Protein AF-A0A8T2N5X0-F1 (afdb_monomer)

Sequence (377 aa):
MRFFAPAVGQIVYSVSEEVNPGTYVGNIAKDLNLNVQEMESRAFQLDGGNNGKVNCKLEGGYPFKLQTSYRNYYSVILDGLLDRESVSQYNITITATDEGTPPLSSTSVITVRVSDLNDNAPRFPEPAINVYLKENSPVGGLICTVSAFDPDENENARVSYSVLENVSKSLPVSTVVNSIPYSAEAGYFVAKIRAVDADSGYNALLSYHIAEPKGSSLFRIGSSTGELRTKRRMSDNDLKTHPLVIWISDHGEPSLSATVSIDVVVVESTGEIQTSFRQQPVKEETFSDLNLYLLIAIVSVSVIFLLSLISLIAVKCHRTDGGLSRYSPPMITTHPDGSWSYSKSTQQYDVCFSSDTLKSDVVVLPAPFAPAEAELI

Structure (mmCIF, N/CA/C/O backbone):
data_AF-A0A8T2N5X0-F1
#
_entry.id   AF-A0A8T2N5X0-F1
#
loop_
_atom_site.group_PDB
_atom_site.id
_atom_site.type_symbol
_atom_site.label_atom_id
_atom_site.label_alt_id
_atom_site.label_comp_id
_atom_site.label_asym_id
_atom_site.label_entity_id
_atom_site.label_seq_id
_atom_site.pdbx_PDB_ins_code
_atom_site.Cartn_x
_atom_site.Cartn_y
_atom_site.Cartn_z
_atom_site.occupancy
_atom_site.B_iso_or_equiv
_atom_site.auth_seq_id
_atom_site.auth_comp_id
_atom_site.auth_asym_id
_atom_site.auth_atom_id
_atom_site.pdbx_PDB_model_num
ATOM 1 N N . MET A 1 1 ? -34.432 6.084 33.796 1.00 54.72 1 MET A N 1
ATOM 2 C CA . MET A 1 1 ? -33.232 6.893 34.101 1.00 54.72 1 MET A CA 1
ATOM 3 C C . MET A 1 1 ? -32.464 7.123 32.800 1.00 54.72 1 MET A C 1
ATOM 5 O O . MET A 1 1 ? -32.515 6.247 31.951 1.00 54.72 1 MET A O 1
ATOM 9 N N . ARG A 1 2 ? -31.821 8.279 32.577 1.00 58.97 2 ARG A N 1
ATOM 10 C CA . ARG A 1 2 ? -30.894 8.444 31.438 1.00 58.97 2 ARG A CA 1
ATOM 11 C C . ARG A 1 2 ? -29.478 8.181 31.946 1.00 58.97 2 ARG A C 1
ATOM 13 O O . ARG A 1 2 ? -29.012 8.942 32.790 1.00 58.97 2 ARG A O 1
ATOM 20 N N . PHE A 1 3 ? -28.847 7.108 31.470 1.00 65.00 3 PHE A N 1
ATOM 21 C CA . PHE A 1 3 ? -27.476 6.749 31.850 1.00 65.00 3 PHE A CA 1
ATOM 22 C C . PHE A 1 3 ? -26.446 7.633 31.148 1.00 65.00 3 PHE A C 1
ATOM 24 O O . PHE A 1 3 ? -25.455 8.022 31.755 1.00 65.00 3 PHE A O 1
ATOM 31 N N . PHE A 1 4 ? -26.721 8.012 29.901 1.00 65.88 4 PHE A N 1
ATOM 32 C CA . PHE A 1 4 ? -25.916 8.976 29.160 1.00 65.88 4 PHE A CA 1
ATOM 33 C C . PHE A 1 4 ? -26.406 10.406 29.416 1.00 65.88 4 PHE A C 1
ATOM 35 O O . PHE A 1 4 ? -27.604 10.699 29.312 1.00 65.88 4 PHE A O 1
ATOM 42 N N . ALA A 1 5 ? -25.476 11.312 29.719 1.00 61.81 5 ALA A N 1
ATOM 43 C CA . ALA A 1 5 ? -25.742 12.742 29.618 1.00 61.81 5 ALA A CA 1
ATOM 44 C C . ALA A 1 5 ? -25.948 13.120 28.136 1.00 61.81 5 ALA A C 1
ATOM 46 O O . ALA A 1 5 ? -25.394 12.454 27.259 1.00 61.81 5 ALA A O 1
ATOM 47 N N . PRO A 1 6 ? -26.733 14.166 27.816 1.00 57.03 6 PRO A N 1
ATOM 48 C CA . PRO A 1 6 ? -26.738 14.712 26.464 1.00 57.03 6 PRO A CA 1
ATOM 49 C C . PRO A 1 6 ? -25.313 15.162 26.125 1.00 57.03 6 PRO A C 1
ATOM 51 O O . PRO A 1 6 ? -24.809 16.123 26.706 1.00 57.03 6 PRO A O 1
ATOM 54 N N . ALA A 1 7 ? -24.651 14.428 25.231 1.00 55.88 7 ALA A N 1
ATOM 55 C CA . ALA A 1 7 ? -23.320 14.784 24.771 1.00 55.88 7 ALA A CA 1
ATOM 56 C C . ALA A 1 7 ? -23.389 16.153 24.082 1.00 55.88 7 ALA A C 1
ATOM 58 O O . ALA A 1 7 ? -24.256 16.400 23.238 1.00 55.88 7 ALA A O 1
ATOM 59 N N . VAL A 1 8 ? -22.489 17.062 24.458 1.00 55.75 8 VAL A N 1
ATOM 60 C CA . VAL A 1 8 ? -22.329 18.358 23.789 1.00 55.75 8 VAL A CA 1
ATOM 61 C C . VAL A 1 8 ? -21.547 18.104 22.498 1.00 55.75 8 VAL A C 1
ATOM 63 O O . VAL A 1 8 ? -20.349 18.345 22.423 1.00 55.75 8 VAL A O 1
ATOM 66 N N . GLY A 1 9 ? -22.220 17.524 21.504 1.00 64.00 9 GLY A N 1
ATOM 67 C CA . GLY A 1 9 ? -21.632 17.127 20.223 1.00 64.00 9 GLY A CA 1
ATOM 68 C C . GLY A 1 9 ? -21.583 15.613 20.000 1.00 64.00 9 GLY A C 1
ATOM 69 O O . GLY A 1 9 ? -21.792 14.812 20.909 1.00 64.00 9 GLY A O 1
ATOM 70 N N . GLN A 1 10 ? -21.337 15.227 18.750 1.00 76.25 10 GLN A N 1
ATOM 71 C CA . GLN A 1 10 ? -21.151 13.834 18.350 1.00 76.25 10 GLN A CA 1
ATOM 72 C C . GLN A 1 10 ? -19.743 13.377 18.742 1.00 76.25 10 GLN A C 1
ATOM 74 O O . GLN A 1 10 ? -18.764 14.041 18.406 1.00 76.25 10 GLN A O 1
ATOM 79 N N . ILE A 1 11 ? -19.634 12.247 19.443 1.00 86.31 11 ILE A N 1
ATOM 80 C CA . ILE A 1 11 ? -18.336 11.671 19.808 1.00 86.31 11 ILE A CA 1
ATOM 81 C C . ILE A 1 11 ? -17.754 10.982 18.581 1.00 86.31 11 ILE A C 1
ATOM 83 O O . ILE A 1 11 ? -18.368 10.068 18.024 1.00 86.31 11 ILE A O 1
ATOM 87 N N . VAL A 1 12 ? -16.566 11.429 18.180 1.00 91.44 12 VAL A N 1
ATOM 88 C CA . VAL A 1 12 ? -15.835 10.894 17.035 1.00 91.44 12 VAL A CA 1
ATOM 89 C C . VAL A 1 12 ? -14.448 10.459 17.491 1.00 91.44 12 VAL A C 1
ATOM 91 O O . VAL A 1 12 ? -13.685 11.269 18.013 1.00 91.44 12 VAL A O 1
ATOM 94 N N . TYR A 1 13 ? -14.124 9.190 17.272 1.00 93.38 13 TYR A N 1
ATOM 95 C CA . TYR A 1 13 ? -12.778 8.647 17.412 1.00 93.38 13 TYR A CA 1
ATOM 96 C C . T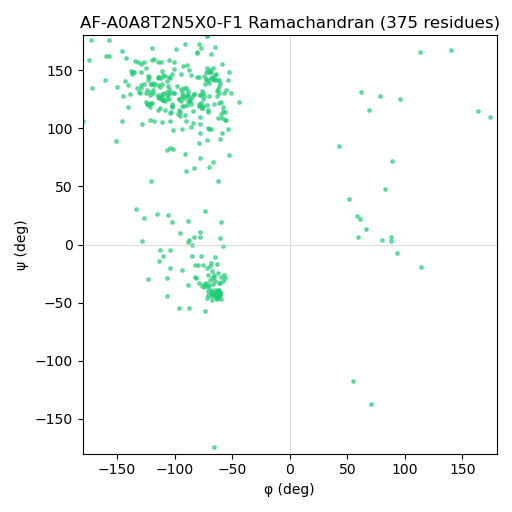YR A 1 13 ? -12.164 8.406 16.037 1.00 93.38 13 TYR A C 1
ATOM 98 O O . TYR A 1 13 ? -12.876 8.270 15.040 1.00 93.38 13 TYR A O 1
ATOM 106 N N . SER A 1 14 ? -10.838 8.332 16.003 1.00 93.75 14 SER A N 1
ATOM 107 C CA . SER A 1 14 ? -10.073 7.979 14.814 1.00 93.75 14 SER A CA 1
ATOM 108 C C . SER A 1 14 ? -9.101 6.865 15.167 1.00 93.75 14 SER A C 1
ATOM 110 O O . SER A 1 14 ? -8.477 6.912 16.227 1.00 93.75 14 SER A O 1
ATOM 112 N N . VAL A 1 15 ? -8.976 5.880 14.288 1.00 95.00 15 VAL A N 1
ATOM 113 C CA . VAL A 1 15 ? -8.025 4.772 14.415 1.00 95.00 15 VAL A CA 1
ATOM 114 C C . VAL A 1 15 ? -7.449 4.474 13.039 1.00 95.00 15 VAL A C 1
ATOM 116 O O . VAL A 1 15 ? -8.186 4.495 12.060 1.00 95.00 15 VAL A O 1
ATOM 119 N N . SER A 1 16 ? -6.145 4.240 12.955 1.00 93.94 16 SER A N 1
ATOM 120 C CA . SER A 1 16 ? -5.512 3.847 11.695 1.00 93.94 16 SER A CA 1
ATOM 121 C C . SER A 1 16 ? -5.895 2.433 11.302 1.00 93.94 16 SER A C 1
ATOM 123 O O . SER A 1 16 ? -6.134 1.589 12.170 1.00 93.94 16 SER A O 1
ATOM 125 N N . GLU A 1 17 ? -5.970 2.185 10.000 1.00 89.94 17 GLU A N 1
ATOM 126 C CA . GLU A 1 17 ? -6.006 0.818 9.500 1.00 89.94 17 GLU A CA 1
ATOM 127 C C . GLU A 1 17 ? -4.699 0.070 9.787 1.00 89.94 17 GLU A C 1
ATOM 129 O O . GLU A 1 17 ? -3.744 0.639 10.319 1.00 89.94 17 GLU A O 1
ATOM 134 N N . GLU A 1 18 ? -4.712 -1.244 9.560 1.00 86.50 18 GLU A N 1
ATOM 135 C CA . GLU A 1 18 ? -3.594 -2.162 9.837 1.00 86.50 18 GLU A CA 1
ATOM 136 C C . GLU A 1 18 ? -3.096 -2.234 11.296 1.00 86.50 18 GLU A C 1
ATOM 138 O O . GLU A 1 18 ? -2.125 -2.930 11.607 1.00 86.50 18 GLU A O 1
ATOM 143 N N . VAL A 1 19 ? -3.763 -1.577 12.249 1.00 90.75 19 VAL A N 1
ATOM 144 C CA . VAL A 1 19 ? -3.394 -1.711 13.662 1.00 90.75 19 VAL A CA 1
ATOM 145 C C . VAL A 1 19 ? -3.832 -3.066 14.224 1.00 90.75 19 VAL A C 1
ATOM 147 O O . VAL A 1 19 ? -4.885 -3.615 13.896 1.00 90.75 19 VAL A O 1
ATOM 150 N N . ASN A 1 20 ? -3.020 -3.614 15.128 1.00 91.38 20 ASN A N 1
ATOM 151 C CA . ASN A 1 20 ? -3.273 -4.936 15.695 1.00 91.38 20 ASN A CA 1
ATOM 152 C C . ASN A 1 20 ? -4.517 -4.951 16.610 1.00 91.38 20 ASN A C 1
ATOM 154 O O . ASN A 1 20 ? -4.776 -3.970 17.324 1.00 91.38 20 ASN A O 1
ATOM 158 N N . PRO A 1 21 ? -5.250 -6.079 16.691 1.00 93.19 21 PRO A N 1
ATOM 159 C CA . PRO A 1 21 ? -6.299 -6.269 17.687 1.00 93.19 21 PRO A CA 1
ATOM 160 C C . PRO A 1 21 ? -5.791 -6.032 19.116 1.00 93.19 21 PRO A C 1
ATOM 162 O O . PRO A 1 21 ? -4.675 -6.403 19.475 1.00 93.19 21 PRO A O 1
ATOM 165 N N . GLY A 1 22 ? -6.624 -5.413 19.950 1.00 89.31 22 GLY A N 1
ATOM 166 C CA . GLY A 1 22 ? -6.261 -4.940 21.289 1.00 89.31 22 GLY A CA 1
ATOM 167 C C . GLY A 1 22 ? -5.796 -3.482 21.334 1.00 89.31 22 GLY A C 1
ATOM 168 O O . GLY A 1 22 ? -5.647 -2.938 22.427 1.00 89.31 22 GLY A O 1
ATOM 169 N N . THR A 1 23 ? -5.620 -2.829 20.180 1.00 92.31 23 THR A N 1
ATOM 170 C CA . THR A 1 23 ? -5.285 -1.401 20.110 1.00 92.31 23 THR A CA 1
ATOM 171 C C . THR A 1 23 ? -6.400 -0.555 20.723 1.00 92.31 23 THR A C 1
ATOM 173 O O . THR A 1 23 ? -7.587 -0.768 20.469 1.00 92.31 23 THR A O 1
ATOM 176 N N . TYR A 1 24 ? -6.014 0.407 21.555 1.00 91.50 24 TYR A N 1
ATOM 177 C CA . TYR A 1 24 ? -6.935 1.330 22.206 1.00 91.50 24 TYR A CA 1
ATOM 178 C C . TYR A 1 24 ? -7.447 2.388 21.219 1.00 91.50 24 TYR A C 1
ATOM 180 O O . TYR A 1 24 ? -6.650 3.033 20.543 1.00 91.50 24 TYR A O 1
ATOM 188 N N . VAL A 1 25 ? -8.768 2.591 21.175 1.00 91.62 25 VAL A N 1
ATOM 189 C CA . VAL A 1 25 ? -9.429 3.545 20.265 1.00 91.62 25 VAL A CA 1
ATOM 190 C C . VAL A 1 25 ? -9.918 4.785 21.015 1.00 91.62 25 VAL A C 1
ATOM 192 O O . VAL A 1 25 ? -9.733 5.909 20.555 1.00 91.62 25 VAL A O 1
ATOM 195 N N . GLY A 1 26 ? -10.540 4.609 22.184 1.00 87.38 26 GLY A N 1
ATOM 196 C CA . GLY A 1 26 ? -11.133 5.735 22.906 1.00 87.38 26 GLY A CA 1
ATOM 197 C C . GLY A 1 26 ? -11.678 5.392 24.289 1.00 87.38 26 GLY A C 1
ATOM 198 O O . GLY A 1 26 ? -11.993 4.238 24.591 1.00 87.38 26 GLY A O 1
ATOM 199 N N . ASN A 1 27 ? -11.809 6.415 25.138 1.00 84.62 27 ASN A N 1
ATOM 200 C CA . ASN A 1 27 ? -12.346 6.297 26.493 1.00 84.62 27 ASN A CA 1
ATOM 201 C C . ASN A 1 27 ? -13.773 6.836 26.520 1.00 84.62 27 ASN A C 1
ATOM 203 O O . ASN A 1 27 ? -14.030 7.969 26.932 1.00 84.62 27 ASN A O 1
ATOM 207 N N . ILE A 1 28 ? -14.707 5.977 26.121 1.00 80.56 28 ILE A N 1
ATOM 208 C CA . ILE A 1 28 ? -16.129 6.316 26.112 1.00 80.56 28 ILE A CA 1
ATOM 209 C C . ILE A 1 28 ? -16.641 6.686 27.499 1.00 80.56 28 ILE A C 1
ATOM 211 O O . ILE A 1 28 ? -17.577 7.469 27.607 1.00 80.56 28 ILE A O 1
ATOM 215 N N . ALA A 1 29 ? -16.037 6.160 28.567 1.00 70.38 29 ALA A N 1
ATOM 216 C CA . ALA A 1 29 ? -16.508 6.447 29.909 1.00 70.38 29 ALA A CA 1
ATOM 217 C C . ALA A 1 29 ? -16.221 7.889 30.335 1.00 70.38 29 ALA A C 1
ATOM 219 O O . ALA A 1 29 ? -17.062 8.524 30.968 1.00 70.38 29 ALA A O 1
ATOM 220 N N . LYS A 1 30 ? -15.073 8.432 29.927 1.00 72.44 30 LYS A N 1
ATOM 221 C CA . LYS A 1 30 ? -14.768 9.853 30.095 1.00 72.44 30 LYS A CA 1
ATOM 222 C C . LYS A 1 30 ? -15.676 10.719 29.219 1.00 72.44 30 LYS A C 1
ATOM 224 O O . LYS A 1 30 ? -16.257 11.679 29.714 1.00 72.44 30 LYS A O 1
ATOM 229 N N . ASP A 1 31 ? -15.813 10.371 27.943 1.00 75.56 31 ASP A N 1
ATOM 230 C CA . ASP A 1 31 ? -16.399 11.277 26.947 1.00 75.56 31 ASP A CA 1
ATOM 231 C C . ASP A 1 31 ? -17.939 11.279 26.957 1.00 75.56 31 ASP A C 1
ATOM 233 O O . ASP A 1 31 ? -18.560 12.305 26.692 1.00 75.56 31 ASP A O 1
ATOM 237 N N .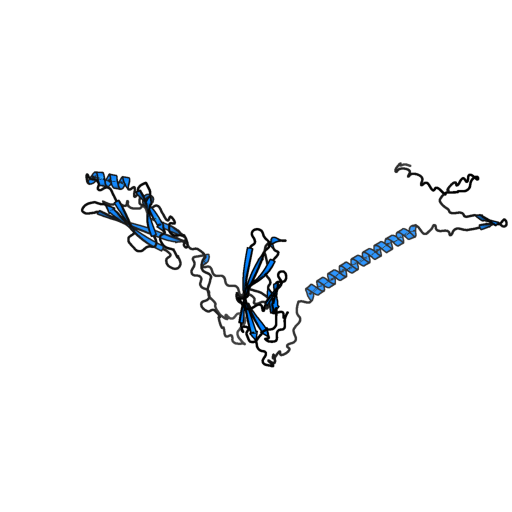 LEU A 1 32 ? -18.573 10.165 27.342 1.00 72.12 32 LEU A N 1
ATOM 238 C CA . LEU A 1 32 ? -20.016 10.093 27.618 1.00 72.12 32 LEU A CA 1
ATOM 239 C C . LEU A 1 32 ? -20.365 10.449 29.073 1.00 72.12 32 LEU A C 1
ATOM 241 O O . LEU A 1 32 ? -21.528 10.346 29.470 1.00 72.12 32 LEU A O 1
ATOM 245 N N . ASN A 1 33 ? -19.364 10.853 29.864 1.00 66.00 33 ASN A N 1
ATOM 246 C CA . ASN A 1 33 ? -19.478 11.136 31.293 1.00 66.00 33 ASN A CA 1
ATOM 247 C C . ASN A 1 33 ? -20.141 9.981 32.075 1.00 66.00 33 ASN A C 1
ATOM 249 O O . ASN A 1 33 ? -20.936 10.192 32.993 1.00 66.00 33 ASN A O 1
ATOM 253 N N . LEU A 1 34 ? -19.804 8.747 31.691 1.00 60.16 34 LEU A N 1
ATOM 254 C CA . LEU A 1 34 ? -20.210 7.510 32.352 1.00 60.16 34 LEU A CA 1
ATOM 255 C C . LEU A 1 34 ? -19.269 7.248 33.524 1.00 60.16 34 LEU A C 1
ATOM 257 O O . LEU A 1 34 ? -18.476 6.303 33.525 1.00 60.16 34 LEU A O 1
ATOM 261 N N . ASN A 1 35 ? -19.318 8.113 34.531 1.00 55.78 35 ASN A N 1
ATOM 262 C CA . ASN A 1 35 ? -18.735 7.755 35.807 1.00 55.78 35 ASN A CA 1
ATOM 263 C C . ASN A 1 35 ? -19.629 6.679 36.428 1.00 55.78 35 ASN A C 1
ATOM 265 O O . ASN A 1 35 ? -20.683 6.988 36.977 1.00 55.78 35 ASN A O 1
ATOM 269 N N . VAL A 1 36 ? -19.224 5.413 36.325 1.00 57.31 36 VAL A N 1
ATOM 270 C CA . VAL A 1 36 ? -20.014 4.289 36.837 1.00 57.31 36 VAL A CA 1
ATOM 271 C C . VAL A 1 36 ? -20.282 4.435 38.338 1.00 57.31 36 VAL A C 1
ATOM 273 O O . VAL A 1 36 ? -21.379 4.109 38.754 1.00 57.31 36 VAL A O 1
ATOM 276 N N . GLN A 1 37 ? -19.396 5.054 39.132 1.00 53.50 37 GLN A N 1
ATOM 277 C CA . GLN A 1 37 ? -19.675 5.357 40.549 1.00 53.50 37 GLN A CA 1
ATOM 278 C C . GLN A 1 37 ? -20.751 6.443 40.735 1.00 53.50 37 GLN A C 1
ATOM 280 O O . GLN A 1 37 ? -21.495 6.454 41.715 1.00 53.50 37 GLN A O 1
ATOM 285 N N . GLU A 1 38 ? -20.858 7.378 39.794 1.00 56.09 38 GLU A N 1
ATOM 286 C CA . GLU A 1 38 ? -21.890 8.418 39.789 1.00 56.09 38 GLU A CA 1
ATOM 287 C C . GLU A 1 38 ? -23.229 7.868 39.282 1.00 56.09 38 GLU A C 1
ATOM 289 O O . GLU A 1 38 ? -24.289 8.242 39.770 1.00 56.09 38 GLU A O 1
ATOM 294 N N . MET A 1 39 ? -23.194 6.915 38.351 1.00 54.12 39 MET A N 1
ATOM 295 C CA . MET A 1 39 ? -24.371 6.171 37.900 1.00 54.12 39 MET A CA 1
ATOM 296 C C . MET A 1 39 ? -24.866 5.211 38.985 1.00 54.12 39 MET A C 1
ATOM 298 O O . MET A 1 39 ? -26.059 5.202 39.275 1.00 54.12 39 MET A O 1
ATOM 302 N N . GLU A 1 40 ? -23.948 4.504 39.650 1.00 56.19 40 GLU A N 1
ATOM 303 C CA . GLU A 1 40 ? -24.197 3.665 40.824 1.00 56.19 40 GLU A CA 1
ATOM 304 C C . GLU A 1 40 ? -24.786 4.496 41.966 1.00 56.19 40 GLU A C 1
ATOM 306 O O . GLU A 1 40 ? -25.800 4.108 42.535 1.00 56.19 40 GLU A O 1
ATOM 311 N N . SER A 1 41 ? -24.221 5.671 42.275 1.00 52.72 41 SER A N 1
ATOM 312 C CA . SER A 1 41 ? -24.725 6.531 43.359 1.00 52.72 41 SER A CA 1
ATOM 313 C C . SER A 1 41 ? -26.052 7.225 43.030 1.00 52.72 41 SER A C 1
ATOM 315 O O . SER A 1 41 ? -26.887 7.376 43.923 1.00 52.72 41 SER A O 1
ATOM 317 N N . ARG A 1 42 ? -26.307 7.596 41.765 1.00 53.22 42 ARG A N 1
ATOM 318 C CA . ARG A 1 42 ? -27.608 8.142 41.332 1.00 53.22 42 ARG A CA 1
ATOM 319 C C . ARG A 1 42 ? -28.700 7.071 41.278 1.00 53.22 42 ARG A C 1
ATOM 321 O O . ARG A 1 42 ? -29.843 7.393 41.583 1.00 53.22 42 ARG A O 1
ATOM 328 N N . ALA A 1 43 ? -28.370 5.831 40.907 1.00 50.44 43 ALA A N 1
ATOM 329 C CA . ALA A 1 43 ? -29.298 4.698 40.953 1.00 50.44 43 ALA A CA 1
ATOM 330 C C . ALA A 1 43 ? -29.582 4.289 42.410 1.00 50.44 43 ALA A C 1
ATOM 332 O O . ALA A 1 43 ? -30.729 4.083 42.800 1.00 50.44 43 ALA A O 1
ATOM 333 N N . PHE A 1 44 ? -28.550 4.301 43.258 1.00 51.06 44 PHE A N 1
ATOM 334 C CA . PHE A 1 44 ? -28.665 4.031 44.691 1.00 51.06 44 PHE A CA 1
ATOM 335 C C . PHE A 1 44 ? -29.564 5.040 45.426 1.00 51.06 44 PHE A C 1
ATOM 337 O O . PHE A 1 44 ? -30.339 4.649 46.296 1.00 51.06 44 PHE A O 1
ATOM 344 N N . GLN A 1 45 ? -29.504 6.330 45.069 1.00 51.03 45 GLN A N 1
ATOM 345 C CA . GLN A 1 45 ? -30.326 7.374 45.702 1.00 51.03 45 GLN A CA 1
ATOM 346 C C . GLN A 1 45 ? -31.828 7.288 45.381 1.00 51.03 45 GLN A C 1
ATOM 348 O O . GLN A 1 45 ? -32.619 7.887 46.108 1.00 51.03 45 GLN A O 1
ATOM 353 N N . LEU A 1 46 ? -32.231 6.572 44.326 1.00 50.75 46 LEU A N 1
ATOM 354 C CA . LEU A 1 46 ? -33.633 6.470 43.898 1.00 50.75 46 LEU A CA 1
ATOM 355 C C . LEU A 1 46 ? -34.263 5.101 44.208 1.00 50.75 46 LEU A C 1
ATOM 357 O O . LEU A 1 46 ? -35.459 5.063 44.493 1.00 50.75 46 LEU A O 1
ATOM 361 N N . ASP A 1 47 ? -33.472 4.019 44.252 1.00 48.66 47 ASP A N 1
ATOM 362 C CA . ASP A 1 47 ? -34.013 2.648 44.294 1.00 48.66 47 ASP A CA 1
ATOM 363 C C . ASP A 1 47 ? -33.767 1.888 45.614 1.00 48.66 47 ASP A C 1
ATOM 365 O O . ASP A 1 47 ? -34.269 0.778 45.790 1.00 48.66 47 ASP A O 1
ATOM 369 N N . GLY A 1 48 ? -33.025 2.457 46.575 1.00 49.03 48 GLY A N 1
ATOM 370 C CA . GLY A 1 48 ? -32.902 1.898 47.933 1.00 49.03 48 GLY A CA 1
ATOM 371 C C . GLY A 1 48 ? -32.288 0.488 48.027 1.00 49.03 48 GLY A C 1
ATOM 372 O O . GLY A 1 48 ? -32.504 -0.203 49.023 1.00 49.03 48 GLY A O 1
ATOM 373 N N . GLY A 1 49 ? -31.527 0.050 47.016 1.00 53.12 49 GLY A N 1
ATOM 374 C CA . GLY A 1 49 ? -30.901 -1.276 46.943 1.00 53.12 49 GLY A CA 1
ATOM 375 C C . GLY A 1 49 ? -29.682 -1.321 46.013 1.00 53.12 49 GLY A C 1
ATOM 376 O O . GLY A 1 49 ? -29.359 -0.330 45.362 1.00 53.12 49 GLY A O 1
ATOM 377 N N . ASN A 1 50 ? -29.006 -2.478 45.951 1.00 48.69 50 ASN A N 1
ATOM 378 C CA . ASN A 1 50 ? -27.769 -2.783 45.194 1.00 48.69 50 ASN A CA 1
ATOM 379 C C . ASN A 1 50 ? -27.855 -2.608 43.649 1.00 48.69 50 ASN A C 1
ATOM 381 O O . ASN A 1 50 ? -27.013 -3.127 42.919 1.00 48.69 50 ASN A O 1
ATOM 385 N N . ASN A 1 51 ? -28.829 -1.858 43.136 1.00 51.62 51 ASN A N 1
ATOM 386 C CA . ASN A 1 51 ? -29.200 -1.725 41.723 1.00 51.62 51 ASN A CA 1
ATOM 387 C C . ASN A 1 51 ? -28.262 -0.804 40.916 1.00 51.62 51 ASN A C 1
ATOM 389 O O . ASN A 1 51 ? -28.573 -0.420 39.793 1.00 51.62 51 ASN A O 1
ATOM 393 N N . GLY A 1 52 ? -27.120 -0.410 41.483 1.00 52.34 52 GLY A N 1
ATOM 394 C CA . GLY A 1 52 ? -26.225 0.570 40.869 1.00 52.34 52 GLY A CA 1
ATOM 395 C C . GLY A 1 52 ? -25.402 0.042 39.697 1.00 52.34 52 GLY A C 1
ATOM 396 O O . GLY A 1 52 ? -24.869 0.838 38.929 1.00 52.34 52 GLY A O 1
ATOM 397 N N . LYS A 1 53 ? -25.269 -1.277 39.548 1.00 61.97 53 LYS A N 1
ATOM 398 C CA . LYS A 1 53 ? -24.347 -1.861 38.576 1.00 61.97 53 LYS A CA 1
ATOM 399 C C . LYS A 1 53 ? -24.905 -1.745 37.156 1.00 61.97 53 LYS A C 1
ATOM 401 O O . LYS A 1 53 ? -25.962 -2.289 36.847 1.00 61.97 53 LYS A O 1
ATOM 406 N N . VAL A 1 54 ? -24.173 -1.040 36.293 1.00 71.38 54 VAL A N 1
ATOM 407 C CA . VAL A 1 54 ? -24.553 -0.800 34.895 1.00 71.38 54 VAL A CA 1
ATOM 408 C C . VAL A 1 54 ? -23.663 -1.614 33.964 1.00 71.38 54 VAL A C 1
ATOM 410 O O . VAL A 1 54 ? -22.434 -1.493 33.977 1.00 71.38 54 VAL A O 1
ATOM 413 N N . ASN A 1 55 ? -24.295 -2.434 33.130 1.00 78.12 55 ASN A N 1
ATOM 414 C CA . ASN A 1 55 ? -23.629 -3.217 32.104 1.00 78.12 55 ASN A CA 1
ATOM 415 C C . ASN A 1 55 ? -23.691 -2.488 30.757 1.00 78.12 55 ASN A C 1
ATOM 417 O O . ASN A 1 55 ? -24.777 -2.156 30.275 1.00 78.12 55 ASN A O 1
ATOM 421 N N . CYS A 1 56 ? -22.529 -2.263 30.143 1.00 81.19 56 CYS A N 1
ATOM 422 C CA . CYS A 1 56 ? -22.415 -1.627 28.833 1.00 81.19 56 CYS A CA 1
ATOM 423 C C . CYS A 1 56 ? -22.087 -2.665 27.758 1.00 81.19 56 CYS A C 1
ATOM 425 O O . CYS A 1 56 ? -21.176 -3.476 27.919 1.00 81.19 56 CYS A O 1
ATOM 427 N N . LYS A 1 57 ? -22.791 -2.607 26.627 1.00 85.88 57 LYS A N 1
ATOM 428 C CA . LYS A 1 57 ? -22.586 -3.509 25.490 1.00 85.88 57 LYS A CA 1
ATOM 429 C C . LYS A 1 57 ? -22.613 -2.741 24.169 1.00 85.88 57 LYS A C 1
ATOM 431 O O . LYS A 1 57 ? -23.346 -1.766 24.035 1.00 85.88 57 LYS A O 1
ATOM 436 N N . LEU A 1 58 ? -21.826 -3.204 23.196 1.00 89.56 58 LEU A N 1
ATOM 437 C CA . LEU A 1 58 ? -21.927 -2.761 21.804 1.00 89.56 58 LEU A CA 1
ATOM 438 C C . LEU A 1 58 ? -23.034 -3.550 21.099 1.00 89.56 58 LEU A C 1
ATOM 440 O O . LEU A 1 58 ? -23.063 -4.783 21.157 1.00 89.56 58 LEU A O 1
ATOM 444 N N . GLU A 1 59 ? -23.939 -2.848 20.432 1.00 85.69 59 GLU A N 1
ATOM 445 C CA . GLU A 1 59 ? -24.999 -3.457 19.633 1.00 85.69 59 GLU A CA 1
ATOM 446 C C . GLU A 1 59 ? -24.565 -3.595 18.178 1.00 85.69 59 GLU A C 1
ATOM 448 O O . GLU A 1 59 ? -24.637 -2.641 17.414 1.00 85.69 59 GLU A O 1
ATOM 453 N N . GLY A 1 60 ? -24.125 -4.790 17.787 1.00 82.62 60 GLY A N 1
ATOM 454 C CA . GLY A 1 60 ? -23.751 -5.096 16.406 1.00 82.62 60 GLY A CA 1
ATOM 455 C C . GLY A 1 60 ? -22.509 -5.977 16.314 1.00 82.62 60 GLY A C 1
ATOM 456 O O . GLY A 1 60 ? -21.806 -6.189 17.299 1.00 82.62 60 GLY A O 1
ATOM 457 N N . GLY A 1 61 ? -22.254 -6.508 15.119 1.00 85.31 61 GLY A N 1
ATOM 458 C CA . GLY A 1 61 ? -21.045 -7.269 14.796 1.00 85.31 61 GLY A CA 1
ATOM 459 C C . GLY A 1 61 ? -19.941 -6.357 14.272 1.00 85.31 61 GLY A C 1
ATOM 460 O O . GLY A 1 61 ? -19.578 -6.456 13.105 1.00 85.31 61 GLY A O 1
ATOM 461 N N . TYR A 1 62 ? -19.464 -5.429 15.100 1.00 91.25 62 TYR A N 1
ATOM 462 C CA . TYR A 1 62 ? -18.364 -4.536 14.731 1.00 91.25 62 TYR A CA 1
ATOM 463 C C . TYR A 1 62 ? -17.007 -5.159 15.090 1.00 91.25 62 TYR A C 1
ATOM 465 O O . TYR A 1 62 ? -16.943 -5.917 16.059 1.00 91.25 62 TYR A O 1
ATOM 473 N N . PRO A 1 63 ? -15.902 -4.788 14.415 1.00 94.00 63 PRO A N 1
ATOM 474 C CA . PRO A 1 63 ? -14.549 -5.234 14.768 1.00 94.00 63 PRO A CA 1
ATOM 475 C C . PRO A 1 63 ? -14.004 -4.550 16.039 1.00 94.00 63 PRO A C 1
ATOM 477 O O . PRO A 1 63 ? -12.799 -4.372 16.186 1.00 94.00 63 PRO A O 1
ATOM 480 N N . PHE A 1 64 ? -14.873 -4.158 16.973 1.00 93.94 64 PHE A N 1
ATOM 481 C CA . PHE A 1 64 ? -14.529 -3.456 18.207 1.00 93.94 64 PHE A CA 1
ATOM 482 C C . PHE A 1 64 ? -15.160 -4.153 19.406 1.00 93.94 64 PHE A C 1
ATOM 484 O O . PHE A 1 64 ? -16.271 -4.678 19.326 1.00 93.94 64 PHE A O 1
ATOM 491 N N . LYS A 1 65 ? -14.486 -4.077 20.553 1.00 91.69 65 LYS A N 1
ATOM 492 C CA . LYS A 1 65 ? -15.001 -4.563 21.835 1.00 91.69 65 LYS A CA 1
ATOM 493 C C . LYS A 1 65 ? -14.821 -3.531 22.937 1.00 91.69 65 LYS A C 1
ATOM 495 O O . LYS A 1 65 ? -13.957 -2.656 22.874 1.00 91.69 65 LYS A O 1
ATOM 500 N N . LEU A 1 66 ? -15.645 -3.656 23.973 1.00 88.50 66 LEU A N 1
ATOM 501 C CA . LEU A 1 66 ? -15.483 -2.887 25.201 1.00 88.50 66 LEU A CA 1
ATOM 502 C C . LEU A 1 66 ? -14.553 -3.627 26.151 1.00 88.50 66 LEU A C 1
ATOM 504 O O . LEU A 1 66 ? -14.761 -4.801 26.455 1.00 88.50 66 LEU A O 1
ATOM 508 N N . GLN A 1 67 ? -13.553 -2.917 26.654 1.00 86.75 67 GLN A N 1
ATOM 509 C CA . GLN A 1 67 ? -12.685 -3.383 27.721 1.00 86.75 67 GLN A CA 1
ATOM 510 C C . GLN A 1 67 ? -12.980 -2.592 28.993 1.00 86.75 67 GLN A C 1
ATOM 512 O O . GLN A 1 67 ? -13.046 -1.363 28.971 1.00 86.75 67 GLN A O 1
ATOM 517 N N . THR A 1 68 ? -13.170 -3.307 30.102 1.00 78.06 68 THR A N 1
ATOM 518 C CA . THR A 1 68 ? -13.371 -2.698 31.424 1.00 78.06 68 THR A CA 1
ATOM 519 C C . THR A 1 68 ? -12.028 -2.594 32.142 1.00 78.06 68 THR A C 1
ATOM 521 O O . THR A 1 68 ? -11.282 -3.570 32.197 1.00 78.06 68 THR A O 1
ATOM 524 N N . SER A 1 69 ? -11.719 -1.424 32.697 1.00 66.75 69 SER A N 1
ATOM 525 C CA . SER A 1 69 ? -10.519 -1.193 33.515 1.00 66.75 69 SER A CA 1
ATOM 526 C C . SER A 1 69 ? -10.826 -1.260 35.023 1.00 66.75 69 SER A C 1
ATOM 528 O O . SER A 1 69 ? -11.986 -1.211 35.426 1.00 66.75 69 SER A O 1
ATOM 530 N N . TYR A 1 70 ? -9.793 -1.304 35.879 1.00 58.09 70 TYR A N 1
ATOM 531 C CA . TYR A 1 70 ? -9.858 -1.485 37.349 1.00 58.09 70 TYR A CA 1
ATOM 532 C C . TYR A 1 70 ? -10.680 -0.435 38.135 1.00 58.09 70 TYR A C 1
ATOM 534 O O . TYR A 1 70 ? -10.782 -0.517 39.355 1.00 58.09 70 TYR A O 1
ATOM 542 N N . ARG A 1 71 ? -11.249 0.570 37.463 1.00 58.22 71 ARG A N 1
ATOM 543 C CA . ARG A 1 71 ? -12.071 1.643 38.050 1.00 58.22 71 ARG A CA 1
ATOM 544 C C . ARG A 1 71 ? -13.444 1.788 37.371 1.00 58.22 71 ARG A C 1
ATOM 546 O O . ARG A 1 71 ? -14.017 2.869 37.400 1.00 58.22 71 ARG A O 1
ATOM 553 N N . ASN A 1 72 ? -13.944 0.732 36.722 1.00 56.69 72 ASN A N 1
ATOM 554 C CA . ASN A 1 72 ? -15.208 0.729 35.968 1.00 56.69 72 ASN A CA 1
ATOM 555 C C . ASN A 1 72 ? -15.265 1.760 34.820 1.00 56.69 72 ASN A C 1
ATOM 557 O O . ASN A 1 72 ? -16.340 2.161 34.385 1.00 56.69 72 ASN A O 1
ATOM 561 N N . TYR A 1 73 ? -14.111 2.171 34.286 1.00 70.31 73 TYR A N 1
ATOM 562 C CA . TYR A 1 73 ? -14.064 2.905 33.022 1.00 70.31 73 TYR A CA 1
ATOM 563 C C . TYR A 1 73 ? -14.100 1.909 31.862 1.00 70.31 73 TYR A C 1
ATOM 565 O O . TYR A 1 73 ? -13.309 0.960 31.833 1.00 70.31 73 TYR A O 1
ATOM 573 N N . TYR A 1 74 ? -15.006 2.146 30.915 1.00 79.50 74 TYR A N 1
ATOM 574 C CA . TYR A 1 74 ? -15.081 1.426 29.650 1.00 79.50 74 TYR A CA 1
ATOM 575 C C . TYR A 1 74 ? -14.238 2.137 28.589 1.00 79.50 74 TYR A C 1
ATOM 577 O O . TYR A 1 74 ? -14.410 3.333 28.336 1.00 79.50 74 TYR A O 1
ATOM 585 N N . SER A 1 75 ? -13.355 1.382 27.947 1.00 87.12 75 SER A N 1
ATOM 586 C CA . SER A 1 75 ? -12.626 1.801 26.753 1.00 87.12 75 SER A CA 1
ATOM 587 C C . SER A 1 75 ? -13.046 0.964 25.555 1.00 87.12 75 SER A C 1
ATOM 589 O O . SER A 1 75 ? -13.285 -0.238 25.681 1.00 87.12 75 SER A O 1
ATOM 591 N N . VAL A 1 76 ? -13.105 1.595 24.388 1.00 90.25 76 VAL A N 1
ATOM 592 C CA . VAL A 1 76 ? -13.266 0.899 23.113 1.00 90.25 76 VAL A CA 1
ATOM 593 C C . VAL A 1 76 ? -11.883 0.472 22.649 1.00 90.25 76 VAL A C 1
ATOM 595 O O . VAL A 1 76 ? -10.965 1.294 22.581 1.00 90.25 76 VAL A O 1
ATOM 598 N N . ILE A 1 77 ? -11.742 -0.813 22.354 1.00 92.38 77 ILE A N 1
ATOM 599 C CA . ILE A 1 77 ? -10.527 -1.390 21.790 1.00 92.38 77 ILE A CA 1
ATOM 600 C C . ILE A 1 77 ? -10.866 -2.156 20.518 1.00 92.38 77 ILE A C 1
ATOM 602 O O . ILE A 1 77 ? -12.001 -2.602 20.321 1.00 92.38 77 ILE A O 1
ATOM 606 N N . LEU A 1 78 ? -9.865 -2.321 19.668 1.00 94.25 78 LEU A N 1
ATOM 607 C CA . LEU A 1 78 ? -9.992 -3.090 18.446 1.00 94.25 78 LEU A CA 1
ATOM 608 C C . LEU A 1 78 ? -10.055 -4.597 18.743 1.00 94.25 78 LEU A C 1
ATOM 610 O O . LEU A 1 78 ? -9.374 -5.088 19.645 1.00 94.25 78 LEU A O 1
ATOM 614 N N . ASP A 1 79 ? -10.869 -5.333 17.993 1.00 93.12 79 ASP A N 1
ATOM 615 C CA . ASP A 1 79 ? -11.008 -6.793 18.098 1.00 93.12 79 ASP A CA 1
ATOM 616 C C . ASP A 1 79 ? -10.733 -7.521 16.774 1.00 93.12 79 ASP A C 1
ATOM 618 O O . ASP A 1 79 ? -10.227 -8.640 16.789 1.00 93.12 79 ASP A O 1
ATOM 622 N N . GLY A 1 80 ? -11.009 -6.876 15.637 1.00 91.06 80 GLY A N 1
ATOM 623 C CA . GLY A 1 80 ? -10.709 -7.387 14.297 1.00 91.06 80 GLY A CA 1
ATOM 624 C C . GLY A 1 80 ? -9.771 -6.466 13.522 1.00 91.06 80 GLY A C 1
ATOM 625 O O . GLY A 1 80 ? -9.517 -5.346 13.947 1.00 91.06 80 GLY A O 1
ATOM 626 N N . LEU A 1 81 ? -9.261 -6.932 12.384 1.00 91.62 81 LEU A N 1
ATOM 627 C CA . LEU A 1 81 ? -8.481 -6.086 11.479 1.00 91.62 81 LEU A CA 1
ATOM 628 C C . LEU A 1 81 ? -9.383 -5.037 10.818 1.00 91.62 81 LEU A C 1
ATOM 630 O O . LEU A 1 81 ? -10.572 -5.285 10.597 1.00 91.62 81 LEU A O 1
ATOM 634 N N . LEU A 1 82 ? -8.803 -3.876 10.527 1.00 93.94 82 LEU A N 1
ATOM 635 C CA . LEU A 1 82 ? -9.454 -2.787 9.809 1.00 93.94 82 LEU A CA 1
ATOM 636 C C . LEU A 1 82 ? -8.799 -2.619 8.444 1.00 93.94 82 LEU A C 1
ATOM 638 O O . LEU A 1 82 ? -7.584 -2.749 8.336 1.00 93.94 82 LEU A O 1
ATOM 642 N N . ASP A 1 83 ? -9.639 -2.307 7.470 1.00 93.25 83 ASP A N 1
ATOM 643 C CA . ASP A 1 83 ? -9.310 -1.972 6.088 1.00 93.25 83 ASP A CA 1
ATOM 644 C C . ASP A 1 83 ? -10.268 -0.827 5.719 1.00 93.25 83 ASP A C 1
ATOM 646 O O . ASP A 1 83 ? -11.500 -0.970 5.838 1.00 93.25 83 ASP A O 1
ATOM 650 N N . ARG A 1 84 ? -9.702 0.338 5.401 1.00 95.75 84 ARG A N 1
ATOM 651 C CA . ARG A 1 84 ? -10.447 1.568 5.143 1.00 95.75 84 ARG A CA 1
ATOM 652 C C . ARG A 1 84 ? -11.126 1.520 3.776 1.00 95.75 84 ARG A C 1
ATOM 654 O O . ARG A 1 84 ? -12.269 1.983 3.673 1.00 95.75 84 ARG A O 1
ATOM 661 N N . GLU A 1 85 ? -10.496 0.917 2.771 1.00 94.44 85 GLU A N 1
ATOM 662 C CA . GLU A 1 85 ? -11.043 0.706 1.423 1.00 94.44 85 GLU A CA 1
ATOM 663 C C . GLU A 1 85 ? -12.307 -0.155 1.481 1.00 94.44 85 GLU A C 1
ATOM 665 O O . GLU A 1 85 ? -13.252 0.056 0.714 1.00 94.44 85 GLU A O 1
ATOM 670 N N . SER A 1 86 ? -12.356 -1.090 2.432 1.00 94.06 86 SER A N 1
ATOM 671 C CA . SER A 1 86 ? -13.557 -1.858 2.750 1.00 94.06 86 SER A CA 1
ATOM 672 C C . SER A 1 86 ? -14.602 -1.027 3.509 1.00 94.06 86 SER A C 1
ATOM 674 O O . SER A 1 86 ? -15.759 -0.940 3.079 1.00 94.06 86 SER A O 1
ATOM 676 N N . VAL A 1 87 ? -14.243 -0.448 4.665 1.00 94.88 87 VAL A N 1
ATOM 677 C CA . VAL A 1 87 ? -15.162 0.343 5.506 1.00 94.88 87 VAL A CA 1
ATOM 678 C C . VAL A 1 87 ? -14.427 1.496 6.199 1.00 94.88 87 VAL A C 1
ATOM 680 O O . VAL A 1 87 ? -13.769 1.314 7.221 1.00 94.88 87 VAL A O 1
ATOM 683 N N . SER A 1 88 ? -14.658 2.721 5.727 1.00 94.62 88 SER A N 1
ATOM 684 C CA . SER A 1 88 ? -13.993 3.932 6.236 1.00 94.62 88 SER A CA 1
ATOM 685 C C . SER A 1 88 ? -14.576 4.503 7.537 1.00 94.62 88 SER A C 1
ATOM 687 O O . SER A 1 88 ? -13.934 5.305 8.223 1.00 94.62 88 SER A O 1
ATOM 689 N N . GLN A 1 89 ? -15.803 4.122 7.913 1.00 95.94 89 GLN A N 1
ATOM 690 C CA . GLN A 1 89 ? -16.461 4.647 9.110 1.00 95.94 89 GLN A CA 1
ATOM 691 C C . GLN A 1 89 ? -17.431 3.648 9.747 1.00 95.94 89 GLN A C 1
ATOM 693 O O . GLN A 1 89 ? -18.302 3.081 9.089 1.00 95.94 89 GLN A O 1
ATOM 698 N N . TYR A 1 90 ? -17.363 3.545 11.075 1.00 94.94 90 TYR A N 1
ATOM 699 C CA . TYR A 1 90 ? -18.278 2.763 11.899 1.00 94.94 90 TYR A CA 1
ATOM 700 C C . TYR A 1 90 ? -19.109 3.671 12.808 1.00 94.94 90 TYR A C 1
ATOM 702 O O . TYR A 1 90 ? -18.568 4.470 13.570 1.00 94.94 90 TYR A O 1
ATOM 710 N N . ASN A 1 91 ? -20.434 3.523 12.771 1.00 93.88 91 ASN A N 1
ATOM 711 C CA . ASN A 1 91 ? -21.340 4.149 13.736 1.00 93.88 91 ASN A CA 1
ATOM 712 C C . ASN A 1 91 ? -21.750 3.093 14.761 1.00 93.88 91 ASN A C 1
ATOM 714 O O . ASN A 1 91 ? -22.609 2.254 14.492 1.00 93.88 91 ASN A O 1
ATOM 718 N N . ILE A 1 92 ? -21.080 3.109 15.909 1.00 91.62 92 ILE A N 1
ATOM 719 C CA . ILE A 1 92 ? -21.190 2.079 16.936 1.00 91.62 92 ILE A CA 1
ATOM 720 C C . ILE A 1 92 ? -22.226 2.515 17.966 1.00 91.62 92 ILE A C 1
ATOM 722 O O . ILE A 1 92 ? -22.097 3.573 18.584 1.00 91.62 92 ILE A O 1
ATOM 726 N N . THR A 1 93 ? -23.234 1.671 18.175 1.00 90.12 93 THR A N 1
ATOM 727 C CA . THR A 1 93 ? -24.259 1.892 19.200 1.00 90.12 93 THR A CA 1
ATOM 728 C C . THR A 1 93 ? -23.848 1.211 20.500 1.00 90.12 93 THR A C 1
ATOM 730 O O . THR A 1 93 ? -23.542 0.019 20.526 1.00 90.12 93 THR A O 1
ATOM 733 N N . ILE A 1 94 ? -23.824 1.981 21.583 1.00 87.44 94 ILE A N 1
ATOM 734 C CA . ILE A 1 94 ? -23.494 1.538 22.935 1.00 87.44 94 ILE A CA 1
ATOM 735 C C . ILE A 1 94 ? -24.765 1.583 23.772 1.00 87.44 94 ILE A C 1
ATOM 737 O O . ILE A 1 94 ? -25.370 2.646 23.922 1.00 87.44 94 ILE A O 1
ATOM 741 N N . THR A 1 95 ? -25.115 0.456 24.377 1.00 85.62 95 THR A N 1
ATOM 742 C CA . THR A 1 95 ? -26.276 0.327 25.260 1.00 85.62 95 THR A CA 1
ATOM 743 C C . THR A 1 95 ? -25.810 0.088 26.684 1.00 85.62 95 THR A C 1
ATOM 745 O O . THR A 1 95 ? -25.049 -0.841 26.948 1.00 85.62 95 THR A O 1
ATOM 748 N N . ALA A 1 96 ? -26.277 0.930 27.601 1.00 81.12 96 ALA A N 1
ATOM 749 C CA . ALA A 1 96 ? -26.067 0.804 29.036 1.00 81.12 96 ALA A CA 1
ATOM 750 C C . ALA A 1 96 ? -27.375 0.345 29.686 1.00 81.12 96 ALA A C 1
ATOM 752 O O . ALA A 1 96 ? -28.408 0.976 29.461 1.00 81.12 96 ALA A O 1
ATOM 753 N N . THR A 1 97 ? -27.329 -0.744 30.455 1.00 81.50 97 THR A N 1
ATOM 754 C CA . THR A 1 97 ? -28.498 -1.359 31.111 1.00 81.50 97 THR A CA 1
ATOM 755 C C . THR A 1 97 ? -28.207 -1.576 32.593 1.00 81.50 97 THR A C 1
ATOM 757 O O . THR A 1 97 ? -27.118 -2.047 32.925 1.00 81.50 97 THR A O 1
ATOM 760 N N . ASP A 1 98 ? -29.147 -1.229 33.472 1.00 75.56 98 ASP A N 1
ATOM 761 C CA . ASP A 1 98 ? -29.045 -1.550 34.901 1.00 75.56 98 ASP A CA 1
ATOM 762 C C . ASP A 1 98 ? -29.452 -3.002 35.208 1.00 75.56 98 ASP A C 1
ATOM 764 O O . ASP A 1 98 ? -30.037 -3.709 34.386 1.00 75.56 98 ASP A O 1
ATOM 768 N N . GLU A 1 99 ? -29.120 -3.463 36.413 1.00 76.62 99 GLU A N 1
ATOM 769 C CA . GLU A 1 99 ? -29.556 -4.764 36.942 1.00 76.62 99 GLU A CA 1
ATOM 770 C C . GLU A 1 99 ? -30.914 -4.667 37.681 1.00 76.62 99 GLU A C 1
ATOM 772 O O . GLU A 1 99 ? -31.254 -5.524 38.498 1.00 76.62 99 GLU A O 1
ATOM 777 N N . GLY A 1 100 ? -31.704 -3.617 37.413 1.00 72.19 100 GLY A N 1
ATOM 778 C CA . GLY A 1 100 ? -33.022 -3.405 38.009 1.00 72.19 100 GLY A CA 1
ATOM 779 C C . GLY A 1 100 ? -34.063 -4.431 37.545 1.00 72.19 100 GLY A C 1
ATOM 780 O O . GLY A 1 100 ? -33.894 -5.140 36.554 1.00 72.19 100 GLY A O 1
ATOM 781 N N . THR A 1 101 ? -35.183 -4.530 38.268 1.00 77.56 101 THR A N 1
ATOM 782 C CA . THR A 1 101 ? -36.331 -5.360 37.860 1.00 77.56 101 THR A CA 1
ATOM 783 C C . THR A 1 101 ? -37.617 -4.525 37.904 1.00 77.56 101 THR A C 1
ATOM 785 O O . THR A 1 101 ? -38.143 -4.299 38.994 1.00 77.56 101 THR A O 1
ATOM 788 N N . PRO A 1 102 ? -38.160 -4.071 36.756 1.00 80.62 102 PRO A N 1
ATOM 789 C CA . PRO A 1 102 ? -37.668 -4.287 35.390 1.00 80.62 102 PRO A CA 1
ATOM 790 C C . PRO A 1 102 ? -36.379 -3.495 35.086 1.00 80.62 102 PRO A C 1
ATOM 792 O O . PRO A 1 102 ? -36.194 -2.424 35.664 1.00 80.62 102 PRO A O 1
ATOM 795 N N . PRO A 1 103 ? -35.517 -3.985 34.173 1.00 79.19 103 PRO A N 1
ATOM 796 C CA . PRO A 1 103 ? -34.285 -3.292 33.822 1.00 79.19 103 PRO A CA 1
ATOM 797 C C . PRO A 1 103 ? -34.577 -2.054 32.972 1.00 79.19 103 PRO A C 1
ATOM 799 O O . PRO A 1 103 ? -35.434 -2.078 32.081 1.00 79.19 103 PRO A O 1
ATOM 802 N N . LEU A 1 104 ? -33.837 -0.977 33.213 1.00 78.75 104 LEU A N 1
ATOM 803 C CA . LEU A 1 104 ? -33.849 0.226 32.393 1.00 78.75 104 LEU A CA 1
ATOM 804 C C . LEU A 1 104 ? -32.580 0.283 31.550 1.00 78.75 104 LEU A C 1
ATOM 806 O O . LEU A 1 104 ? -31.492 -0.080 31.995 1.00 78.75 104 LEU A O 1
ATOM 810 N N . SER A 1 105 ? -32.710 0.794 30.327 1.00 81.19 105 SER A N 1
ATOM 811 C CA . SER A 1 105 ? -31.588 0.959 29.409 1.00 81.19 105 SER A CA 1
ATOM 812 C C . SER A 1 105 ? -31.590 2.326 28.736 1.00 81.19 105 SER A C 1
ATOM 814 O O . SER A 1 105 ? -32.606 3.020 28.646 1.00 81.19 105 SER A O 1
ATOM 816 N N . SER A 1 106 ? -30.418 2.738 28.266 1.00 81.38 106 SER A N 1
ATOM 817 C CA . SER A 1 106 ? -30.286 3.849 27.327 1.00 81.38 106 SER A CA 1
ATOM 818 C C . SER A 1 106 ? -29.193 3.549 26.315 1.00 81.38 106 SER A C 1
ATOM 820 O O . SER A 1 106 ? -28.329 2.716 26.583 1.00 81.38 106 SER A O 1
ATOM 822 N N . THR A 1 107 ? -29.226 4.248 25.184 1.00 84.81 107 THR A N 1
ATOM 823 C CA . THR A 1 107 ? -28.327 4.052 24.041 1.00 84.81 107 THR A CA 1
ATOM 824 C C . THR A 1 107 ? -27.590 5.344 23.700 1.00 84.81 107 THR A C 1
ATOM 826 O O . THR A 1 107 ? -28.169 6.429 23.787 1.00 84.81 107 THR A O 1
ATOM 829 N N . SER A 1 108 ? -26.341 5.233 23.260 1.00 84.38 108 SER A N 1
ATOM 830 C CA . SER A 1 108 ? -25.563 6.328 22.681 1.00 84.38 108 SER A CA 1
ATOM 831 C C . SER A 1 108 ? -24.827 5.844 21.437 1.00 84.38 108 SER A C 1
ATOM 833 O O . SER A 1 108 ? -24.451 4.677 21.364 1.00 84.38 108 SER A O 1
ATOM 835 N N . VAL A 1 109 ? -24.621 6.724 20.460 1.00 88.50 109 VAL A N 1
ATOM 836 C CA . VAL A 1 109 ? -23.917 6.395 19.215 1.00 88.50 109 VAL A CA 1
ATOM 837 C C . VAL A 1 109 ? -22.599 7.149 19.180 1.00 88.50 109 VAL A C 1
ATOM 839 O O . VAL A 1 109 ? -22.575 8.371 19.332 1.00 88.50 109 VAL A O 1
ATOM 842 N N . ILE A 1 110 ? -21.512 6.417 18.958 1.00 90.44 110 ILE A N 1
ATOM 843 C CA . ILE A 1 110 ? -20.191 6.979 18.687 1.00 90.44 110 ILE A CA 1
ATOM 844 C C . ILE A 1 110 ? -19.814 6.700 17.238 1.00 90.44 110 ILE A C 1
ATOM 846 O O . ILE A 1 110 ? -20.197 5.680 16.663 1.00 90.44 110 ILE A O 1
ATOM 850 N N . THR A 1 111 ? -19.034 7.592 16.650 1.00 94.00 111 THR A N 1
ATOM 851 C CA . THR A 1 111 ? -18.485 7.398 15.313 1.00 94.00 111 THR A CA 1
ATOM 852 C C . THR A 1 111 ? -17.001 7.087 15.422 1.00 94.00 111 THR A C 1
ATOM 854 O O . THR A 1 111 ? -16.262 7.822 16.063 1.00 94.00 111 THR A O 1
ATOM 857 N N . VAL A 1 112 ? -16.552 6.013 14.786 1.00 95.00 112 VAL A N 1
ATOM 858 C CA . VAL A 1 112 ? -15.132 5.683 14.644 1.00 95.00 112 VAL A CA 1
ATOM 859 C C . VAL A 1 112 ? -14.775 5.818 13.172 1.00 95.00 112 VAL A C 1
ATOM 861 O O . VAL A 1 112 ? -15.348 5.124 12.334 1.00 95.00 112 VAL A O 1
ATOM 864 N N . ARG A 1 113 ? -13.869 6.742 12.855 1.00 95.88 113 ARG A N 1
ATOM 865 C CA . ARG A 1 113 ? -13.304 6.913 11.515 1.00 95.88 113 ARG A CA 1
ATOM 866 C C . ARG A 1 113 ? -12.035 6.083 11.394 1.00 95.88 113 ARG A C 1
ATOM 868 O O . ARG A 1 113 ? -11.207 6.105 12.306 1.00 95.88 113 ARG A O 1
ATOM 875 N N . VAL A 1 114 ? -11.907 5.365 10.288 1.00 96.06 114 VAL A N 1
ATOM 876 C CA . VAL A 1 114 ? -10.672 4.669 9.933 1.00 96.06 114 VAL A CA 1
ATOM 877 C C . VAL A 1 114 ? -9.807 5.660 9.163 1.00 96.06 114 VAL A C 1
ATOM 879 O O . VAL A 1 114 ? -10.288 6.270 8.211 1.00 96.06 114 VAL A O 1
ATOM 882 N N . SER A 1 115 ? -8.586 5.908 9.631 1.00 94.12 115 SER A N 1
ATOM 883 C CA . SER A 1 115 ? -7.653 6.791 8.933 1.00 94.12 115 SER A CA 1
ATOM 884 C C . SER A 1 115 ? -6.811 6.002 7.942 1.00 94.12 115 SER A C 1
ATOM 886 O O . SER A 1 115 ? -6.242 4.982 8.331 1.00 94.12 115 SER A O 1
ATOM 888 N N . ASP A 1 116 ? -6.701 6.569 6.749 1.00 91.88 116 ASP A N 1
ATOM 889 C CA . ASP A 1 116 ? -5.989 6.063 5.578 1.00 91.88 116 ASP A CA 1
ATOM 890 C C . ASP A 1 116 ? -4.480 5.871 5.789 1.00 91.88 116 ASP A C 1
ATOM 892 O O . ASP A 1 116 ? -3.811 6.723 6.394 1.00 91.88 116 ASP A O 1
ATOM 896 N N . LEU A 1 117 ? -3.959 4.772 5.251 1.00 91.06 117 LEU A N 1
ATOM 897 C CA . LEU A 1 117 ? -2.548 4.512 4.981 1.00 91.06 117 LEU A CA 1
ATOM 898 C C . LEU A 1 117 ? -2.343 4.315 3.471 1.00 91.06 117 LEU A C 1
ATOM 900 O O . LEU A 1 117 ? -3.281 4.066 2.738 1.00 91.06 117 LEU A O 1
ATOM 904 N N . ASN A 1 118 ? -1.102 4.476 3.003 1.00 88.62 118 ASN A N 1
ATOM 905 C CA . ASN A 1 118 ? -0.757 4.248 1.596 1.00 88.62 118 ASN A CA 1
ATOM 906 C C . ASN A 1 118 ? -0.321 2.792 1.404 1.00 88.62 118 ASN A C 1
ATOM 908 O O . ASN A 1 118 ? 0.880 2.496 1.411 1.00 88.62 118 ASN A O 1
ATOM 912 N N . ASP A 1 119 ? -1.289 1.883 1.355 1.00 83.62 119 ASP A N 1
ATOM 913 C CA . ASP A 1 119 ? -1.079 0.441 1.222 1.00 83.62 119 ASP A CA 1
ATOM 914 C C . ASP A 1 119 ? -1.511 -0.102 -0.152 1.00 83.62 119 ASP A C 1
ATOM 916 O O . ASP A 1 119 ? -1.138 -1.228 -0.511 1.00 83.62 119 ASP A O 1
ATOM 920 N N . ASN A 1 120 ? -2.193 0.700 -0.979 1.00 84.12 120 ASN A N 1
ATOM 921 C CA . ASN A 1 120 ? -2.533 0.331 -2.345 1.00 84.12 120 ASN A CA 1
ATOM 922 C C . ASN A 1 120 ? -1.688 1.087 -3.376 1.00 84.12 120 ASN A C 1
ATOM 924 O O . ASN A 1 120 ? -1.398 2.268 -3.279 1.00 84.12 120 ASN A O 1
ATOM 928 N N . ALA A 1 121 ? -1.284 0.377 -4.431 1.00 86.31 121 ALA A N 1
ATOM 929 C CA . ALA A 1 121 ? -0.590 0.988 -5.560 1.00 86.31 121 ALA A CA 1
ATOM 930 C C . ALA A 1 121 ? -1.580 1.360 -6.682 1.00 86.31 121 ALA A C 1
ATOM 932 O O . ALA A 1 121 ? -2.507 0.579 -6.957 1.00 86.31 121 ALA A O 1
ATOM 933 N N . PRO A 1 122 ? -1.335 2.450 -7.442 1.00 89.56 122 PRO A N 1
ATOM 934 C CA . PRO A 1 122 ? -2.142 2.788 -8.606 1.00 89.56 122 PRO A CA 1
ATOM 935 C C . PRO A 1 122 ? -2.152 1.648 -9.628 1.00 89.56 122 PRO A C 1
ATOM 937 O O . PRO A 1 122 ? -1.102 1.164 -10.060 1.00 89.56 122 PRO A O 1
ATOM 940 N N . ARG A 1 123 ? -3.343 1.252 -10.086 1.00 85.88 123 ARG A N 1
ATOM 941 C CA . ARG A 1 123 ? -3.520 0.179 -11.075 1.00 85.88 123 ARG A CA 1
ATOM 942 C C . ARG A 1 123 ? -4.230 0.650 -12.334 1.00 85.88 123 ARG A C 1
ATOM 944 O O . ARG A 1 123 ? -5.236 1.355 -12.275 1.00 85.88 123 ARG A O 1
ATOM 951 N N . PHE A 1 124 ? -3.745 0.206 -13.489 1.00 84.19 124 PHE A N 1
ATOM 952 C CA . PHE A 1 124 ? -4.476 0.366 -14.743 1.00 84.19 124 PHE A CA 1
ATOM 953 C C . PHE A 1 124 ? -5.581 -0.699 -14.859 1.00 84.19 124 PHE A C 1
ATOM 955 O O . PHE A 1 124 ? -5.369 -1.835 -14.432 1.00 84.19 124 PHE A O 1
ATOM 962 N N . PRO A 1 125 ? -6.748 -0.372 -15.448 1.00 80.06 125 PRO A N 1
ATOM 963 C CA . PRO A 1 125 ? -7.817 -1.346 -15.688 1.00 80.06 125 PRO A CA 1
ATOM 964 C C . PRO A 1 125 ? -7.392 -2.485 -16.619 1.00 80.06 125 PRO A C 1
ATOM 966 O O . PRO A 1 125 ? -7.847 -3.617 -16.470 1.00 80.06 125 PRO A O 1
ATOM 969 N N . GLU A 1 126 ? -6.519 -2.177 -17.579 1.00 75.19 126 GLU A N 1
ATOM 970 C CA . GLU A 1 126 ? -5.986 -3.122 -18.554 1.00 75.19 126 GLU A CA 1
ATOM 971 C C . GLU A 1 126 ? -4.457 -3.187 -18.435 1.00 75.19 126 GLU A C 1
ATOM 973 O O . GLU A 1 126 ? -3.810 -2.144 -18.309 1.00 75.19 126 GLU A O 1
ATOM 978 N N . PRO A 1 127 ? -3.849 -4.385 -18.514 1.00 73.56 127 PRO A N 1
ATOM 979 C CA . PRO A 1 127 ? -2.397 -4.544 -18.416 1.00 73.56 127 PRO A CA 1
ATOM 980 C C . PRO A 1 127 ? -1.652 -4.025 -19.655 1.00 73.56 127 PRO A C 1
ATOM 982 O O . PRO A 1 127 ? -0.455 -3.758 -19.590 1.00 73.56 127 PRO A O 1
ATOM 985 N N . ALA A 1 128 ? -2.342 -3.901 -20.791 1.00 75.88 128 ALA A N 1
ATOM 986 C CA . ALA A 1 128 ? -1.798 -3.372 -22.032 1.00 75.88 128 ALA A CA 1
ATOM 987 C C . ALA A 1 128 ? -2.881 -2.588 -22.775 1.00 75.88 128 ALA A C 1
ATOM 989 O O . ALA A 1 128 ? -3.958 -3.117 -23.033 1.00 75.88 128 ALA A O 1
ATOM 990 N N . ILE A 1 129 ? -2.569 -1.349 -23.151 1.00 71.06 129 ILE A N 1
ATOM 991 C CA . ILE A 1 129 ? -3.488 -0.462 -23.866 1.00 71.06 129 ILE A CA 1
ATOM 992 C C . ILE A 1 129 ? -3.061 -0.430 -25.332 1.00 71.06 129 ILE A C 1
ATOM 994 O O . ILE A 1 129 ? -2.048 0.172 -25.689 1.00 71.06 129 ILE A O 1
ATOM 998 N N . ASN A 1 130 ? -3.830 -1.099 -26.190 1.00 77.06 130 ASN A N 1
ATOM 999 C CA . ASN A 1 130 ? -3.575 -1.128 -27.628 1.00 77.06 130 ASN A CA 1
ATOM 1000 C C . ASN A 1 130 ? -4.288 0.044 -28.308 1.00 77.06 130 ASN A C 1
ATOM 1002 O O . ASN A 1 130 ? -5.515 0.131 -28.273 1.00 77.06 130 ASN A O 1
ATOM 1006 N N . VAL A 1 131 ? -3.531 0.925 -28.965 1.00 73.94 131 VAL A N 1
ATOM 1007 C CA . VAL A 1 131 ? -4.078 2.100 -29.658 1.00 73.94 131 VAL A CA 1
ATOM 1008 C C . VAL A 1 131 ? -3.756 2.031 -31.146 1.00 73.94 131 VAL A C 1
ATOM 1010 O O . VAL A 1 131 ? -2.605 1.838 -31.533 1.00 73.94 131 VAL A O 1
ATOM 1013 N N . TYR A 1 132 ? -4.771 2.225 -31.987 1.00 75.44 132 TYR A N 1
ATOM 1014 C CA . TYR A 1 132 ? -4.628 2.231 -33.442 1.00 75.44 132 TYR A CA 1
ATOM 1015 C C . TYR A 1 132 ? -4.636 3.667 -33.960 1.00 75.44 132 TYR A C 1
ATOM 1017 O O . TYR A 1 132 ? -5.629 4.380 -33.821 1.00 75.44 132 TYR A O 1
ATOM 1025 N N . LEU A 1 133 ? -3.534 4.082 -34.585 1.00 75.94 133 LEU A N 1
ATOM 1026 C CA . LEU A 1 133 ? -3.381 5.418 -35.153 1.00 75.94 133 LEU A CA 1
ATOM 1027 C C . LEU A 1 133 ? -3.312 5.344 -36.680 1.00 75.94 133 LEU A C 1
ATOM 1029 O O . LEU A 1 133 ? -2.602 4.513 -37.245 1.00 75.94 133 LEU A O 1
ATOM 1033 N N . LYS A 1 134 ? -4.028 6.243 -37.360 1.00 79.25 134 LYS A N 1
ATOM 1034 C CA . LYS A 1 134 ? -3.915 6.402 -38.812 1.00 79.25 134 LYS A CA 1
ATOM 1035 C C . LYS A 1 134 ? -2.599 7.101 -39.162 1.00 79.25 134 LYS A C 1
ATOM 1037 O O . LYS A 1 134 ? -2.244 8.097 -38.543 1.00 79.25 134 LYS A O 1
ATOM 1042 N N . GLU A 1 135 ? -1.919 6.625 -40.201 1.00 68.81 135 GLU A N 1
ATOM 1043 C CA . GLU A 1 135 ? -0.606 7.135 -40.642 1.00 68.81 135 GLU A CA 1
ATOM 1044 C C . GLU A 1 135 ? -0.580 8.642 -40.974 1.00 68.81 135 GLU A C 1
ATOM 1046 O O . GLU A 1 135 ? 0.450 9.287 -40.832 1.00 68.81 135 GLU A O 1
ATOM 1051 N N . ASN A 1 136 ? -1.723 9.216 -41.363 1.00 78.12 136 ASN A N 1
ATOM 1052 C CA . ASN A 1 136 ? -1.866 10.628 -41.733 1.00 78.12 136 ASN A CA 1
ATOM 1053 C C . ASN A 1 136 ? -2.585 11.453 -40.647 1.00 78.12 136 ASN A C 1
ATOM 1055 O O . ASN A 1 136 ? -3.249 12.444 -40.957 1.00 78.12 136 ASN A O 1
ATOM 1059 N N . SER A 1 137 ? -2.532 11.015 -39.385 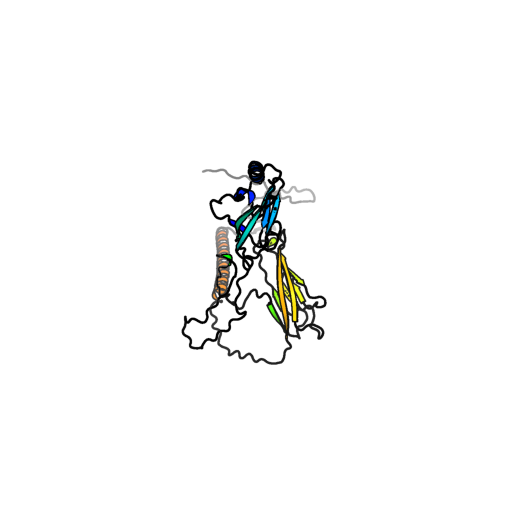1.00 77.62 137 SER A N 1
ATOM 1060 C CA . SER A 1 137 ? -3.101 11.765 -38.260 1.00 77.62 137 SER A CA 1
ATOM 1061 C C . SER A 1 137 ? -2.358 13.093 -38.038 1.00 77.62 137 SER A C 1
ATOM 1063 O O . SER A 1 137 ? -1.133 13.137 -38.158 1.00 77.62 137 SER A O 1
ATOM 1065 N N . PRO A 1 138 ? -3.070 14.184 -37.702 1.00 80.00 138 PRO A N 1
ATOM 1066 C CA . PRO A 1 138 ? -2.452 15.489 -37.491 1.00 80.00 138 PRO A CA 1
ATOM 1067 C C . PRO A 1 138 ? -1.560 15.505 -36.242 1.00 80.00 138 PRO A C 1
ATOM 1069 O O . PRO A 1 138 ? -1.880 14.901 -35.216 1.00 80.00 138 PRO A O 1
ATOM 1072 N N . VAL A 1 139 ? -0.456 16.254 -36.317 1.00 79.31 139 VAL A N 1
ATOM 1073 C CA . VAL A 1 139 ? 0.442 16.493 -35.176 1.00 79.31 139 VAL A CA 1
ATOM 1074 C C . VAL A 1 139 ? -0.317 17.214 -34.061 1.00 79.31 139 VAL A C 1
ATOM 1076 O O . VAL A 1 139 ? -1.075 18.147 -34.321 1.00 79.31 139 VAL A O 1
ATOM 1079 N N . GLY A 1 140 ? -0.109 16.778 -32.817 1.00 78.25 140 GLY A N 1
ATOM 1080 C CA . GLY A 1 140 ? -0.816 17.310 -31.648 1.00 78.25 140 GLY A CA 1
ATOM 1081 C C . GLY A 1 140 ? -2.230 16.752 -31.459 1.00 78.25 140 GLY A C 1
ATOM 1082 O O . GLY A 1 140 ? -2.930 17.179 -30.545 1.00 78.25 140 GLY A O 1
ATOM 1083 N N . GLY A 1 141 ? -2.659 15.799 -32.294 1.00 76.62 141 GLY A N 1
ATOM 1084 C CA . GLY A 1 141 ? -3.905 15.068 -32.082 1.00 76.62 141 GLY A CA 1
ATOM 1085 C C . GLY A 1 141 ? -3.859 14.201 -30.820 1.00 76.62 141 GLY A C 1
ATOM 1086 O O . GLY A 1 141 ? -2.838 13.585 -30.513 1.00 76.62 141 GLY A O 1
ATOM 1087 N N . LEU A 1 142 ? -4.980 14.129 -30.100 1.00 77.31 142 LEU A N 1
ATOM 1088 C CA . LEU A 1 142 ? -5.149 13.206 -28.978 1.00 77.31 142 LEU A CA 1
ATOM 1089 C C . LEU A 1 142 ? -5.119 11.758 -29.492 1.00 77.31 142 LEU A C 1
ATOM 1091 O O . LEU A 1 142 ? -5.948 11.380 -30.316 1.00 77.31 142 LEU A O 1
ATOM 1095 N N . ILE A 1 143 ? -4.172 10.960 -28.996 1.00 79.25 143 ILE A N 1
ATOM 1096 C CA . ILE A 1 143 ? -3.996 9.553 -29.391 1.00 79.25 143 ILE A CA 1
ATOM 1097 C C . ILE A 1 143 ? -4.872 8.645 -28.526 1.00 79.25 143 ILE A C 1
ATOM 1099 O O . ILE A 1 143 ? -5.673 7.867 -29.035 1.00 79.25 143 ILE A O 1
ATOM 1103 N N . CYS A 1 144 ? -4.718 8.751 -27.208 1.00 75.75 144 CYS A N 1
ATOM 1104 C CA . CYS A 1 144 ? -5.505 8.017 -26.229 1.00 75.75 144 CYS A CA 1
ATOM 1105 C C . CYS A 1 144 ? -5.491 8.755 -24.890 1.00 75.75 144 CYS A C 1
ATOM 1107 O O . CYS A 1 144 ? -4.632 9.603 -24.639 1.00 75.75 144 CYS A O 1
ATOM 1109 N N . THR A 1 145 ? -6.442 8.408 -24.033 1.00 80.94 145 THR A N 1
ATOM 1110 C CA . THR A 1 145 ? -6.460 8.817 -22.631 1.00 80.94 145 THR A CA 1
ATOM 1111 C C . THR A 1 145 ? -6.287 7.564 -21.794 1.00 80.94 145 THR A C 1
ATOM 1113 O O . THR A 1 145 ? -6.998 6.583 -21.999 1.00 80.94 145 THR A O 1
ATOM 1116 N N . VAL A 1 146 ? -5.340 7.600 -20.865 1.00 82.38 146 VAL A N 1
ATOM 1117 C CA . VAL A 1 146 ? -5.107 6.520 -19.908 1.00 82.38 146 VAL A CA 1
ATOM 1118 C C . VAL A 1 146 ? -5.525 6.993 -18.524 1.00 82.38 146 VAL A C 1
ATOM 1120 O O . VAL A 1 146 ? -5.386 8.172 -18.204 1.00 82.38 146 VAL A O 1
ATOM 1123 N N . SER A 1 147 ? -6.050 6.078 -17.717 1.00 84.06 147 SER A N 1
ATOM 1124 C CA . SER A 1 147 ? -6.375 6.338 -16.319 1.00 84.06 147 SER A CA 1
ATOM 1125 C C . SER A 1 147 ? -5.973 5.127 -15.496 1.00 84.06 147 SER A C 1
ATOM 1127 O O . SER A 1 147 ? -6.332 4.004 -15.845 1.00 84.06 147 SER A O 1
ATOM 1129 N N . ALA A 1 148 ? -5.237 5.361 -14.420 1.00 85.56 148 ALA A N 1
ATOM 1130 C CA . ALA A 1 148 ? -5.032 4.418 -13.337 1.00 85.56 148 ALA A CA 1
ATOM 1131 C C . ALA A 1 148 ? -5.953 4.787 -12.167 1.00 85.56 148 ALA A C 1
ATOM 1133 O O . ALA A 1 148 ? -6.430 5.920 -12.062 1.00 85.56 148 ALA A O 1
ATOM 1134 N N . PHE A 1 149 ? -6.237 3.798 -11.332 1.00 88.31 149 PHE A N 1
ATOM 1135 C CA . PHE A 1 149 ? -7.084 3.906 -10.158 1.00 88.31 149 PHE A CA 1
ATOM 1136 C C . PHE A 1 149 ? -6.279 3.506 -8.929 1.00 88.31 149 PHE A C 1
ATOM 1138 O O . PHE A 1 149 ? -5.648 2.451 -8.933 1.00 88.31 149 PHE A O 1
ATOM 1145 N N . ASP A 1 150 ? -6.335 4.340 -7.905 1.00 93.56 150 ASP A N 1
ATOM 1146 C CA . ASP A 1 150 ? -5.748 4.105 -6.595 1.00 93.56 150 ASP A CA 1
ATOM 1147 C C . ASP A 1 150 ? -6.883 4.245 -5.562 1.00 93.56 150 ASP A C 1
ATOM 1149 O O . ASP A 1 150 ? -7.589 5.261 -5.608 1.00 93.56 150 ASP A O 1
ATOM 1153 N N . PRO A 1 151 ? -7.184 3.200 -4.768 1.00 91.19 151 PRO A N 1
ATOM 1154 C CA . PRO A 1 151 ? -8.323 3.203 -3.859 1.00 91.19 151 PRO A CA 1
ATOM 1155 C C . PRO A 1 151 ? -8.106 4.007 -2.566 1.00 91.19 151 PRO A C 1
ATOM 1157 O O . PRO A 1 151 ? -9.109 4.237 -1.887 1.00 91.19 151 PRO A O 1
ATOM 1160 N N . ASP A 1 152 ? -6.885 4.458 -2.262 1.00 93.25 152 ASP A N 1
ATOM 1161 C CA . ASP A 1 152 ? -6.540 5.194 -1.034 1.00 93.25 152 ASP A CA 1
ATOM 1162 C C . ASP A 1 152 ? -7.226 6.584 -0.966 1.00 93.25 152 ASP A C 1
ATOM 1164 O O . ASP A 1 152 ? -8.067 6.953 -1.800 1.00 93.25 152 ASP A O 1
ATOM 1168 N N . GLU A 1 153 ? -6.914 7.409 0.038 1.00 91.94 153 GLU A N 1
ATOM 1169 C CA . GLU A 1 153 ? -7.523 8.730 0.216 1.00 91.94 153 GLU A CA 1
ATOM 1170 C C . GLU A 1 153 ? -6.578 9.907 -0.088 1.00 91.94 153 GLU A C 1
ATOM 1172 O O . GLU A 1 153 ? -5.389 9.929 0.228 1.00 91.94 153 GLU A O 1
ATOM 1177 N N . ASN A 1 154 ? -7.147 10.984 -0.638 1.00 92.31 154 ASN A N 1
ATOM 1178 C CA . ASN A 1 154 ? -6.487 12.283 -0.803 1.00 92.31 154 ASN A CA 1
ATOM 1179 C C . ASN A 1 154 ? -5.153 12.205 -1.577 1.00 92.31 154 ASN A C 1
ATOM 1181 O O . ASN A 1 154 ? -5.145 11.891 -2.765 1.00 92.31 154 ASN A O 1
ATOM 1185 N N . GLU A 1 155 ? -4.040 12.560 -0.927 1.00 92.38 155 GLU A N 1
ATOM 1186 C CA . GLU A 1 155 ? -2.706 12.560 -1.536 1.00 92.38 155 GLU A CA 1
ATOM 1187 C C . GLU A 1 155 ? -2.172 11.143 -1.778 1.00 92.38 155 GLU A C 1
ATOM 1189 O O . GLU A 1 155 ? -1.386 10.967 -2.706 1.00 92.38 155 GLU A O 1
ATOM 1194 N N . ASN A 1 156 ? -2.618 10.141 -1.009 1.00 87.25 156 ASN A N 1
ATOM 1195 C CA . ASN A 1 156 ? -2.204 8.751 -1.208 1.00 87.25 156 ASN A CA 1
ATOM 1196 C C . ASN A 1 156 ? -2.774 8.198 -2.521 1.00 87.25 156 ASN A C 1
ATOM 1198 O O . ASN A 1 156 ? -2.024 7.642 -3.312 1.00 87.25 156 ASN A O 1
ATOM 1202 N N . ALA A 1 157 ? -4.022 8.540 -2.859 1.00 89.44 157 ALA A N 1
ATOM 1203 C CA . ALA A 1 157 ? -4.623 8.202 -4.153 1.00 89.44 157 ALA A CA 1
ATOM 1204 C C . ALA A 1 157 ? -4.289 9.172 -5.304 1.00 89.44 157 ALA A C 1
ATOM 1206 O O . ALA A 1 157 ? -4.858 9.087 -6.404 1.00 89.44 157 ALA A O 1
ATOM 1207 N N . ARG A 1 158 ? -3.390 10.145 -5.098 1.00 89.38 158 ARG A N 1
ATOM 1208 C CA . ARG A 1 158 ? -3.072 11.144 -6.126 1.00 89.38 158 ARG A CA 1
ATOM 1209 C C . ARG A 1 158 ? -2.136 10.565 -7.186 1.00 89.38 158 ARG A C 1
ATOM 1211 O O . ARG A 1 158 ? -0.912 10.644 -7.098 1.00 89.38 158 ARG A O 1
ATOM 1218 N N . VAL A 1 159 ? -2.726 10.096 -8.280 1.00 85.00 159 VAL A N 1
ATOM 1219 C CA . VAL A 1 159 ? -1.979 9.533 -9.410 1.00 85.00 159 VAL A CA 1
ATOM 1220 C C . VAL A 1 159 ? -1.324 10.619 -10.271 1.00 85.00 159 VAL A C 1
ATOM 1222 O O . VAL A 1 159 ? -1.970 11.572 -10.716 1.00 85.00 159 VAL A O 1
ATOM 1225 N N . SER A 1 160 ? -0.040 10.436 -10.584 1.00 84.25 160 SER A N 1
ATOM 1226 C CA . SER A 1 160 ? 0.678 11.212 -11.599 1.00 84.25 160 SER A CA 1
ATOM 1227 C C . SER A 1 160 ? 1.163 10.302 -12.725 1.00 84.25 160 SER A C 1
ATOM 1229 O O . SER A 1 160 ? 1.639 9.196 -12.484 1.00 84.25 160 SER A O 1
ATOM 1231 N N . TYR A 1 161 ? 1.016 10.762 -13.968 1.00 79.38 161 TYR A N 1
ATOM 1232 C CA . TYR A 1 161 ? 1.376 9.988 -15.152 1.00 79.38 161 TYR A CA 1
ATOM 1233 C C . TYR A 1 161 ? 2.674 10.524 -15.736 1.00 79.38 161 TYR A C 1
ATOM 1235 O O . TYR A 1 161 ? 2.796 11.718 -16.017 1.00 79.38 161 TYR A O 1
ATOM 1243 N N . SER A 1 162 ? 3.619 9.629 -15.975 1.00 76.56 162 SER A N 1
ATOM 1244 C CA . SER A 1 162 ? 4.806 9.899 -16.770 1.00 76.56 162 SER A CA 1
ATOM 1245 C C . SER A 1 162 ? 4.905 8.840 -17.857 1.00 76.56 162 SER A C 1
ATOM 1247 O O . SER A 1 162 ? 4.639 7.657 -17.640 1.00 76.56 162 SER A O 1
ATOM 1249 N N . VAL A 1 163 ? 5.259 9.273 -19.063 1.00 70.94 163 VAL A N 1
ATOM 1250 C CA . VAL A 1 163 ? 5.680 8.327 -20.088 1.00 70.94 163 VAL A CA 1
ATOM 1251 C C . VAL A 1 163 ? 7.106 7.963 -19.727 1.00 70.94 163 VAL A C 1
ATOM 1253 O O . VAL A 1 163 ? 8.003 8.798 -19.821 1.00 70.94 163 VAL A O 1
ATOM 1256 N N . LEU A 1 164 ? 7.301 6.728 -19.275 1.00 68.94 164 LEU A N 1
ATOM 1257 C CA . LEU A 1 164 ? 8.635 6.160 -19.201 1.00 68.94 164 LEU A CA 1
ATOM 1258 C C . LEU A 1 164 ? 9.172 6.174 -20.626 1.00 68.94 164 LEU A C 1
ATOM 1260 O O . LEU A 1 164 ? 8.642 5.488 -21.504 1.00 68.94 164 LEU A O 1
ATOM 1264 N N . GLU A 1 165 ? 10.186 6.999 -20.876 1.00 52.00 165 GLU A N 1
ATOM 1265 C CA . GLU A 1 165 ? 10.968 6.844 -22.085 1.00 52.00 165 GLU A CA 1
ATOM 1266 C C . GLU A 1 165 ? 11.489 5.412 -22.053 1.00 52.00 165 GLU A C 1
ATOM 1268 O O . GLU A 1 165 ? 12.408 5.080 -21.305 1.00 52.00 165 GLU A O 1
ATOM 1273 N N . ASN A 1 166 ? 10.930 4.558 -22.908 1.00 40.81 166 ASN A N 1
ATOM 1274 C CA . ASN A 1 166 ? 11.697 3.454 -23.443 1.00 40.81 166 ASN A CA 1
ATOM 1275 C C . ASN A 1 166 ? 12.783 4.079 -24.325 1.00 40.81 166 ASN A C 1
ATOM 1277 O O . ASN A 1 166 ? 12.788 3.957 -25.549 1.00 40.81 166 ASN A O 1
ATOM 1281 N N . VAL A 1 167 ? 13.758 4.718 -23.669 1.00 37.97 167 VAL A N 1
ATOM 1282 C CA . VAL A 1 167 ? 15.144 4.542 -24.046 1.00 37.97 167 VAL A CA 1
ATOM 1283 C C . VAL A 1 167 ? 15.262 3.045 -24.256 1.00 37.97 167 VAL A C 1
ATOM 1285 O O . VAL A 1 167 ? 14.964 2.240 -23.374 1.00 37.97 167 VAL A O 1
ATOM 1288 N N . SER A 1 168 ? 15.677 2.646 -25.441 1.00 45.56 168 SER A N 1
ATOM 1289 C CA . SER A 1 168 ? 16.189 1.315 -25.710 1.00 45.56 168 SER A CA 1
ATOM 1290 C C . SER A 1 168 ? 17.467 1.044 -24.883 1.00 45.56 168 SER A C 1
ATOM 1292 O O . SER A 1 168 ? 18.511 0.759 -25.465 1.00 45.56 168 SER A O 1
ATOM 1294 N N . LYS A 1 169 ? 17.409 1.209 -23.546 1.00 42.38 169 LYS A N 1
ATOM 1295 C CA . LYS A 1 169 ? 18.394 0.946 -22.484 1.00 42.38 169 LYS A CA 1
ATOM 1296 C C . LYS A 1 169 ? 17.810 1.312 -21.091 1.00 42.38 169 LYS A C 1
ATOM 1298 O O . LYS A 1 169 ? 17.796 2.481 -20.732 1.00 42.38 169 LYS A O 1
ATOM 1303 N N . SER A 1 170 ? 17.467 0.264 -20.318 1.00 40.50 170 SER A N 1
ATOM 1304 C CA . SER A 1 170 ? 17.397 0.127 -18.831 1.00 40.50 170 SER A CA 1
ATOM 1305 C C . SER A 1 170 ? 16.425 1.006 -18.023 1.00 40.50 170 SER A C 1
ATOM 1307 O O . SER A 1 170 ? 16.548 2.215 -18.124 1.00 40.50 170 SER A O 1
ATOM 1309 N N . LEU A 1 171 ? 15.562 0.576 -17.083 1.00 42.06 171 LEU A N 1
ATOM 1310 C CA . LEU A 1 171 ? 15.121 -0.652 -16.345 1.00 42.06 171 LEU A CA 1
ATOM 1311 C C . LEU A 1 171 ? 13.850 -0.192 -15.516 1.00 42.06 171 LEU A C 1
ATOM 1313 O O . LEU A 1 171 ? 13.635 1.020 -15.507 1.00 42.06 171 LEU A O 1
ATOM 1317 N N . PRO A 1 172 ? 13.052 -0.983 -14.740 1.00 43.59 172 PRO A N 1
ATOM 1318 C CA . PRO A 1 172 ? 12.982 -2.428 -14.503 1.00 43.59 172 PRO A CA 1
ATOM 1319 C C . PRO A 1 172 ? 11.593 -3.027 -14.855 1.00 43.59 172 PRO A C 1
ATOM 1321 O O . PRO A 1 172 ? 10.550 -2.604 -14.365 1.00 43.59 172 PRO A O 1
ATOM 1324 N N . VAL A 1 173 ? 11.575 -4.091 -15.653 1.00 39.66 173 VAL A N 1
ATOM 1325 C CA . VAL A 1 173 ? 10.433 -5.014 -15.694 1.00 39.66 173 VAL A CA 1
ATOM 1326 C C . VAL A 1 173 ? 10.718 -6.052 -14.611 1.00 39.66 173 VAL A C 1
ATOM 1328 O O . VAL A 1 173 ? 11.802 -6.632 -14.620 1.00 39.66 173 VAL A O 1
ATOM 1331 N N . SER A 1 174 ? 9.780 -6.313 -13.694 1.00 43.72 174 SER A N 1
ATOM 1332 C CA . SER A 1 174 ? 9.892 -7.363 -12.653 1.00 43.72 174 SER A CA 1
ATOM 1333 C C . SER A 1 174 ? 10.038 -8.791 -13.222 1.00 43.72 174 SER A C 1
ATOM 1335 O O . SER A 1 174 ? 10.027 -9.782 -12.492 1.00 43.72 174 SER A O 1
ATOM 1337 N N . THR A 1 175 ? 10.162 -8.915 -14.536 1.00 41.38 175 THR A N 1
ATOM 1338 C CA . THR A 1 175 ? 10.484 -10.138 -15.250 1.00 41.38 175 THR A CA 1
ATOM 1339 C C . THR A 1 175 ? 11.216 -9.725 -16.520 1.00 41.38 175 THR A C 1
ATOM 1341 O O . THR A 1 175 ? 10.609 -9.436 -17.551 1.00 41.38 175 THR A O 1
ATOM 1344 N N . VAL A 1 176 ? 12.541 -9.605 -16.446 1.00 52.16 176 VAL A N 1
ATOM 1345 C CA . VAL A 1 176 ? 13.334 -9.438 -17.667 1.00 52.16 176 VAL A CA 1
ATOM 1346 C C . VAL A 1 176 ? 13.305 -10.787 -18.383 1.00 52.16 176 VAL A C 1
ATOM 1348 O O . VAL A 1 176 ? 13.798 -11.776 -17.845 1.00 52.16 176 VAL A O 1
ATOM 1351 N N . VAL A 1 177 ? 12.676 -10.842 -19.558 1.00 53.06 177 VAL A N 1
ATOM 1352 C CA . VAL A 1 177 ? 12.651 -12.057 -20.379 1.00 53.06 177 VAL A CA 1
ATOM 1353 C C . VAL A 1 177 ? 13.853 -12.029 -21.314 1.00 53.06 177 VAL A C 1
ATOM 1355 O O . VAL A 1 177 ? 13.885 -11.265 -22.279 1.00 53.06 177 VAL A O 1
ATOM 1358 N N . ASN A 1 178 ? 14.853 -12.860 -21.029 1.00 64.19 178 ASN A N 1
ATOM 1359 C CA . ASN A 1 178 ? 16.038 -12.999 -21.874 1.00 64.19 178 ASN A CA 1
ATOM 1360 C C . ASN A 1 178 ? 15.931 -14.274 -22.705 1.00 64.19 178 ASN A C 1
ATOM 1362 O O . ASN A 1 178 ? 15.861 -15.371 -22.156 1.00 64.19 178 ASN A O 1
ATOM 1366 N N . SER A 1 179 ? 15.965 -14.139 -24.030 1.00 67.56 179 SER A N 1
ATOM 1367 C CA . SER A 1 179 ? 16.024 -15.288 -24.930 1.00 67.56 179 SER A CA 1
ATOM 1368 C C . SER A 1 179 ? 17.470 -15.730 -25.156 1.00 67.56 179 SER A C 1
ATOM 1370 O O . SER A 1 179 ? 18.282 -14.923 -25.615 1.00 67.56 179 SER A O 1
ATOM 1372 N N . ILE A 1 180 ? 17.788 -17.000 -24.903 1.00 77.38 180 ILE A N 1
ATOM 1373 C CA . ILE A 1 180 ? 19.082 -17.603 -25.259 1.00 77.38 180 ILE A CA 1
ATOM 1374 C C . ILE A 1 180 ? 18.900 -18.689 -26.327 1.00 77.38 180 ILE A C 1
ATOM 1376 O O . ILE A 1 180 ? 17.896 -19.405 -26.308 1.00 77.38 180 ILE A O 1
ATOM 1380 N N . PRO A 1 181 ? 19.843 -18.842 -27.271 1.00 77.06 181 PRO A N 1
ATOM 1381 C CA . PRO A 1 181 ? 19.774 -19.920 -28.248 1.00 77.06 181 PRO A CA 1
ATOM 1382 C C . PRO A 1 181 ? 20.036 -21.273 -27.575 1.00 77.06 181 PRO A C 1
ATOM 1384 O O . PRO A 1 181 ? 20.939 -21.388 -26.747 1.00 77.06 181 PRO A O 1
ATOM 1387 N N . TYR A 1 182 ? 19.314 -22.323 -27.981 1.00 77.50 182 TYR A N 1
ATOM 1388 C CA . TYR A 1 182 ? 19.548 -23.693 -27.486 1.00 77.50 182 TYR A CA 1
ATOM 1389 C C . TYR A 1 182 ? 21.000 -24.170 -27.705 1.00 77.50 182 TYR A C 1
ATOM 1391 O O . TYR A 1 182 ? 21.553 -24.942 -26.924 1.00 77.50 182 TYR A O 1
ATOM 1399 N N . SER A 1 183 ? 21.665 -23.660 -28.747 1.00 76.06 183 SER A N 1
ATOM 1400 C CA . SER A 1 183 ? 23.070 -23.945 -29.055 1.00 76.06 183 SER A CA 1
ATOM 1401 C C . SER A 1 183 ? 24.082 -23.175 -28.193 1.00 76.06 183 SER A C 1
ATOM 1403 O O . SER A 1 183 ? 25.272 -23.228 -28.494 1.00 76.06 183 SER A O 1
ATOM 1405 N N . ALA A 1 184 ? 23.651 -22.435 -27.165 1.00 79.94 184 ALA A N 1
ATOM 1406 C CA . ALA A 1 184 ? 24.546 -21.670 -26.303 1.00 79.94 184 ALA A CA 1
ATOM 1407 C C . ALA A 1 184 ? 25.567 -22.581 -25.594 1.00 79.94 184 ALA A C 1
ATOM 1409 O O . ALA A 1 184 ? 25.217 -23.508 -24.858 1.00 79.94 184 ALA A O 1
ATOM 1410 N N . GLU A 1 185 ? 26.852 -22.298 -25.805 1.00 80.44 185 GLU A N 1
ATOM 1411 C CA . GLU A 1 185 ? 27.957 -22.988 -25.139 1.00 80.44 185 GLU A CA 1
ATOM 1412 C C . GLU A 1 185 ? 28.169 -22.478 -23.706 1.00 80.44 185 GLU A C 1
ATOM 1414 O O . GLU A 1 185 ? 27.559 -21.498 -23.271 1.00 80.44 185 GLU A O 1
ATOM 1419 N N . ALA A 1 186 ? 29.045 -23.142 -22.949 1.00 84.06 186 ALA A N 1
ATOM 1420 C CA . ALA A 1 186 ? 29.431 -22.683 -21.619 1.00 84.06 186 ALA A CA 1
ATOM 1421 C C . ALA A 1 186 ? 30.131 -21.314 -21.697 1.00 84.06 186 ALA A C 1
ATOM 1423 O O . ALA A 1 186 ? 31.050 -21.114 -22.485 1.00 84.06 186 ALA A O 1
ATOM 1424 N N . GLY A 1 187 ? 29.722 -20.372 -20.847 1.00 81.94 187 GLY A N 1
ATOM 1425 C CA . GLY A 1 187 ? 30.253 -19.010 -20.833 1.00 81.94 187 GLY A CA 1
ATOM 1426 C C . GLY A 1 187 ? 29.532 -18.032 -21.763 1.00 81.94 187 GLY A C 1
ATOM 1427 O O . GLY A 1 187 ? 29.932 -16.867 -21.804 1.00 81.94 187 GLY A O 1
ATOM 1428 N N . TYR A 1 188 ? 28.466 -18.461 -22.446 1.00 83.81 188 TYR A N 1
ATOM 1429 C CA . TYR A 1 188 ? 27.607 -17.590 -23.244 1.00 83.81 188 TYR A CA 1
ATOM 1430 C C . TYR A 1 188 ? 27.061 -16.440 -22.394 1.00 83.81 188 TYR A C 1
ATOM 1432 O O . TYR A 1 188 ? 26.603 -16.645 -21.267 1.00 83.81 188 TYR A O 1
ATOM 1440 N N . PHE A 1 189 ? 27.141 -15.224 -22.929 1.00 81.56 189 PHE A N 1
ATOM 1441 C CA . PHE A 1 189 ? 26.650 -14.022 -22.268 1.00 81.56 189 PHE A CA 1
ATOM 1442 C C . PHE A 1 189 ? 25.129 -13.937 -22.399 1.00 81.56 189 PHE A C 1
ATOM 1444 O O . PHE A 1 189 ? 24.610 -13.859 -23.507 1.00 81.56 189 PHE A O 1
ATOM 1451 N N . VAL A 1 190 ? 24.426 -13.945 -21.266 1.00 82.75 190 VAL A N 1
ATOM 1452 C CA . VAL A 1 190 ? 22.957 -13.914 -21.224 1.00 82.75 190 VAL A CA 1
ATOM 1453 C C . VAL A 1 190 ? 22.462 -12.488 -21.022 1.00 82.75 190 VAL A C 1
ATOM 1455 O O . VAL A 1 190 ? 21.645 -11.983 -21.789 1.00 82.75 190 VAL A O 1
ATOM 1458 N N . ALA A 1 191 ? 22.953 -11.845 -19.965 1.00 78.56 191 ALA A N 1
ATOM 1459 C CA . ALA A 1 191 ? 22.516 -10.525 -19.543 1.00 78.56 191 ALA A CA 1
ATOM 1460 C C . ALA A 1 191 ? 23.575 -9.870 -18.655 1.00 78.56 191 ALA A C 1
ATOM 1462 O O . ALA A 1 191 ? 24.425 -10.542 -18.065 1.00 78.56 191 ALA A O 1
ATOM 1463 N N . LYS A 1 192 ? 23.483 -8.548 -18.504 1.00 80.81 192 LYS A N 1
ATOM 1464 C CA . LYS A 1 192 ? 24.230 -7.803 -17.492 1.00 80.81 192 LYS A CA 1
ATOM 1465 C C . LYS A 1 192 ? 23.256 -7.078 -16.584 1.00 80.81 192 LYS A C 1
ATOM 1467 O O . LYS A 1 192 ? 22.470 -6.257 -17.048 1.00 80.81 192 LYS A O 1
ATOM 1472 N N . ILE A 1 193 ? 23.346 -7.376 -15.302 1.00 82.06 193 ILE A N 1
ATOM 1473 C CA . ILE A 1 193 ? 22.527 -6.779 -14.260 1.00 82.06 193 ILE A CA 1
ATOM 1474 C C . ILE A 1 193 ? 23.294 -5.590 -13.714 1.00 82.06 193 ILE A C 1
ATOM 1476 O O . ILE A 1 193 ? 24.481 -5.685 -13.404 1.00 82.06 193 ILE A O 1
ATOM 1480 N N . ARG A 1 194 ? 22.619 -4.445 -13.662 1.00 81.81 194 ARG A N 1
ATOM 1481 C CA . ARG A 1 194 ? 23.159 -3.219 -13.089 1.00 81.81 194 ARG A CA 1
ATOM 1482 C C . ARG A 1 194 ? 22.233 -2.781 -11.973 1.00 81.81 194 ARG A C 1
ATOM 1484 O O . ARG A 1 194 ? 21.063 -2.522 -12.230 1.00 81.81 194 ARG A O 1
ATOM 1491 N N . ALA A 1 195 ? 22.785 -2.692 -10.777 1.00 80.94 195 ALA A N 1
ATOM 1492 C CA . ALA A 1 195 ? 22.168 -2.040 -9.639 1.00 80.94 195 ALA A CA 1
ATOM 1493 C C . ALA A 1 195 ? 22.966 -0.772 -9.295 1.00 80.94 195 ALA A C 1
ATOM 1495 O O . ALA A 1 195 ? 24.130 -0.633 -9.691 1.00 80.94 195 ALA A O 1
ATOM 1496 N N . VAL A 1 196 ? 22.308 0.173 -8.630 1.00 83.12 196 VAL A N 1
ATOM 1497 C CA . VAL A 1 196 ? 22.883 1.450 -8.202 1.00 83.12 196 VAL A CA 1
ATOM 1498 C C . VAL A 1 196 ? 22.534 1.623 -6.735 1.00 83.12 196 VAL A C 1
ATOM 1500 O O . VAL A 1 196 ? 21.374 1.449 -6.372 1.00 83.12 196 VAL A O 1
ATOM 1503 N N . ASP A 1 197 ? 23.538 1.957 -5.936 1.00 84.00 197 ASP A N 1
ATOM 1504 C CA . ASP A 1 197 ? 23.374 2.342 -4.541 1.00 84.00 197 ASP A CA 1
ATOM 1505 C C . ASP A 1 197 ? 23.521 3.864 -4.415 1.00 84.00 197 ASP A C 1
ATOM 1507 O O . ASP A 1 197 ? 24.303 4.470 -5.157 1.00 84.00 197 ASP A O 1
ATOM 1511 N N . ALA A 1 198 ? 22.741 4.482 -3.531 1.00 85.62 198 ALA A N 1
ATOM 1512 C CA . ALA A 1 198 ? 22.783 5.923 -3.290 1.00 85.62 198 ALA A CA 1
ATOM 1513 C C . ALA A 1 198 ? 23.911 6.324 -2.326 1.00 85.62 198 ALA A C 1
ATOM 1515 O O . ALA A 1 198 ? 24.289 7.499 -2.284 1.00 85.62 198 ALA A O 1
ATOM 1516 N N . ASP A 1 199 ? 24.453 5.364 -1.577 1.00 83.75 199 ASP A N 1
ATOM 1517 C CA . ASP A 1 199 ? 25.551 5.595 -0.656 1.00 83.75 199 ASP A CA 1
ATOM 1518 C C . ASP A 1 199 ? 26.874 5.853 -1.396 1.00 83.75 199 ASP A C 1
ATOM 1520 O O . ASP A 1 199 ? 26.976 5.888 -2.624 1.00 83.75 199 ASP A O 1
ATOM 1524 N N . SER A 1 200 ? 27.944 6.086 -0.640 1.00 84.31 200 SER A N 1
ATOM 1525 C CA . SER A 1 200 ? 29.281 6.329 -1.181 1.00 84.31 200 SER A CA 1
ATOM 1526 C C . SER A 1 200 ? 30.307 5.366 -0.594 1.00 84.31 200 SER A C 1
ATOM 1528 O O . SER A 1 200 ? 30.199 4.917 0.545 1.00 84.31 200 SER A O 1
ATOM 1530 N N . GLY A 1 201 ? 31.359 5.082 -1.362 1.00 85.50 201 GLY A N 1
ATOM 1531 C CA . GLY A 1 201 ? 32.473 4.256 -0.898 1.00 85.50 201 GLY A CA 1
ATOM 1532 C C . GLY A 1 201 ? 32.094 2.782 -0.730 1.00 85.50 201 GLY A C 1
ATOM 1533 O O . GLY A 1 201 ? 31.454 2.206 -1.603 1.00 85.50 201 GLY A O 1
ATOM 1534 N N . TYR A 1 202 ? 32.539 2.163 0.369 1.00 82.88 202 TYR A N 1
ATOM 1535 C CA . TYR A 1 202 ? 32.342 0.729 0.627 1.00 82.88 202 TYR A CA 1
A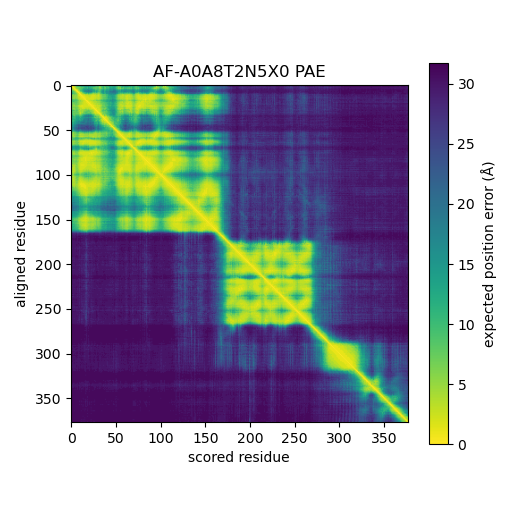TOM 1536 C C . TYR A 1 202 ? 30.865 0.356 0.806 1.00 82.88 202 TYR A C 1
ATOM 1538 O O . TYR A 1 202 ? 30.464 -0.714 0.372 1.00 82.88 202 TYR A O 1
ATOM 1546 N N . ASN A 1 203 ? 30.046 1.264 1.340 1.00 83.25 203 ASN A N 1
ATOM 1547 C CA . ASN A 1 203 ? 28.611 1.034 1.507 1.00 83.25 203 ASN A CA 1
ATOM 1548 C C . ASN A 1 203 ? 27.886 0.948 0.158 1.00 83.25 203 ASN A C 1
ATOM 1550 O O . ASN A 1 203 ? 26.950 0.186 0.035 1.00 83.25 203 ASN A O 1
ATOM 1554 N N . ALA A 1 204 ? 28.381 1.624 -0.883 1.00 82.19 204 ALA A N 1
ATOM 1555 C CA . ALA A 1 204 ? 27.827 1.534 -2.236 1.00 82.19 204 ALA A CA 1
ATOM 1556 C C . ALA A 1 204 ? 28.361 0.344 -3.049 1.00 82.19 204 ALA A C 1
ATOM 1558 O O . ALA A 1 204 ? 28.057 0.197 -4.238 1.00 82.19 204 ALA A O 1
ATOM 1559 N N . LEU A 1 205 ? 29.253 -0.461 -2.461 1.00 86.88 205 LEU A N 1
ATOM 1560 C CA . LEU A 1 205 ? 29.828 -1.608 -3.139 1.00 86.88 205 LEU A CA 1
ATOM 1561 C C . LEU A 1 205 ? 28.793 -2.728 -3.174 1.00 86.88 205 LEU A C 1
ATOM 1563 O O . LEU A 1 205 ? 28.397 -3.247 -2.138 1.00 86.88 205 LEU A O 1
ATOM 1567 N N . LEU A 1 206 ? 28.392 -3.119 -4.380 1.00 89.00 206 LEU A N 1
ATOM 1568 C CA . LEU A 1 206 ? 27.344 -4.111 -4.582 1.00 89.00 206 LEU A CA 1
ATOM 1569 C C . LEU A 1 206 ? 27.919 -5.501 -4.853 1.00 89.00 206 LEU A C 1
ATOM 1571 O O . LEU A 1 206 ? 28.829 -5.673 -5.671 1.00 89.00 206 LEU A O 1
ATOM 1575 N N . SER A 1 207 ? 27.322 -6.496 -4.205 1.00 90.19 207 SER A N 1
ATOM 1576 C CA . SER A 1 207 ? 27.600 -7.918 -4.376 1.00 90.19 207 SER A CA 1
ATOM 1577 C C . SER A 1 207 ? 26.389 -8.626 -4.985 1.00 90.19 207 SER A C 1
ATOM 1579 O O . SER A 1 207 ? 25.268 -8.509 -4.499 1.00 90.19 207 SER A O 1
ATOM 1581 N N . TYR A 1 208 ? 26.607 -9.342 -6.089 1.00 88.69 208 TYR A N 1
ATOM 1582 C CA . TYR A 1 208 ? 25.552 -10.018 -6.846 1.00 88.69 208 TYR A CA 1
ATOM 1583 C C . TYR A 1 208 ? 25.551 -11.521 -6.568 1.00 88.69 208 TYR A C 1
ATOM 1585 O O . TYR A 1 208 ? 26.577 -12.194 -6.706 1.00 88.69 208 TYR A O 1
ATOM 1593 N N . HIS A 1 209 ? 24.376 -12.069 -6.277 1.00 87.25 209 HIS A N 1
ATOM 1594 C CA . HIS A 1 209 ? 24.184 -13.487 -6.003 1.00 87.25 209 HIS A CA 1
ATOM 1595 C C . HIS A 1 209 ? 22.959 -14.031 -6.736 1.00 87.25 209 HIS A C 1
ATOM 1597 O O . HIS A 1 209 ? 21.992 -13.315 -6.964 1.00 87.25 209 HIS A O 1
ATOM 1603 N N . ILE A 1 210 ? 23.006 -15.308 -7.117 1.00 86.50 210 ILE A N 1
ATOM 1604 C CA . ILE A 1 210 ? 21.942 -15.983 -7.866 1.00 86.50 210 ILE A CA 1
ATOM 1605 C C . ILE A 1 210 ? 21.467 -17.227 -7.112 1.00 86.50 210 ILE A C 1
ATOM 1607 O O . ILE A 1 210 ? 22.286 -18.042 -6.684 1.00 86.50 210 ILE A O 1
ATOM 1611 N N . ALA A 1 211 ? 20.150 -17.390 -6.987 1.00 81.56 211 ALA A N 1
ATOM 1612 C CA . ALA A 1 211 ? 19.506 -18.649 -6.637 1.00 81.56 211 ALA A CA 1
ATOM 1613 C C . ALA A 1 211 ? 18.873 -19.233 -7.886 1.00 81.56 211 ALA A C 1
ATOM 1615 O O . ALA A 1 211 ? 18.028 -18.619 -8.541 1.00 81.56 211 ALA A O 1
ATOM 1616 N N . GLU A 1 212 ? 19.264 -20.468 -8.157 1.00 79.88 212 GLU A N 1
ATOM 1617 C CA . GLU A 1 212 ? 18.601 -21.317 -9.125 1.00 79.88 212 GLU A CA 1
ATOM 1618 C C . GLU A 1 212 ? 17.707 -22.329 -8.386 1.00 79.88 212 GLU A C 1
ATOM 1620 O O . GLU A 1 212 ? 18.063 -22.790 -7.291 1.00 79.88 212 GLU A O 1
ATOM 1625 N N . PRO A 1 213 ? 16.561 -22.717 -8.969 1.00 72.94 213 PRO A N 1
ATOM 1626 C CA . PRO A 1 213 ? 15.762 -23.832 -8.478 1.00 72.94 213 PRO A CA 1
ATOM 1627 C C . PRO A 1 213 ? 16.601 -25.111 -8.330 1.00 72.94 213 PRO A C 1
ATOM 1629 O O . PRO A 1 213 ? 17.543 -25.363 -9.086 1.00 72.94 213 PRO A O 1
ATOM 1632 N N . LYS A 1 214 ? 16.256 -25.961 -7.355 1.00 60.00 214 LYS A N 1
ATOM 1633 C CA . LYS A 1 214 ? 16.980 -27.219 -7.101 1.00 60.00 214 LYS A CA 1
ATOM 1634 C C . LYS A 1 214 ? 17.021 -28.081 -8.373 1.00 60.00 214 LYS A C 1
ATOM 1636 O O . LYS A 1 214 ? 15.988 -28.576 -8.807 1.00 60.00 214 LYS A O 1
ATOM 1641 N N . GLY A 1 215 ? 18.218 -28.285 -8.929 1.00 59.66 215 GLY A N 1
ATOM 1642 C CA . GLY A 1 215 ? 18.456 -29.136 -10.105 1.00 59.66 215 GLY A CA 1
ATOM 1643 C C . GLY A 1 215 ? 18.926 -28.393 -11.362 1.00 59.66 215 GLY A C 1
ATOM 1644 O O . GLY A 1 215 ? 19.573 -29.009 -12.207 1.00 59.66 215 GLY A O 1
ATOM 1645 N N . SER A 1 216 ? 18.718 -27.077 -11.463 1.00 65.31 216 SER A N 1
ATOM 1646 C CA . SER A 1 216 ? 19.311 -26.234 -12.507 1.00 65.31 216 SER A CA 1
ATOM 1647 C C . SER A 1 216 ? 20.568 -25.567 -11.952 1.00 65.31 216 SER A C 1
ATOM 1649 O O . SER A 1 216 ? 20.494 -24.783 -11.018 1.00 65.31 216 SER A O 1
ATOM 1651 N N . SER A 1 217 ? 21.739 -25.933 -12.470 1.00 76.06 217 SER A N 1
ATOM 1652 C CA . SER A 1 217 ? 22.989 -25.179 -12.259 1.00 76.06 217 SER A CA 1
ATOM 1653 C C . SER A 1 217 ? 23.523 -24.741 -13.616 1.00 76.06 217 SER A C 1
ATOM 1655 O O . SER A 1 217 ? 24.614 -25.116 -14.056 1.00 76.06 217 SER A O 1
ATOM 1657 N N . LEU A 1 218 ? 22.654 -24.055 -14.344 1.00 83.31 218 LEU A N 1
ATOM 1658 C CA . LEU A 1 218 ? 22.854 -23.669 -15.731 1.00 83.31 218 LEU A CA 1
ATOM 1659 C C . LEU A 1 218 ? 23.454 -22.280 -15.841 1.00 83.31 218 LEU A C 1
ATOM 1661 O O . LEU A 1 218 ? 24.095 -21.993 -16.852 1.00 83.31 218 LEU A O 1
ATOM 1665 N N . PHE A 1 219 ? 23.318 -21.451 -14.810 1.00 87.31 219 PHE A N 1
ATOM 1666 C CA . PHE A 1 219 ? 23.742 -20.064 -14.850 1.00 87.31 219 PHE A CA 1
ATOM 1667 C C . PHE A 1 219 ? 24.804 -19.763 -13.793 1.00 87.31 219 PHE A C 1
ATOM 1669 O O . PHE A 1 219 ? 25.039 -20.489 -12.832 1.00 87.31 219 PHE A O 1
ATOM 1676 N N . ARG A 1 220 ? 25.549 -18.690 -14.027 1.00 88.75 220 ARG A N 1
ATOM 1677 C CA . ARG A 1 220 ? 26.470 -18.110 -13.058 1.00 88.75 220 ARG A CA 1
ATOM 1678 C C . ARG A 1 220 ? 26.436 -16.604 -13.200 1.00 88.75 220 ARG A C 1
ATOM 1680 O O . ARG A 1 220 ? 26.421 -16.096 -14.321 1.00 88.75 220 ARG A O 1
ATOM 1687 N N . ILE A 1 221 ? 26.480 -15.906 -12.075 1.00 89.12 221 ILE A N 1
ATOM 1688 C CA . ILE A 1 221 ? 26.611 -14.455 -12.043 1.00 89.12 221 ILE A CA 1
ATOM 1689 C C . ILE A 1 221 ? 27.985 -14.072 -11.500 1.00 89.12 221 ILE A C 1
ATOM 1691 O O . ILE A 1 221 ? 28.490 -14.691 -10.563 1.00 89.12 221 ILE A O 1
ATOM 1695 N N . GLY A 1 222 ? 28.621 -13.080 -12.122 1.00 87.94 222 GLY A N 1
ATOM 1696 C CA . GLY A 1 222 ? 29.825 -12.469 -11.567 1.00 87.94 222 GLY A CA 1
ATOM 1697 C C . GLY A 1 222 ? 29.472 -11.608 -10.356 1.00 87.94 222 GLY A C 1
ATOM 1698 O O . GLY A 1 222 ? 28.725 -10.643 -10.503 1.00 87.94 222 GLY A O 1
ATOM 1699 N N . SER A 1 223 ? 30.036 -11.925 -9.188 1.00 88.31 223 SER A N 1
ATOM 1700 C CA . SER A 1 223 ? 29.686 -11.284 -7.911 1.00 88.31 223 SER A CA 1
ATOM 1701 C C . SER A 1 223 ? 29.970 -9.784 -7.851 1.00 88.31 223 SER A C 1
ATOM 1703 O O . SER A 1 223 ? 29.307 -9.091 -7.095 1.00 88.31 223 SER A O 1
ATOM 1705 N N . SER A 1 224 ? 30.906 -9.272 -8.651 1.00 84.75 224 SER A N 1
ATOM 1706 C CA . SER A 1 224 ? 31.232 -7.839 -8.740 1.00 84.75 224 SER A CA 1
ATOM 1707 C C . SER A 1 224 ? 30.880 -7.204 -10.089 1.00 84.75 224 SER A C 1
ATOM 1709 O O . SER A 1 224 ? 30.868 -5.983 -10.215 1.00 84.75 224 SER A O 1
ATOM 1711 N N . THR A 1 225 ? 30.609 -8.009 -11.122 1.00 85.38 225 THR A N 1
ATOM 1712 C CA . THR A 1 225 ? 30.382 -7.513 -12.492 1.00 85.38 225 THR A CA 1
ATOM 1713 C C . THR A 1 225 ? 28.915 -7.503 -12.903 1.00 85.38 225 THR A C 1
ATOM 1715 O O . THR A 1 225 ? 28.570 -6.826 -13.876 1.00 85.38 225 THR A O 1
ATOM 1718 N N . GLY A 1 226 ? 28.069 -8.278 -12.215 1.00 81.69 226 GLY A N 1
ATOM 1719 C CA . GLY A 1 226 ? 26.660 -8.459 -12.565 1.00 81.69 226 GLY A CA 1
ATOM 1720 C C . GLY A 1 226 ? 26.447 -9.192 -13.895 1.00 81.69 226 GLY A C 1
ATOM 1721 O O . GLY A 1 226 ? 25.352 -9.162 -14.450 1.00 81.69 226 GLY A O 1
ATOM 1722 N N . GLU A 1 227 ? 27.480 -9.827 -14.458 1.00 86.44 227 GLU A N 1
ATOM 1723 C CA . GLU A 1 227 ? 27.377 -10.527 -15.742 1.00 86.44 227 GLU A CA 1
ATOM 1724 C C . GLU A 1 227 ? 26.833 -11.940 -15.544 1.00 86.44 227 GLU A C 1
ATOM 1726 O O . GLU A 1 227 ? 27.494 -12.791 -14.942 1.00 86.44 227 GLU A O 1
ATOM 1731 N N . LEU A 1 228 ? 25.643 -12.188 -16.089 1.00 86.38 228 LEU A N 1
ATOM 1732 C CA . LEU A 1 228 ? 24.996 -13.489 -16.114 1.00 86.38 228 LEU A CA 1
ATOM 1733 C C . LEU A 1 228 ? 25.495 -14.281 -17.326 1.00 86.38 228 LEU A C 1
ATOM 1735 O O . LEU A 1 228 ? 25.347 -13.857 -18.478 1.00 86.38 228 LEU A O 1
ATOM 1739 N N . ARG A 1 229 ? 26.094 -15.442 -17.068 1.00 87.31 229 ARG A N 1
ATOM 1740 C CA . ARG A 1 229 ? 26.613 -16.351 -18.092 1.00 87.31 229 ARG A CA 1
ATOM 1741 C C . ARG A 1 229 ? 26.105 -17.767 -17.887 1.00 87.31 229 ARG A C 1
ATOM 1743 O O . ARG A 1 229 ? 25.826 -18.171 -16.762 1.00 87.31 229 ARG A O 1
ATOM 1750 N N . THR A 1 230 ? 26.071 -18.550 -18.955 1.00 86.88 230 THR A N 1
ATOM 1751 C CA . THR A 1 230 ? 25.827 -19.993 -18.856 1.00 86.88 230 THR A CA 1
ATOM 1752 C C . THR A 1 230 ? 27.031 -20.696 -18.212 1.00 86.88 230 THR A C 1
ATOM 1754 O O . THR A 1 230 ? 28.192 -20.367 -18.473 1.00 86.88 230 THR A O 1
ATOM 1757 N N . LYS A 1 231 ? 26.779 -21.666 -17.333 1.00 86.25 231 LYS A N 1
ATOM 1758 C CA . LYS A 1 231 ? 27.798 -22.495 -16.669 1.00 86.25 231 LYS A CA 1
ATOM 1759 C C . LYS A 1 231 ? 28.142 -23.735 -17.494 1.00 86.25 231 LYS A C 1
ATOM 1761 O O . LYS A 1 231 ? 29.291 -24.166 -17.506 1.00 86.25 231 LYS A O 1
ATOM 1766 N N . ARG A 1 232 ? 27.148 -24.292 -18.187 1.00 85.06 232 ARG A N 1
ATOM 1767 C CA . ARG A 1 232 ? 27.264 -25.455 -19.073 1.00 85.06 232 ARG A CA 1
ATOM 1768 C C . ARG A 1 232 ? 26.306 -25.315 -20.253 1.00 85.06 232 ARG A C 1
ATOM 1770 O O . ARG A 1 232 ? 25.406 -24.480 -20.216 1.00 85.06 232 ARG A O 1
ATOM 1777 N N . ARG A 1 233 ? 26.497 -26.155 -21.271 1.00 81.69 233 ARG A N 1
ATOM 1778 C CA . ARG A 1 233 ? 25.550 -26.295 -22.382 1.00 81.69 233 ARG A CA 1
ATOM 1779 C C . ARG A 1 233 ? 24.208 -26.848 -21.876 1.00 81.69 233 ARG A C 1
ATOM 1781 O O . ARG A 1 233 ? 24.183 -27.648 -20.932 1.00 81.69 233 ARG A O 1
ATOM 1788 N N . MET A 1 234 ? 23.130 -26.412 -22.521 1.00 78.88 234 MET A N 1
ATOM 1789 C CA . MET A 1 234 ? 21.773 -26.915 -22.315 1.00 78.88 234 MET A CA 1
ATOM 1790 C C . MET A 1 234 ? 21.673 -28.399 -22.701 1.00 78.88 234 MET A C 1
ATOM 1792 O O . MET A 1 234 ? 22.305 -28.828 -23.668 1.00 78.88 234 MET A O 1
ATOM 1796 N N . SER A 1 235 ? 20.914 -29.172 -21.930 1.00 78.31 235 SER A N 1
ATOM 1797 C CA . SER A 1 235 ? 20.591 -30.577 -22.197 1.00 78.31 235 SER A CA 1
ATOM 1798 C C . SER A 1 235 ? 19.094 -30.729 -22.469 1.00 78.31 235 SER A C 1
ATOM 1800 O O . SER A 1 235 ? 18.300 -29.930 -21.981 1.00 78.31 235 SER A O 1
ATOM 1802 N N . ASP A 1 236 ? 18.686 -31.792 -23.163 1.00 72.44 236 ASP A N 1
ATOM 1803 C CA . ASP A 1 236 ? 17.271 -32.057 -23.482 1.00 72.44 236 ASP A CA 1
ATOM 1804 C C . ASP A 1 236 ? 16.396 -32.286 -22.228 1.00 72.44 236 ASP A C 1
ATOM 1806 O O . ASP A 1 236 ? 15.173 -32.200 -22.290 1.00 72.44 236 ASP A O 1
ATOM 1810 N N . ASN A 1 237 ? 17.020 -32.558 -21.075 1.00 74.00 237 ASN A N 1
ATOM 1811 C CA . ASN A 1 237 ? 16.342 -32.711 -19.782 1.00 74.00 237 ASN A CA 1
ATOM 1812 C C . ASN A 1 237 ? 16.103 -31.382 -19.043 1.00 74.00 237 ASN A C 1
ATOM 1814 O O . ASN A 1 237 ? 15.444 -31.373 -18.003 1.00 74.00 237 ASN A O 1
ATOM 1818 N N . ASP A 1 238 ? 16.685 -30.281 -19.513 1.00 77.38 238 ASP A N 1
ATOM 1819 C CA . ASP A 1 238 ? 16.572 -28.978 -18.868 1.00 77.38 238 ASP A CA 1
ATOM 1820 C C . ASP A 1 238 ? 15.286 -28.251 -19.337 1.00 77.38 238 ASP A C 1
ATOM 1822 O O . ASP A 1 238 ? 14.841 -28.388 -20.476 1.00 77.38 238 ASP A O 1
ATOM 1826 N N . LEU A 1 239 ? 14.656 -27.479 -18.445 1.00 74.25 239 LEU A N 1
ATOM 1827 C CA . LEU A 1 239 ? 13.397 -26.773 -18.729 1.00 74.25 239 LEU A CA 1
ATOM 1828 C C . LEU A 1 239 ? 13.560 -25.697 -19.814 1.00 74.25 239 LEU A C 1
ATOM 1830 O O . LEU A 1 239 ? 14.550 -24.988 -19.851 1.00 74.25 239 LEU A O 1
ATOM 1834 N N . LYS A 1 240 ? 12.543 -25.478 -20.652 1.00 70.50 240 LYS A N 1
ATOM 1835 C CA . LYS A 1 240 ? 12.590 -24.419 -21.683 1.00 70.50 240 LYS A CA 1
ATOM 1836 C C . LYS A 1 240 ? 12.632 -22.995 -21.107 1.00 70.50 240 LYS A C 1
ATOM 1838 O O . LYS A 1 240 ? 13.135 -22.081 -21.760 1.00 70.50 240 LYS A O 1
ATOM 1843 N N . THR A 1 241 ? 12.107 -22.822 -19.897 1.00 74.88 241 THR A N 1
ATOM 1844 C CA . THR A 1 241 ? 12.096 -21.554 -19.164 1.00 74.88 241 THR A CA 1
ATOM 1845 C C . THR A 1 241 ? 12.737 -21.759 -17.801 1.00 74.88 241 THR A C 1
ATOM 1847 O O . THR A 1 241 ? 12.367 -22.683 -17.073 1.00 74.88 241 THR A O 1
ATOM 1850 N N . HIS A 1 242 ? 13.676 -20.884 -17.453 1.00 75.19 242 HIS A N 1
ATOM 1851 C CA . HIS A 1 242 ? 14.397 -20.910 -16.188 1.00 75.19 242 HIS A CA 1
ATOM 1852 C C . HIS A 1 242 ? 14.118 -19.637 -15.387 1.00 75.19 242 HIS A C 1
ATOM 1854 O O . HIS A 1 242 ? 14.668 -18.588 -15.736 1.00 75.19 242 HIS A O 1
ATOM 1860 N N . PRO A 1 243 ? 13.306 -19.722 -14.320 1.00 77.50 243 PRO A N 1
ATOM 1861 C CA . PRO A 1 243 ? 13.135 -18.618 -13.390 1.00 77.50 243 PRO A CA 1
ATOM 1862 C C . PRO A 1 243 ? 14.365 -18.518 -12.485 1.00 77.50 243 PRO A C 1
ATOM 1864 O O . PRO A 1 243 ? 14.759 -19.487 -11.830 1.00 77.50 243 PRO A O 1
ATOM 1867 N N . LEU A 1 244 ? 14.981 -17.342 -12.458 1.00 80.44 244 LEU A N 1
ATOM 1868 C CA . LEU A 1 244 ? 16.174 -17.025 -11.682 1.00 80.44 244 LEU A CA 1
ATOM 1869 C C . LEU A 1 244 ? 15.843 -15.909 -10.699 1.00 80.44 244 LEU A C 1
ATOM 1871 O O . LEU A 1 244 ? 15.272 -14.889 -11.085 1.00 80.44 244 LEU A O 1
ATOM 1875 N N . VAL A 1 245 ? 16.249 -16.080 -9.442 1.00 82.81 245 VAL A N 1
ATOM 1876 C CA . VAL A 1 245 ? 16.142 -15.027 -8.426 1.00 82.81 245 VAL A CA 1
ATOM 1877 C C . VAL A 1 245 ? 17.538 -14.538 -8.104 1.00 82.81 245 VAL A C 1
ATOM 1879 O O . VAL A 1 245 ? 18.418 -15.323 -7.753 1.00 82.81 245 VAL A O 1
ATOM 1882 N N . ILE A 1 246 ? 17.751 -13.239 -8.241 1.00 83.88 246 ILE A N 1
ATOM 1883 C CA . ILE A 1 246 ? 19.051 -12.612 -8.042 1.00 83.88 246 ILE A CA 1
ATOM 1884 C C . ILE A 1 246 ? 18.897 -11.600 -6.924 1.00 83.88 246 ILE A C 1
ATOM 1886 O O . ILE A 1 246 ? 18.061 -10.707 -7.022 1.00 83.88 246 ILE A O 1
ATOM 1890 N N . TRP A 1 247 ? 19.681 -11.745 -5.859 1.00 85.50 247 TRP A N 1
ATOM 1891 C CA . TRP A 1 247 ? 19.756 -10.735 -4.808 1.00 85.50 247 TRP A CA 1
ATOM 1892 C C . TRP A 1 247 ? 21.068 -9.978 -4.916 1.00 85.50 247 TRP A C 1
ATOM 1894 O O . TRP A 1 247 ? 22.134 -10.553 -5.158 1.00 85.50 247 TRP A O 1
ATOM 1904 N N . ILE A 1 248 ? 20.954 -8.668 -4.767 1.00 89.06 248 ILE A N 1
ATOM 1905 C CA . ILE A 1 248 ? 22.057 -7.732 -4.705 1.00 89.06 248 ILE A CA 1
ATOM 1906 C C . ILE A 1 248 ? 22.116 -7.232 -3.271 1.00 89.06 248 ILE A C 1
ATOM 1908 O O . ILE A 1 248 ? 21.108 -6.743 -2.770 1.00 89.06 248 ILE A O 1
ATOM 1912 N N . SER A 1 249 ? 23.265 -7.367 -2.626 1.00 87.75 249 SER A N 1
ATOM 1913 C CA . SER A 1 249 ? 23.520 -6.821 -1.293 1.00 87.75 249 SER A CA 1
ATOM 1914 C C . SER A 1 249 ? 24.583 -5.743 -1.365 1.00 87.75 249 SER A C 1
ATOM 1916 O O . SER A 1 249 ? 25.597 -5.904 -2.054 1.00 87.75 249 SER A O 1
ATOM 1918 N N . ASP A 1 250 ? 24.345 -4.655 -0.651 1.00 90.62 250 ASP A N 1
ATOM 1919 C CA . ASP A 1 250 ? 25.370 -3.667 -0.364 1.00 90.62 250 ASP A CA 1
ATOM 1920 C C . ASP A 1 250 ? 26.388 -4.225 0.654 1.00 90.62 250 ASP A C 1
ATOM 1922 O O . ASP A 1 250 ? 26.291 -5.369 1.107 1.00 90.62 250 ASP A O 1
ATOM 1926 N N . HIS A 1 251 ? 27.392 -3.430 1.008 1.00 85.75 251 HIS A N 1
ATOM 1927 C CA . HIS A 1 251 ? 28.375 -3.785 2.035 1.00 85.75 251 HIS A CA 1
ATOM 1928 C C . HIS A 1 251 ? 28.301 -2.844 3.255 1.00 85.75 251 HIS A C 1
ATOM 1930 O O . HIS A 1 251 ? 29.296 -2.652 3.960 1.00 85.75 251 HIS A O 1
ATOM 1936 N N . GLY A 1 252 ? 27.130 -2.245 3.495 1.00 79.31 252 GLY A N 1
ATOM 1937 C CA . GLY A 1 252 ? 26.875 -1.356 4.629 1.00 79.31 252 GLY A CA 1
ATOM 1938 C C . GLY A 1 252 ? 26.659 -2.093 5.957 1.00 79.31 252 GLY A C 1
ATOM 1939 O O . GLY A 1 252 ? 26.478 -3.310 6.003 1.00 79.31 252 GLY A O 1
ATOM 1940 N N . GLU A 1 253 ? 26.650 -1.344 7.064 1.00 81.75 253 GLU A N 1
ATOM 1941 C CA . GLU A 1 253 ? 26.202 -1.824 8.378 1.00 81.75 253 GLU A CA 1
ATOM 1942 C C . GLU A 1 253 ? 25.037 -0.945 8.880 1.00 81.75 253 GLU A C 1
ATOM 1944 O O . GLU A 1 253 ? 25.277 0.193 9.293 1.00 81.75 253 GLU A O 1
ATOM 1949 N N . PRO A 1 254 ? 23.780 -1.435 8.881 1.00 78.38 254 PRO A N 1
ATOM 1950 C CA . PRO A 1 254 ? 23.331 -2.758 8.433 1.00 78.38 254 PRO A CA 1
ATOM 1951 C C . PRO A 1 254 ? 23.348 -2.897 6.905 1.00 78.38 254 PRO A C 1
ATOM 1953 O O . PRO A 1 254 ? 23.090 -1.927 6.201 1.00 78.38 254 PRO A O 1
ATOM 1956 N N . SER A 1 255 ? 23.602 -4.110 6.407 1.00 81.38 255 SER A N 1
ATOM 1957 C CA . SER A 1 255 ? 23.586 -4.361 4.965 1.00 81.38 255 SER A CA 1
ATOM 1958 C C . SER A 1 255 ? 22.154 -4.471 4.450 1.00 81.38 255 SER A C 1
ATOM 1960 O O . SER A 1 255 ? 21.349 -5.237 4.995 1.00 81.38 255 SER A O 1
ATOM 1962 N N . LEU A 1 256 ? 21.837 -3.714 3.405 1.00 84.44 256 LEU A N 1
ATOM 1963 C CA . LEU A 1 256 ? 20.562 -3.762 2.708 1.00 84.44 256 LEU A CA 1
ATOM 1964 C C . LEU A 1 256 ? 20.693 -4.576 1.421 1.00 84.44 256 LEU A C 1
ATOM 1966 O O . LEU A 1 256 ? 21.753 -4.687 0.801 1.00 84.44 256 LEU A O 1
ATOM 1970 N N . SER A 1 257 ? 19.585 -5.202 1.021 1.00 84.75 257 SER A N 1
ATOM 1971 C CA . SER A 1 257 ? 19.553 -6.018 -0.189 1.00 84.75 257 SER A CA 1
ATOM 1972 C C . SER A 1 257 ? 18.287 -5.800 -1.003 1.00 84.75 257 SER A C 1
ATOM 1974 O O . SER A 1 257 ? 17.218 -5.516 -0.467 1.00 84.75 257 SER A O 1
ATOM 1976 N N . ALA A 1 258 ? 18.422 -5.954 -2.316 1.00 80.56 258 ALA A N 1
ATOM 1977 C CA . ALA A 1 258 ? 17.343 -5.892 -3.287 1.00 80.56 258 ALA A CA 1
ATOM 1978 C C . ALA A 1 258 ? 17.292 -7.201 -4.076 1.00 80.56 258 ALA A C 1
ATOM 1980 O O . ALA A 1 258 ? 18.325 -7.791 -4.387 1.00 80.56 258 ALA A O 1
ATOM 1981 N N . THR A 1 259 ? 16.094 -7.661 -4.425 1.00 80.38 259 THR A N 1
ATOM 1982 C CA . THR A 1 259 ? 15.891 -8.882 -5.216 1.00 80.38 259 THR A CA 1
ATOM 1983 C C . THR A 1 259 ? 15.284 -8.564 -6.576 1.00 80.38 259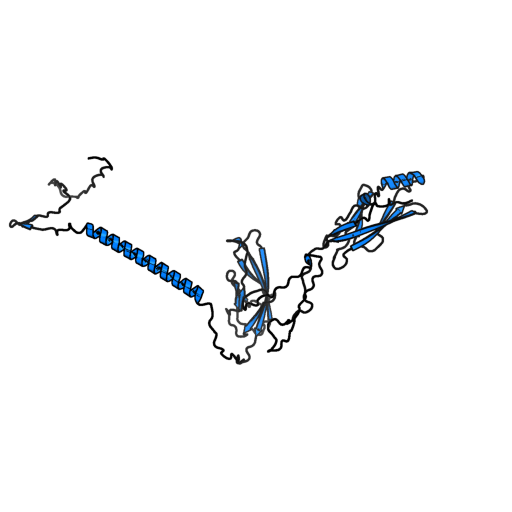 THR A C 1
ATOM 1985 O O . THR A 1 259 ? 14.446 -7.677 -6.704 1.00 80.38 259 THR A O 1
ATOM 1988 N N . VAL A 1 260 ? 15.710 -9.302 -7.602 1.00 78.25 260 VAL A N 1
ATOM 1989 C CA . VAL A 1 260 ? 15.172 -9.237 -8.962 1.00 78.25 260 VAL A CA 1
ATOM 1990 C C . VAL A 1 260 ? 14.896 -10.644 -9.486 1.00 78.25 260 VAL A C 1
ATOM 1992 O O . VAL A 1 260 ? 15.727 -11.545 -9.357 1.00 78.25 260 VAL A O 1
ATOM 1995 N N . SER A 1 261 ? 13.726 -10.815 -10.096 1.00 75.69 261 SER A N 1
ATOM 1996 C CA . SER A 1 261 ? 13.311 -12.056 -10.751 1.00 75.69 261 SER A CA 1
ATOM 1997 C C . SER A 1 261 ? 13.497 -11.937 -12.264 1.00 75.69 261 SER A C 1
ATOM 1999 O O . SER A 1 261 ? 13.086 -10.951 -12.878 1.00 75.69 261 S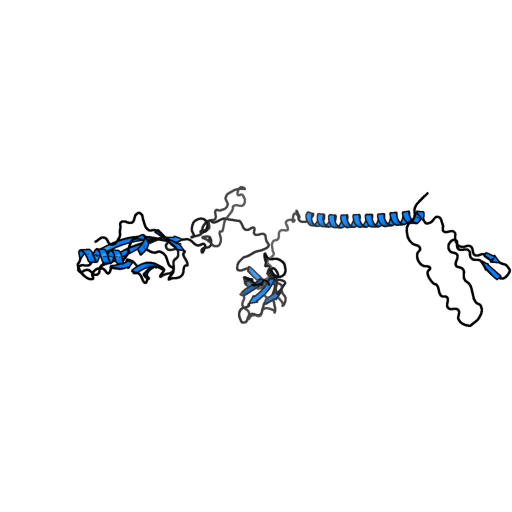ER A O 1
ATOM 2001 N N . ILE A 1 262 ? 14.145 -12.930 -12.873 1.00 76.69 262 ILE A N 1
ATOM 2002 C CA . ILE A 1 262 ? 14.463 -12.972 -14.307 1.00 76.69 262 ILE A CA 1
ATOM 2003 C C . ILE A 1 262 ? 14.026 -14.320 -14.867 1.00 76.69 262 ILE A C 1
ATOM 2005 O O . ILE A 1 262 ? 14.422 -15.354 -14.337 1.00 76.69 262 ILE A O 1
ATOM 2009 N N . ASP A 1 263 ? 13.296 -14.307 -15.981 1.00 74.62 263 ASP A N 1
ATOM 2010 C CA . ASP A 1 263 ? 12.921 -15.524 -16.699 1.00 74.62 263 ASP A CA 1
ATOM 2011 C C . ASP A 1 263 ? 13.780 -15.666 -17.957 1.00 74.62 263 ASP A C 1
ATOM 2013 O O . ASP A 1 263 ? 13.685 -14.884 -18.906 1.00 74.62 263 ASP A O 1
ATOM 2017 N N . VAL A 1 264 ? 14.640 -16.684 -17.987 1.00 76.75 264 VAL A N 1
ATOM 2018 C CA . VAL A 1 264 ? 15.449 -16.994 -19.171 1.00 76.75 264 VAL A CA 1
ATOM 2019 C C . VAL A 1 264 ? 14.718 -18.025 -20.020 1.00 76.75 264 VAL A C 1
ATOM 2021 O O . VAL A 1 264 ? 14.458 -19.137 -19.562 1.00 76.75 264 VAL A O 1
ATOM 2024 N N . VAL A 1 265 ? 14.400 -17.667 -21.263 1.00 78.44 265 VAL A N 1
ATOM 2025 C CA . VAL A 1 265 ? 13.674 -18.523 -22.211 1.00 78.44 265 VAL A CA 1
ATOM 2026 C C . VAL A 1 265 ? 14.631 -19.043 -23.275 1.00 78.44 265 VAL A C 1
ATOM 2028 O O . VAL A 1 265 ? 15.373 -18.283 -23.896 1.00 78.44 265 VAL A O 1
ATOM 2031 N N . VAL A 1 266 ? 14.601 -20.347 -23.525 1.00 74.44 266 VAL A N 1
ATOM 2032 C CA . VAL A 1 266 ? 15.435 -20.975 -24.550 1.00 74.44 266 VAL A CA 1
ATOM 2033 C C . VAL A 1 266 ? 14.673 -21.069 -25.869 1.00 74.44 266 VAL A C 1
ATOM 2035 O O . VAL A 1 266 ? 13.555 -21.589 -25.932 1.00 74.44 266 VAL A O 1
ATOM 2038 N N . VAL A 1 267 ? 15.291 -20.567 -26.938 1.00 74.31 267 VAL A N 1
ATOM 2039 C CA . VAL A 1 267 ? 14.719 -20.556 -28.289 1.00 74.31 267 VAL A CA 1
ATOM 2040 C C . VAL A 1 267 ? 15.493 -21.523 -29.185 1.00 74.31 267 VAL A C 1
ATOM 2042 O O . VAL A 1 267 ? 16.725 -21.484 -29.261 1.00 74.31 267 VAL A O 1
ATOM 2045 N N . GLU A 1 268 ? 14.764 -22.401 -29.873 1.00 66.31 268 GLU A N 1
ATOM 2046 C CA . GLU A 1 268 ? 15.308 -23.257 -30.928 1.00 66.31 268 GLU A CA 1
ATOM 2047 C C . GLU A 1 268 ? 15.449 -22.434 -32.210 1.00 66.31 268 GLU A C 1
ATOM 2049 O O . GLU A 1 268 ? 14.480 -21.862 -32.710 1.00 66.31 268 GLU A O 1
ATOM 2054 N N . SER A 1 269 ? 16.672 -22.347 -32.730 1.00 52.22 269 SER A N 1
ATOM 2055 C CA . SER A 1 269 ? 16.946 -21.657 -33.988 1.00 52.22 269 SER A CA 1
ATOM 2056 C C . SER A 1 269 ? 16.353 -22.467 -35.145 1.00 52.22 269 SER A C 1
ATOM 2058 O O . SER A 1 269 ? 16.940 -23.456 -35.580 1.00 52.22 269 SER A O 1
ATOM 2060 N N . THR A 1 270 ? 15.178 -22.070 -35.631 1.00 41.03 270 THR A N 1
ATOM 2061 C CA . THR A 1 270 ? 14.692 -22.457 -36.962 1.00 41.03 270 THR A CA 1
ATOM 2062 C C . THR A 1 270 ? 15.073 -21.342 -37.937 1.00 41.03 270 THR A C 1
ATOM 2064 O O . THR A 1 270 ? 15.000 -20.163 -37.599 1.00 41.03 270 THR A O 1
ATOM 2067 N N . GLY A 1 271 ? 15.625 -21.731 -39.088 1.00 42.56 271 GLY A N 1
ATOM 2068 C CA . GLY A 1 271 ? 16.423 -20.872 -39.965 1.00 42.56 271 GLY A CA 1
ATOM 2069 C C . GLY A 1 271 ? 15.742 -19.604 -40.496 1.00 42.56 271 GLY A C 1
ATOM 2070 O O . GLY A 1 271 ? 14.527 -19.531 -40.625 1.00 42.56 271 GLY A O 1
ATOM 2071 N N . GLU A 1 272 ? 16.603 -18.637 -40.830 1.00 42.19 272 GLU A N 1
ATOM 2072 C CA . GLU A 1 272 ? 16.370 -17.450 -41.666 1.00 42.19 272 GLU A CA 1
ATOM 2073 C C . GLU A 1 272 ? 15.054 -16.688 -41.448 1.00 42.19 272 GLU A C 1
ATOM 2075 O O . GLU A 1 272 ? 14.121 -16.753 -42.245 1.00 42.19 272 GLU A O 1
ATOM 2080 N N . ILE A 1 273 ? 15.051 -15.791 -40.461 1.00 36.56 273 ILE A N 1
ATOM 2081 C CA . ILE A 1 273 ? 14.314 -14.537 -40.625 1.00 36.56 273 ILE A CA 1
ATOM 2082 C C . ILE A 1 273 ? 15.270 -13.577 -41.328 1.00 36.56 273 ILE A C 1
ATOM 2084 O O . ILE A 1 273 ? 16.165 -13.005 -40.703 1.00 36.56 273 ILE A O 1
ATOM 2088 N N . GLN A 1 274 ? 15.084 -13.408 -42.642 1.00 33.28 274 GLN A N 1
ATOM 2089 C CA . GLN A 1 274 ? 15.511 -12.193 -43.329 1.00 33.28 274 GLN A CA 1
ATOM 2090 C C . GLN A 1 274 ? 14.884 -11.019 -42.582 1.00 33.28 274 GLN A C 1
ATOM 2092 O O . GLN A 1 274 ? 13.710 -10.688 -42.760 1.00 33.28 274 GLN A O 1
ATOM 2097 N N . THR A 1 275 ? 15.667 -10.379 -41.722 1.00 34.19 275 THR A N 1
ATOM 2098 C CA . THR A 1 275 ? 15.335 -9.040 -41.279 1.00 34.19 275 THR A CA 1
ATOM 2099 C C . THR A 1 275 ? 15.357 -8.184 -42.536 1.00 34.19 275 THR A C 1
ATOM 2101 O O . THR A 1 275 ? 16.397 -7.939 -43.143 1.00 34.19 275 THR A O 1
ATOM 2104 N N . SER A 1 276 ? 14.177 -7.762 -42.983 1.00 32.62 276 SER A N 1
ATOM 2105 C CA . SER A 1 276 ? 14.052 -6.725 -44.001 1.00 32.62 276 SER A CA 1
ATOM 2106 C C . SER A 1 276 ? 14.476 -5.394 -43.376 1.00 32.62 276 SER A C 1
ATOM 2108 O O . SER A 1 276 ? 13.668 -4.494 -43.177 1.00 32.62 276 SER A O 1
ATOM 2110 N N . PHE A 1 277 ? 15.760 -5.267 -43.035 1.00 30.09 277 PHE A N 1
ATOM 2111 C CA . PHE A 1 277 ? 16.403 -3.978 -42.874 1.00 30.09 277 PHE A CA 1
ATOM 2112 C C . PHE A 1 277 ? 16.562 -3.407 -44.276 1.00 30.09 277 PHE A C 1
ATOM 2114 O O . PHE A 1 277 ? 17.567 -3.600 -44.958 1.00 30.09 277 PHE A O 1
ATOM 2121 N N . ARG A 1 278 ? 15.540 -2.672 -44.717 1.00 28.77 278 ARG A N 1
ATOM 2122 C CA . ARG A 1 278 ? 15.756 -1.593 -45.672 1.00 28.77 278 ARG A CA 1
ATOM 2123 C C . ARG A 1 278 ? 16.806 -0.689 -45.030 1.00 28.77 278 ARG A C 1
ATOM 2125 O O . ARG A 1 278 ? 16.515 -0.020 -44.042 1.00 28.77 278 ARG A O 1
ATOM 2132 N N . GLN A 1 279 ? 18.031 -0.729 -45.549 1.00 36.28 279 GLN A N 1
ATOM 2133 C CA . GLN A 1 279 ? 19.078 0.224 -45.203 1.00 36.28 279 GLN A CA 1
ATOM 2134 C C . GLN A 1 279 ? 18.563 1.618 -45.555 1.00 36.28 279 GLN A C 1
ATOM 2136 O O . GLN A 1 279 ? 18.588 2.050 -46.706 1.00 36.28 279 GLN A O 1
ATOM 2141 N N . GLN A 1 280 ? 18.027 2.299 -44.553 1.00 26.86 280 GLN A N 1
ATOM 2142 C CA . GLN A 1 280 ? 17.871 3.735 -44.572 1.00 26.86 280 GLN A CA 1
ATOM 2143 C C . GLN A 1 280 ? 19.201 4.283 -44.048 1.00 26.86 280 GLN A C 1
ATOM 2145 O O . GLN A 1 280 ? 19.638 3.839 -42.983 1.00 26.86 280 GLN A O 1
ATOM 2150 N N . PRO A 1 281 ? 19.903 5.150 -44.798 1.00 31.84 281 PRO A N 1
ATOM 2151 C CA . PRO A 1 281 ? 21.173 5.689 -44.341 1.00 31.84 281 PRO A CA 1
ATOM 2152 C C . PRO A 1 281 ? 20.925 6.394 -43.011 1.00 31.84 281 PRO A C 1
ATOM 2154 O O . PRO A 1 281 ? 20.110 7.314 -42.921 1.00 31.84 281 PRO A O 1
ATOM 2157 N N . VAL A 1 282 ? 21.585 5.891 -41.970 1.00 33.19 282 VAL A N 1
ATOM 2158 C CA . VAL A 1 282 ? 21.616 6.512 -40.654 1.00 33.19 282 VAL A CA 1
ATOM 2159 C C . VAL A 1 282 ? 22.183 7.907 -40.863 1.00 33.19 282 VAL A C 1
ATOM 2161 O O . VAL A 1 282 ? 23.326 8.065 -41.287 1.00 33.19 282 VAL A O 1
ATOM 2164 N N . LYS A 1 283 ? 21.363 8.924 -40.605 1.00 34.19 283 LYS A N 1
ATOM 2165 C CA . LYS A 1 283 ? 21.874 10.263 -40.358 1.00 34.19 283 LYS A CA 1
ATOM 2166 C C . LYS A 1 283 ? 22.603 10.170 -39.019 1.00 34.19 283 LYS A C 1
ATOM 2168 O O . LYS A 1 283 ? 21.965 10.097 -37.972 1.00 34.19 283 LYS A O 1
ATOM 2173 N N . GLU A 1 284 ? 23.927 10.055 -39.078 1.00 45.62 284 GLU A N 1
ATOM 2174 C CA . GLU A 1 284 ? 24.812 10.297 -37.942 1.00 45.62 284 GLU A CA 1
ATOM 2175 C C . GLU A 1 284 ? 24.617 11.749 -37.519 1.00 45.62 284 GLU A C 1
ATOM 2177 O O . GLU A 1 284 ? 25.257 12.651 -38.049 1.00 45.62 284 GLU A O 1
ATOM 2182 N N . GLU A 1 285 ? 23.697 11.993 -36.592 1.00 48.66 285 GLU A N 1
ATOM 2183 C CA . GLU A 1 285 ? 23.655 13.263 -35.888 1.00 48.66 285 GLU A CA 1
ATOM 2184 C C . GLU A 1 285 ? 23.799 13.020 -34.383 1.00 48.66 285 GLU A C 1
ATOM 2186 O O . GLU A 1 285 ? 23.009 12.329 -33.737 1.00 48.66 285 GLU A O 1
ATOM 2191 N N . THR A 1 286 ? 24.890 13.614 -33.885 1.00 49.78 286 THR A N 1
ATOM 2192 C CA . THR A 1 286 ? 25.142 14.068 -32.513 1.00 49.78 286 THR A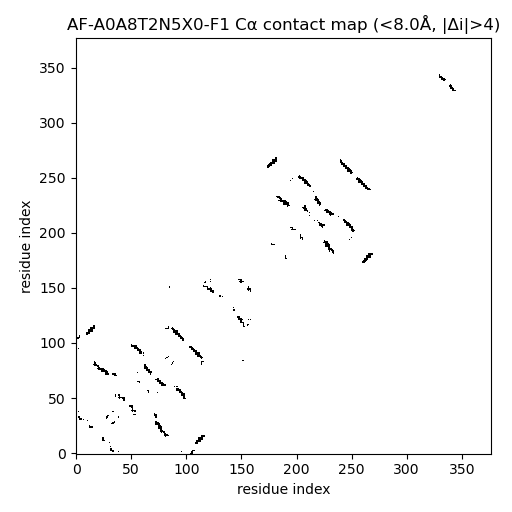 CA 1
ATOM 2193 C C . THR A 1 286 ? 25.631 13.061 -31.464 1.00 49.78 286 THR A C 1
ATOM 2195 O O . THR A 1 286 ? 25.205 13.086 -30.317 1.00 49.78 286 THR A O 1
ATOM 2198 N N . PHE A 1 287 ? 26.642 12.249 -31.798 1.00 46.31 287 PHE A N 1
ATOM 2199 C CA . PHE A 1 287 ? 27.579 11.707 -30.784 1.00 46.31 287 PHE A CA 1
ATOM 2200 C C . PHE A 1 287 ? 29.069 11.927 -31.110 1.00 46.31 287 PHE A C 1
ATOM 2202 O O . PHE A 1 287 ? 29.945 11.510 -30.349 1.00 46.31 287 PHE A O 1
ATOM 2209 N N . SER A 1 288 ? 29.377 12.625 -32.206 1.00 59.78 288 SER A N 1
ATOM 2210 C CA . SER A 1 288 ? 30.740 13.026 -32.567 1.00 59.78 288 SER A CA 1
ATOM 2211 C C . SER A 1 288 ? 31.256 14.179 -31.715 1.00 59.78 288 SER A C 1
ATOM 2213 O O . SER A 1 288 ? 32.438 14.203 -31.397 1.00 59.78 288 SER A O 1
ATOM 2215 N N . ASP A 1 289 ? 30.393 15.111 -31.310 1.00 64.12 289 ASP A N 1
ATOM 2216 C CA . ASP A 1 289 ? 30.858 16.422 -30.851 1.00 64.12 289 ASP A CA 1
ATOM 2217 C C . ASP A 1 289 ? 31.535 16.357 -29.483 1.00 64.12 289 ASP A C 1
ATOM 2219 O O . ASP A 1 289 ? 32.634 16.871 -29.330 1.00 64.12 289 ASP A O 1
ATOM 2223 N N . LEU A 1 290 ? 30.963 15.657 -28.500 1.00 70.88 290 LEU A N 1
ATOM 2224 C CA . LEU A 1 290 ? 31.561 15.548 -27.160 1.00 70.88 290 LEU A CA 1
ATOM 2225 C C . LEU A 1 290 ? 32.895 14.788 -27.164 1.00 70.88 290 LEU A C 1
ATOM 2227 O O . LEU A 1 290 ? 33.852 15.219 -26.524 1.00 70.88 290 LEU A O 1
ATOM 2231 N N . ASN A 1 291 ? 32.986 13.697 -27.926 1.00 74.00 291 ASN A N 1
ATOM 2232 C CA . ASN A 1 291 ? 34.231 12.942 -28.074 1.00 74.00 291 ASN A CA 1
ATOM 2233 C C . ASN A 1 291 ? 35.274 13.726 -28.889 1.00 74.00 291 ASN A C 1
ATOM 2235 O O . ASN A 1 291 ? 36.462 13.671 -28.576 1.00 74.00 291 ASN A O 1
ATOM 2239 N N . LEU A 1 292 ? 34.841 14.498 -29.891 1.00 80.12 292 LEU A N 1
ATOM 2240 C CA . LEU A 1 292 ? 35.698 15.385 -30.676 1.00 80.12 292 LEU A CA 1
ATOM 2241 C C . LEU A 1 292 ? 36.210 16.560 -29.831 1.00 80.12 292 LEU A C 1
ATOM 2243 O O . LEU A 1 292 ? 37.404 16.844 -29.860 1.00 80.12 292 LEU A O 1
ATOM 2247 N N . TYR A 1 293 ? 35.359 17.197 -29.023 1.00 82.75 293 TYR A N 1
ATOM 2248 C CA . TYR A 1 293 ? 35.760 18.242 -28.079 1.00 82.75 293 TYR A CA 1
ATOM 2249 C C . TYR A 1 293 ? 36.721 17.700 -27.018 1.00 82.75 293 TYR A C 1
ATOM 2251 O O . TYR A 1 293 ? 37.715 18.359 -26.714 1.00 82.75 293 TYR A O 1
ATOM 2259 N N . LEU A 1 294 ? 36.489 16.486 -26.507 1.00 85.00 294 LEU A N 1
ATOM 2260 C CA . LEU A 1 294 ? 37.407 15.822 -25.579 1.00 85.00 294 LEU A CA 1
ATOM 2261 C C . LEU A 1 294 ? 38.773 15.554 -26.233 1.00 85.00 294 LEU A C 1
ATOM 2263 O O . LEU A 1 294 ? 39.811 15.834 -25.635 1.00 85.00 294 LEU A O 1
ATOM 2267 N N . LEU A 1 295 ? 38.787 15.072 -27.479 1.00 89.44 295 LEU A N 1
ATOM 2268 C CA . LEU A 1 295 ? 40.016 14.835 -28.236 1.00 89.44 295 LEU A CA 1
ATOM 2269 C C . LEU A 1 295 ? 40.782 16.144 -28.490 1.00 89.44 295 LEU A C 1
ATOM 2271 O O . LEU A 1 295 ? 41.985 16.217 -28.238 1.00 89.44 295 LEU A O 1
ATOM 2275 N N . ILE A 1 296 ? 40.086 17.195 -28.935 1.00 89.38 296 ILE A N 1
ATOM 2276 C CA . ILE A 1 296 ? 40.665 18.526 -29.167 1.00 89.38 296 ILE A CA 1
ATOM 2277 C C . ILE A 1 296 ? 41.234 19.098 -27.858 1.00 89.38 296 ILE A C 1
ATOM 2279 O O . ILE A 1 296 ? 42.339 19.648 -27.855 1.00 89.38 296 ILE A O 1
ATOM 2283 N N . ALA A 1 297 ? 40.542 18.916 -26.730 1.00 90.56 297 ALA A N 1
ATOM 2284 C CA . ALA A 1 297 ? 41.024 19.345 -25.420 1.00 90.56 297 ALA A CA 1
ATOM 2285 C C . ALA A 1 297 ? 42.330 18.628 -25.029 1.00 90.56 297 ALA A C 1
ATOM 2287 O O . ALA A 1 297 ? 43.302 19.284 -24.657 1.00 90.56 297 ALA A O 1
ATOM 2288 N N . ILE A 1 298 ? 42.418 17.306 -25.199 1.00 94.81 298 ILE A N 1
ATOM 2289 C CA . ILE A 1 298 ? 43.633 16.534 -24.876 1.00 94.81 298 ILE A CA 1
ATOM 2290 C C . ILE A 1 298 ? 44.815 16.948 -25.764 1.00 94.81 298 ILE A C 1
ATOM 2292 O O . ILE A 1 298 ? 45.934 17.133 -25.273 1.00 94.81 298 ILE A O 1
ATOM 2296 N N . VAL A 1 299 ? 44.579 17.131 -27.066 1.00 95.50 299 VAL A N 1
ATOM 2297 C CA . VAL A 1 299 ? 45.627 17.547 -28.009 1.00 95.50 299 VAL A CA 1
ATOM 2298 C C . VAL A 1 299 ? 46.110 18.962 -27.690 1.00 95.50 299 VAL A C 1
ATOM 2300 O O . VAL A 1 299 ? 47.316 19.199 -27.653 1.00 95.50 299 VAL A O 1
ATOM 2303 N N . SER A 1 300 ? 45.200 19.893 -27.390 1.00 93.56 300 SER A N 1
ATOM 2304 C CA . SER A 1 300 ? 45.569 21.277 -27.066 1.00 93.56 300 SER A CA 1
ATOM 2305 C C . SER A 1 300 ? 46.407 21.382 -25.788 1.00 93.56 300 SER A C 1
ATOM 2307 O O . SER A 1 300 ? 47.448 22.038 -25.802 1.00 93.56 300 SER A O 1
ATOM 2309 N N . VAL A 1 301 ? 46.036 20.670 -24.718 1.00 96.19 301 VAL A N 1
ATOM 2310 C CA . VAL A 1 301 ? 46.828 20.616 -23.476 1.00 96.19 301 VAL A CA 1
ATOM 2311 C C . VAL A 1 301 ? 48.219 20.032 -23.739 1.00 96.19 301 VAL A C 1
ATOM 2313 O O . VAL A 1 301 ? 49.219 20.571 -23.261 1.00 96.19 301 VAL A O 1
ATOM 2316 N N . SER A 1 302 ? 48.302 18.980 -24.557 1.00 95.44 302 SER A N 1
ATOM 2317 C CA . SER A 1 302 ? 49.573 18.337 -24.909 1.00 95.44 302 SER A CA 1
ATOM 2318 C C . SER A 1 302 ? 50.498 19.271 -25.698 1.00 95.44 302 SER A C 1
ATOM 2320 O O . SER A 1 302 ? 51.694 19.342 -25.417 1.00 95.44 302 SER A O 1
ATOM 2322 N N . VAL A 1 303 ? 49.953 20.037 -26.650 1.00 96.06 303 VAL A N 1
ATOM 2323 C CA . VAL A 1 303 ? 50.715 21.020 -27.439 1.00 96.06 303 VAL A CA 1
ATOM 2324 C C . VAL A 1 303 ? 51.211 22.167 -26.560 1.00 96.06 303 VAL A C 1
ATOM 2326 O O . VAL A 1 303 ? 52.378 22.544 -26.654 1.00 96.06 303 VAL A O 1
ATOM 2329 N N . ILE A 1 304 ? 50.365 22.691 -25.669 1.00 95.00 304 ILE A N 1
ATOM 2330 C CA . ILE A 1 304 ? 50.748 23.765 -24.741 1.00 95.00 304 ILE A CA 1
ATOM 2331 C C . ILE A 1 304 ? 51.885 23.302 -23.821 1.00 95.00 304 ILE A C 1
ATOM 2333 O O . ILE A 1 304 ? 52.862 24.030 -23.635 1.00 95.00 304 ILE A O 1
ATOM 2337 N N . PHE A 1 305 ? 51.803 22.079 -23.293 1.00 95.56 305 PHE A N 1
ATOM 2338 C CA . PHE A 1 305 ? 52.862 21.500 -22.467 1.00 95.56 305 PHE A CA 1
ATOM 2339 C C . PHE A 1 305 ? 54.187 21.366 -23.233 1.00 95.56 305 PHE A C 1
ATOM 2341 O O . PHE A 1 305 ? 55.244 21.739 -22.722 1.00 95.56 305 PHE A O 1
ATOM 2348 N N . LEU A 1 306 ? 54.138 20.902 -24.483 1.00 95.31 306 LEU A N 1
ATOM 2349 C CA . LEU A 1 306 ? 55.326 20.717 -25.319 1.00 95.31 306 LEU A CA 1
ATOM 2350 C C . LEU A 1 306 ? 55.978 22.064 -25.679 1.00 95.31 306 LEU A C 1
ATOM 2352 O O . LEU A 1 306 ? 57.195 22.210 -25.575 1.00 95.31 306 LEU A O 1
ATOM 2356 N N . LEU A 1 307 ? 55.179 23.084 -26.008 1.00 94.94 307 LEU A N 1
ATOM 2357 C CA . LEU A 1 307 ? 55.675 24.444 -26.247 1.00 94.94 307 LEU A CA 1
ATOM 2358 C C . LEU A 1 307 ? 56.281 25.069 -24.985 1.00 94.94 307 LEU A C 1
ATOM 2360 O O . LEU A 1 307 ? 57.319 25.727 -25.067 1.00 94.94 307 LEU A O 1
ATOM 2364 N N . SER A 1 308 ? 55.680 24.833 -23.817 1.00 93.38 308 SER A N 1
ATOM 2365 C CA . SER A 1 308 ? 56.237 25.264 -22.531 1.00 93.38 308 SER A CA 1
ATOM 2366 C C . SER A 1 308 ? 57.596 24.611 -22.263 1.00 93.38 308 SER A C 1
ATOM 2368 O O . SER A 1 308 ? 58.552 25.303 -21.908 1.00 93.38 308 SER A O 1
ATOM 2370 N N . LEU A 1 309 ? 57.722 23.305 -22.522 1.00 94.12 309 LEU A N 1
ATOM 2371 C CA . LEU A 1 309 ? 58.975 22.569 -22.369 1.00 94.12 309 LEU A CA 1
ATOM 2372 C C . LEU A 1 309 ? 60.061 23.082 -23.327 1.00 94.12 309 LEU A C 1
ATOM 2374 O O . LEU A 1 309 ? 61.192 23.313 -22.900 1.00 94.12 309 LEU A O 1
ATOM 2378 N N . ILE A 1 310 ? 59.724 23.309 -24.600 1.00 93.62 310 ILE A N 1
ATOM 2379 C CA . ILE A 1 310 ? 60.660 23.864 -25.591 1.00 93.62 310 ILE A CA 1
ATOM 2380 C C . ILE A 1 310 ? 61.096 25.273 -25.187 1.00 93.62 310 ILE A C 1
ATOM 2382 O O . ILE A 1 310 ? 62.286 25.573 -25.236 1.00 93.62 310 ILE A O 1
ATOM 2386 N N . SER A 1 311 ? 60.166 26.124 -24.749 1.00 90.25 311 SER A N 1
ATOM 2387 C CA . SER A 1 311 ? 60.479 27.473 -24.269 1.00 90.25 311 SER A CA 1
ATOM 2388 C C . SER A 1 311 ? 61.415 27.434 -23.058 1.00 90.25 311 SER A C 1
ATOM 2390 O O . SER A 1 311 ? 62.416 28.147 -23.024 1.00 90.25 311 SER A O 1
ATOM 2392 N N . LEU A 1 312 ? 61.173 26.529 -22.104 1.00 88.88 312 LEU A N 1
ATOM 2393 C CA . LEU A 1 312 ? 62.050 26.331 -20.951 1.00 88.88 312 LEU A CA 1
ATOM 2394 C C . LEU A 1 312 ? 63.462 25.904 -21.379 1.00 88.88 312 LEU A C 1
ATOM 2396 O O . LEU A 1 312 ? 64.446 26.433 -20.860 1.00 88.88 312 LEU A O 1
ATOM 2400 N N . ILE A 1 313 ? 63.573 24.975 -22.334 1.00 88.94 313 ILE A N 1
ATOM 2401 C CA . ILE A 1 313 ? 64.860 24.531 -22.885 1.00 88.94 313 ILE A CA 1
ATOM 2402 C C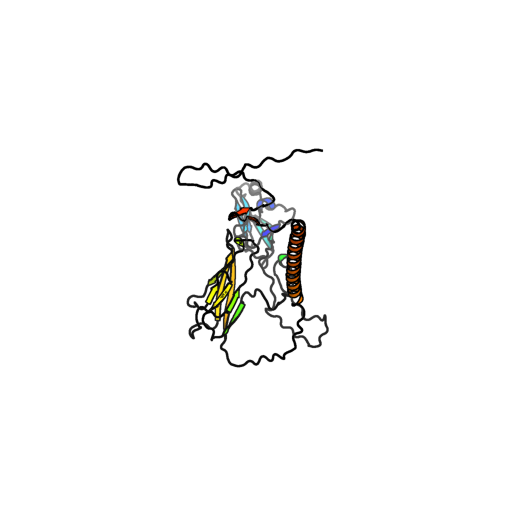 . ILE A 1 313 ? 65.555 25.689 -23.604 1.00 88.94 313 ILE A C 1
ATOM 2404 O O . ILE A 1 313 ? 66.727 25.932 -23.340 1.00 88.94 313 ILE A O 1
ATOM 2408 N N . ALA A 1 314 ? 64.845 26.452 -24.435 1.00 86.25 314 ALA A N 1
ATOM 2409 C CA . ALA A 1 314 ? 65.393 27.601 -25.150 1.00 86.25 314 ALA A CA 1
ATOM 2410 C C . ALA A 1 314 ? 65.888 28.695 -24.191 1.00 86.25 314 ALA A C 1
ATOM 2412 O O . ALA A 1 314 ? 67.001 29.190 -24.348 1.00 86.25 314 ALA A O 1
ATOM 2413 N N . VAL A 1 315 ? 65.122 29.022 -23.145 1.00 85.44 315 VAL A N 1
ATOM 2414 C CA . VAL A 1 315 ? 65.542 29.959 -22.089 1.00 85.44 315 VAL A CA 1
ATOM 2415 C C . VAL A 1 315 ? 66.766 29.428 -21.347 1.00 85.44 315 VAL A C 1
ATOM 2417 O O . VAL A 1 315 ? 67.676 30.195 -21.030 1.00 85.44 315 VAL A O 1
ATOM 2420 N N . LYS A 1 316 ? 66.827 28.119 -21.083 1.00 81.44 316 LYS A N 1
ATOM 2421 C CA . LYS A 1 316 ? 67.976 27.487 -20.430 1.00 81.44 316 LYS A CA 1
ATOM 2422 C C . LYS A 1 316 ? 69.215 27.506 -21.331 1.00 81.44 316 LYS A C 1
ATOM 2424 O O . LYS A 1 316 ? 70.291 27.835 -20.843 1.00 81.44 316 LYS A O 1
ATOM 2429 N N . CYS A 1 317 ? 69.072 27.251 -22.631 1.00 73.00 317 CYS A N 1
ATOM 2430 C CA . CYS A 1 317 ? 70.142 27.372 -23.624 1.00 73.00 317 CYS A CA 1
ATOM 2431 C C . CYS A 1 317 ? 70.620 28.824 -23.758 1.00 73.00 317 CYS A C 1
ATOM 2433 O O . CYS A 1 317 ? 71.815 29.073 -23.653 1.00 73.00 317 CYS A O 1
ATOM 2435 N N . HIS A 1 318 ? 69.709 29.796 -23.840 1.00 70.75 318 HIS A N 1
ATOM 2436 C CA . HIS A 1 318 ? 70.059 31.215 -23.927 1.00 70.75 318 HIS A CA 1
ATOM 2437 C C . HIS A 1 318 ? 70.712 31.744 -22.637 1.00 70.75 318 HIS A C 1
ATOM 2439 O O . HIS A 1 318 ? 71.612 32.581 -22.681 1.00 70.75 318 HIS A O 1
ATOM 2445 N N . ARG A 1 319 ? 70.309 31.246 -21.459 1.00 62.19 319 ARG A N 1
ATOM 2446 C CA . ARG A 1 319 ? 71.033 31.517 -20.203 1.00 62.19 319 ARG A CA 1
ATOM 2447 C C . ARG A 1 319 ? 72.428 30.891 -20.185 1.00 62.19 319 ARG A C 1
ATOM 2449 O O . ARG A 1 319 ? 73.306 31.420 -19.512 1.00 62.19 319 ARG A O 1
ATOM 2456 N N . THR A 1 320 ? 72.631 29.797 -20.916 1.00 55.44 320 THR A N 1
ATOM 2457 C CA . THR A 1 320 ? 73.923 29.101 -21.008 1.00 55.44 320 THR A CA 1
ATOM 2458 C C . THR A 1 320 ? 74.860 29.766 -22.026 1.00 55.44 320 THR A C 1
ATOM 2460 O O . THR A 1 320 ? 76.069 29.776 -21.802 1.00 55.44 320 THR A O 1
ATOM 2463 N N . ASP A 1 321 ? 74.334 30.440 -23.056 1.00 51.03 321 ASP A N 1
ATOM 2464 C CA . ASP A 1 321 ? 75.135 31.249 -23.994 1.00 51.03 321 ASP A CA 1
ATOM 2465 C C . ASP A 1 321 ? 75.750 32.504 -23.350 1.00 51.03 321 ASP A C 1
ATOM 2467 O O . ASP A 1 321 ? 76.809 32.964 -23.774 1.00 51.03 321 ASP A O 1
ATOM 2471 N N . GLY A 1 322 ? 75.189 33.001 -22.240 1.00 49.19 322 GLY A N 1
ATOM 2472 C CA . GLY A 1 322 ? 75.854 34.013 -21.405 1.00 49.19 322 GLY A CA 1
ATOM 2473 C C . GLY A 1 322 ? 77.106 33.497 -20.672 1.00 49.19 322 GLY A C 1
ATOM 2474 O O . GLY A 1 322 ? 77.909 34.292 -20.187 1.00 49.19 322 GLY A O 1
ATOM 2475 N N . GLY A 1 323 ? 77.288 32.173 -20.591 1.00 50.34 323 GLY A N 1
ATOM 2476 C CA . GLY A 1 323 ? 78.420 31.508 -19.936 1.00 50.34 323 GLY A CA 1
ATOM 2477 C C . GLY A 1 323 ? 79.471 30.938 -20.895 1.00 50.34 323 GLY A C 1
ATOM 2478 O O . GLY A 1 323 ? 80.511 30.469 -20.435 1.00 50.34 323 GLY A O 1
ATOM 2479 N N . LEU A 1 324 ? 79.241 30.990 -22.213 1.00 44.44 324 LEU A N 1
ATOM 2480 C CA . LEU A 1 324 ? 80.081 30.325 -23.218 1.00 44.44 324 LEU A CA 1
ATOM 2481 C C . LEU A 1 324 ? 81.051 31.267 -23.956 1.00 44.44 324 LEU A C 1
ATOM 2483 O O . LEU A 1 324 ? 81.584 30.916 -24.999 1.00 44.44 324 LEU A O 1
ATOM 2487 N N . SER A 1 325 ? 81.340 32.451 -23.403 1.00 44.00 325 SER A N 1
ATOM 2488 C CA . SER A 1 325 ? 82.387 33.359 -23.914 1.00 44.00 325 SER A CA 1
ATOM 2489 C C . SER A 1 325 ? 83.742 33.204 -23.197 1.00 44.00 325 SER A C 1
ATOM 2491 O O . SER A 1 325 ? 84.629 34.040 -23.372 1.00 44.00 325 SER A O 1
ATOM 2493 N N . ARG A 1 326 ? 83.941 32.175 -22.359 1.00 44.50 326 ARG A N 1
ATOM 2494 C CA . ARG A 1 326 ? 85.182 32.031 -21.568 1.00 44.50 326 ARG A CA 1
ATOM 2495 C C . ARG A 1 326 ? 85.805 30.634 -21.583 1.00 44.50 326 ARG A C 1
ATOM 2497 O O . ARG A 1 326 ? 86.456 30.248 -20.618 1.00 44.50 326 ARG A O 1
ATOM 2504 N N . TYR A 1 327 ? 85.640 29.890 -22.675 1.00 42.97 327 TYR A N 1
ATOM 2505 C CA . TYR A 1 327 ? 86.352 28.626 -22.882 1.00 42.97 327 TYR A CA 1
ATOM 2506 C C . TYR A 1 327 ? 87.451 28.806 -23.937 1.00 42.97 327 TYR A C 1
ATOM 2508 O O . TYR A 1 327 ? 87.275 28.489 -25.110 1.00 42.97 327 TYR A O 1
ATOM 2516 N N . SER A 1 328 ? 88.598 29.347 -23.519 1.00 45.81 328 SER A N 1
ATOM 2517 C CA . SER A 1 328 ? 89.835 29.185 -24.288 1.00 45.81 328 SER A CA 1
ATOM 2518 C C . SER A 1 328 ? 90.324 27.746 -24.084 1.00 45.81 328 SER A C 1
ATOM 2520 O O . SER A 1 328 ? 90.421 27.317 -22.931 1.00 45.81 328 SER A O 1
ATOM 2522 N N . PRO A 1 329 ? 90.612 26.972 -25.145 1.00 42.47 329 PRO A N 1
ATOM 2523 C CA . PRO A 1 329 ? 91.143 25.625 -24.983 1.00 42.47 329 PRO A CA 1
ATOM 2524 C C . PRO A 1 329 ? 92.504 25.679 -24.264 1.00 42.47 329 PRO A C 1
ATOM 2526 O O . PRO A 1 329 ? 93.286 26.601 -24.511 1.00 42.47 329 PRO A O 1
ATOM 2529 N N . PRO A 1 330 ? 92.802 24.724 -23.364 1.00 51.81 330 PRO A N 1
ATOM 2530 C CA . PRO A 1 330 ? 94.060 24.713 -22.629 1.00 51.81 330 PRO A CA 1
ATOM 2531 C C . PRO A 1 330 ? 95.234 24.541 -23.599 1.00 51.81 330 PRO A C 1
ATOM 2533 O O . PRO A 1 330 ? 95.248 23.614 -24.409 1.00 51.81 330 PRO A O 1
ATOM 2536 N N . MET A 1 331 ? 96.222 25.433 -23.513 1.00 48.22 331 MET A N 1
ATOM 2537 C CA . MET A 1 331 ? 97.453 25.332 -24.293 1.00 48.22 331 MET A CA 1
ATOM 2538 C C . MET A 1 331 ? 98.464 24.494 -23.504 1.00 48.22 331 MET A C 1
ATOM 2540 O O . MET A 1 331 ? 98.773 24.813 -22.357 1.00 48.22 331 MET A O 1
ATOM 2544 N N . ILE A 1 332 ? 98.960 23.419 -24.112 1.00 51.53 332 ILE A N 1
ATOM 2545 C CA . ILE A 1 332 ? 100.067 22.622 -23.579 1.00 51.53 332 ILE A CA 1
ATOM 2546 C C . ILE A 1 332 ? 101.311 23.024 -24.362 1.00 51.53 332 ILE A C 1
ATOM 2548 O O . ILE A 1 332 ? 101.352 22.863 -25.582 1.00 51.53 332 ILE A O 1
ATOM 2552 N N . THR A 1 333 ? 102.316 23.546 -23.667 1.00 56.25 333 THR A N 1
ATOM 2553 C CA . THR A 1 333 ? 103.615 23.883 -24.259 1.00 56.25 333 THR A CA 1
ATOM 2554 C C . THR A 1 333 ? 104.685 22.939 -23.730 1.00 56.25 333 THR A C 1
ATOM 2556 O O . THR A 1 333 ? 104.826 22.758 -22.520 1.00 56.25 333 THR A O 1
ATOM 2559 N N . THR A 1 334 ? 105.429 22.323 -24.646 1.00 54.09 334 THR A N 1
ATOM 2560 C CA . THR A 1 334 ? 106.538 21.409 -24.351 1.00 54.09 334 THR A CA 1
ATOM 2561 C C . THR A 1 334 ? 107.864 22.136 -24.513 1.00 54.09 334 THR A C 1
ATOM 2563 O O . THR A 1 334 ? 108.095 22.765 -25.550 1.00 54.09 334 THR A O 1
ATOM 2566 N N . HIS A 1 335 ? 108.741 22.028 -23.521 1.00 51.03 335 HIS A N 1
ATOM 2567 C CA . HIS A 1 335 ? 110.077 22.607 -23.578 1.00 51.03 335 HIS A CA 1
ATOM 2568 C C . HIS A 1 335 ? 111.097 21.579 -24.110 1.00 51.03 335 HIS A C 1
ATOM 2570 O O . HIS A 1 335 ? 110.881 20.371 -23.986 1.00 51.03 335 HIS A O 1
ATOM 2576 N N . PRO A 1 336 ? 112.213 22.019 -24.724 1.00 49.91 336 PRO A N 1
ATOM 2577 C CA . PRO A 1 336 ? 113.193 21.122 -25.353 1.00 49.91 336 PRO A CA 1
ATOM 2578 C C . PRO A 1 336 ? 113.923 20.180 -24.381 1.00 49.91 336 PRO A C 1
ATOM 2580 O O . PRO A 1 336 ? 114.622 19.274 -24.821 1.00 49.91 336 PRO A O 1
ATOM 2583 N N . ASP A 1 337 ? 113.778 20.399 -23.075 1.00 52.38 337 ASP A N 1
ATOM 2584 C CA . ASP A 1 337 ? 114.330 19.577 -21.996 1.00 52.38 337 ASP A CA 1
ATOM 2585 C C . ASP A 1 337 ? 113.402 18.423 -21.566 1.00 52.38 337 ASP A C 1
ATOM 2587 O O . ASP A 1 337 ? 113.739 17.659 -20.664 1.00 52.38 337 ASP A O 1
ATOM 2591 N N . GLY A 1 338 ? 112.250 18.265 -22.229 1.00 51.75 338 GLY A N 1
ATOM 2592 C CA . GLY A 1 338 ? 111.297 17.181 -21.979 1.00 51.75 338 GLY A CA 1
ATOM 2593 C C . GLY A 1 338 ? 110.256 17.483 -20.899 1.00 51.75 338 GLY A C 1
ATOM 2594 O O . GLY A 1 338 ? 109.467 16.602 -20.556 1.00 51.75 338 GLY A O 1
ATOM 2595 N N . SER A 1 339 ? 110.207 18.711 -20.381 1.00 49.03 339 SER A N 1
ATOM 2596 C CA . SER A 1 339 ? 109.157 19.147 -19.458 1.00 49.03 339 SER A CA 1
ATOM 2597 C C . SER A 1 339 ? 107.924 19.697 -20.196 1.00 49.03 339 SER A C 1
ATOM 2599 O O . SER A 1 339 ? 108.014 20.238 -21.303 1.00 49.03 339 SER A O 1
ATOM 2601 N N . TRP A 1 340 ? 106.742 19.554 -19.590 1.00 43.91 340 TRP A N 1
ATOM 2602 C CA . TRP A 1 340 ? 105.484 20.127 -20.082 1.00 43.91 340 TRP A CA 1
ATOM 2603 C C . TRP A 1 340 ? 104.856 21.013 -19.008 1.00 43.91 340 TRP A C 1
ATOM 2605 O O . TRP A 1 340 ? 104.895 20.684 -17.823 1.00 43.91 340 TRP A O 1
ATOM 2615 N N . SER A 1 341 ? 104.270 22.137 -19.420 1.00 48.94 341 SER A N 1
ATOM 2616 C CA . SER A 1 341 ? 103.529 23.038 -18.534 1.00 48.94 341 SER A CA 1
ATOM 2617 C C . SER A 1 341 ? 102.059 23.129 -18.953 1.00 48.94 341 SER A C 1
ATOM 2619 O O . SER A 1 341 ? 101.723 23.159 -20.138 1.00 48.94 341 SER A O 1
ATOM 2621 N N . TYR A 1 342 ? 101.171 23.125 -17.954 1.00 47.31 342 TYR A N 1
ATOM 2622 C CA . TYR A 1 342 ? 99.718 23.206 -18.103 1.00 47.31 342 TYR A CA 1
ATOM 2623 C C . TYR A 1 342 ? 99.214 24.412 -17.314 1.00 47.31 342 TYR A C 1
ATOM 2625 O O . TYR A 1 342 ? 99.403 24.470 -16.100 1.00 47.31 342 TYR A O 1
ATOM 2633 N N . SER A 1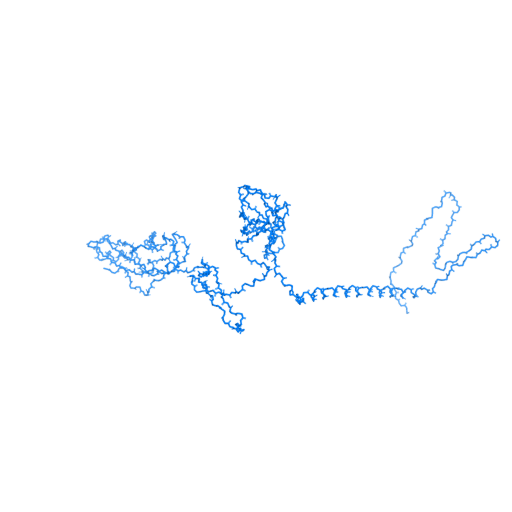 343 ? 98.566 25.372 -17.978 1.00 48.03 343 SER A N 1
ATOM 2634 C CA . SER A 1 343 ? 97.862 26.451 -17.283 1.00 48.03 343 SER A CA 1
ATOM 2635 C C . SER A 1 343 ? 96.351 26.256 -17.412 1.00 48.03 343 SER A C 1
ATOM 2637 O O . SER A 1 343 ? 95.779 26.286 -18.501 1.00 48.03 343 SER A O 1
ATOM 2639 N N . LYS A 1 344 ? 95.689 26.028 -16.273 1.00 47.25 344 LYS A N 1
ATOM 2640 C CA . LYS A 1 344 ? 94.234 26.142 -16.144 1.00 47.25 344 LYS A CA 1
ATOM 2641 C C . LYS A 1 344 ? 93.957 27.448 -15.426 1.00 47.25 344 LYS A C 1
ATOM 2643 O O . LYS A 1 344 ? 94.332 27.611 -14.265 1.00 47.25 344 LYS A O 1
ATOM 2648 N N . SER A 1 345 ? 93.325 28.394 -16.106 1.00 50.72 345 SER A N 1
ATOM 2649 C CA . SER A 1 345 ? 92.757 29.552 -15.431 1.00 50.72 345 SER A CA 1
ATOM 2650 C C . SER A 1 345 ? 91.684 29.054 -14.455 1.00 50.72 345 SER A C 1
ATOM 2652 O O . SER A 1 345 ? 90.739 28.378 -14.853 1.00 50.72 345 SER A O 1
ATOM 2654 N N . THR A 1 346 ? 91.870 29.387 -13.174 1.00 46.12 346 THR A N 1
ATOM 2655 C CA . THR A 1 346 ? 90.934 29.166 -12.054 1.00 46.12 346 THR A CA 1
ATOM 2656 C C . THR A 1 346 ? 91.057 27.818 -11.323 1.00 46.12 346 THR A C 1
ATOM 2658 O O . THR A 1 346 ? 90.189 26.960 -11.428 1.00 46.12 346 THR A O 1
ATOM 2661 N N . GLN A 1 347 ? 92.131 27.656 -10.541 1.00 38.81 347 GLN A N 1
ATOM 2662 C CA . GLN A 1 347 ? 92.137 27.360 -9.088 1.00 38.81 347 GLN A CA 1
ATOM 2663 C C . GLN A 1 347 ? 93.528 26.844 -8.692 1.00 38.81 347 GLN A C 1
ATOM 2665 O O . GLN A 1 347 ? 93.985 25.810 -9.170 1.00 38.81 347 GLN A O 1
ATOM 2670 N N . GLN A 1 348 ? 94.216 27.617 -7.853 1.00 36.75 348 GLN A N 1
ATOM 2671 C CA . GLN A 1 348 ? 95.542 27.304 -7.336 1.00 36.75 348 GLN A CA 1
ATOM 2672 C C . GLN A 1 348 ? 95.407 26.290 -6.196 1.00 36.75 348 GLN A C 1
ATOM 2674 O O . GLN A 1 348 ? 94.737 26.568 -5.204 1.00 36.75 348 GLN A O 1
ATOM 2679 N N . TYR A 1 349 ? 96.016 25.118 -6.358 1.00 40.88 349 TYR A N 1
ATOM 2680 C CA . TYR A 1 349 ? 96.163 24.119 -5.304 1.00 40.88 349 TYR A CA 1
ATOM 2681 C C . TYR A 1 349 ? 97.656 23.999 -4.997 1.00 40.88 349 TYR A C 1
ATOM 2683 O O . TYR A 1 349 ? 98.423 23.604 -5.874 1.00 40.88 349 TYR A O 1
ATOM 2691 N N . ASP A 1 350 ? 98.071 24.351 -3.780 1.00 35.75 350 ASP A N 1
ATOM 2692 C CA . ASP A 1 350 ? 99.443 24.110 -3.332 1.00 35.75 350 ASP A CA 1
ATOM 2693 C C . ASP A 1 350 ? 99.593 22.625 -2.982 1.00 35.75 350 ASP A C 1
ATOM 2695 O O . ASP A 1 350 ? 98.920 22.106 -2.090 1.00 35.75 350 ASP A O 1
ATOM 2699 N N . VAL A 1 351 ? 100.466 21.928 -3.709 1.00 41.16 351 VAL A N 1
ATOM 2700 C CA . VAL A 1 351 ? 100.782 20.514 -3.479 1.00 41.16 351 VAL A CA 1
ATOM 2701 C C . VAL A 1 351 ? 102.211 20.427 -2.948 1.00 41.16 351 VAL A C 1
ATOM 2703 O O . VAL A 1 351 ? 103.169 20.595 -3.699 1.00 41.16 351 VAL A O 1
ATOM 2706 N N . CYS A 1 352 ? 102.368 20.163 -1.650 1.00 42.16 352 CYS A N 1
ATOM 2707 C CA . CYS A 1 352 ? 103.667 19.860 -1.048 1.00 42.16 352 CYS A CA 1
ATOM 2708 C C . CYS A 1 352 ? 103.898 18.345 -1.052 1.00 42.16 352 CYS A C 1
ATOM 2710 O O . CYS A 1 352 ? 103.151 17.601 -0.419 1.00 42.16 352 CYS A O 1
ATOM 2712 N N . PHE A 1 353 ? 104.956 17.886 -1.723 1.00 41.66 353 PHE A N 1
ATOM 2713 C CA . PHE A 1 353 ? 105.411 16.497 -1.651 1.00 41.66 353 PHE A CA 1
ATOM 2714 C C . PHE A 1 353 ? 106.531 16.381 -0.613 1.00 41.66 353 PHE A C 1
ATOM 2716 O O . PHE A 1 353 ? 107.603 16.956 -0.787 1.00 41.66 353 PHE A O 1
ATOM 2723 N N . SER A 1 354 ? 106.293 15.630 0.465 1.00 38.41 354 SER A N 1
ATOM 2724 C CA . SER A 1 354 ? 107.368 15.159 1.340 1.00 38.41 354 SER A CA 1
ATOM 2725 C C . SER A 1 354 ? 107.927 13.881 0.726 1.00 38.41 354 SER A C 1
ATOM 2727 O O . SER A 1 354 ? 107.281 12.835 0.714 1.00 38.41 354 SER A O 1
ATOM 2729 N N . SER A 1 355 ? 109.096 13.998 0.109 1.00 44.78 355 SER A N 1
ATOM 2730 C CA . SER A 1 355 ? 109.830 12.884 -0.470 1.00 44.78 355 SER A CA 1
ATOM 2731 C C . SER A 1 355 ? 110.542 12.129 0.641 1.00 44.78 355 SER A C 1
ATOM 2733 O O . SER A 1 355 ? 111.677 12.460 0.955 1.00 44.78 355 SER A O 1
ATOM 2735 N N . ASP A 1 356 ? 109.849 11.173 1.255 1.00 39.53 356 ASP A N 1
ATOM 2736 C CA . ASP A 1 356 ? 110.439 9.905 1.680 1.00 39.53 356 ASP A CA 1
ATOM 2737 C C . ASP A 1 356 ? 109.349 8.944 2.175 1.00 39.53 356 ASP A C 1
ATOM 2739 O O . ASP A 1 356 ? 108.489 9.294 2.978 1.00 39.53 356 ASP A O 1
ATOM 2743 N N . THR A 1 357 ? 109.460 7.694 1.723 1.00 41.88 357 THR A N 1
ATOM 2744 C CA . THR A 1 357 ? 108.677 6.488 2.060 1.00 41.88 357 THR A CA 1
ATOM 2745 C C . THR A 1 357 ? 107.502 6.103 1.138 1.00 41.88 357 THR A C 1
ATOM 2747 O O . THR A 1 357 ? 106.588 6.857 0.822 1.00 41.88 357 THR A O 1
ATOM 2750 N N . LEU A 1 358 ? 107.597 4.848 0.680 1.00 47.50 358 LEU A N 1
ATOM 2751 C CA . LEU A 1 358 ? 106.723 4.062 -0.195 1.00 47.50 358 LEU A CA 1
ATOM 2752 C C . LEU A 1 358 ? 105.237 4.017 0.251 1.00 47.50 358 LEU A C 1
ATOM 2754 O O . LEU A 1 358 ? 104.778 3.011 0.787 1.00 47.50 358 LEU A O 1
ATOM 2758 N N . LYS A 1 359 ? 104.475 5.089 0.011 1.00 45.53 359 LYS A N 1
ATOM 2759 C CA . LYS A 1 359 ? 103.022 5.112 -0.277 1.00 45.53 359 LYS A CA 1
ATOM 2760 C C . LYS A 1 359 ? 102.565 6.570 -0.338 1.00 45.53 359 LYS A C 1
ATOM 2762 O O . LYS A 1 359 ? 102.505 7.237 0.687 1.00 45.53 359 LYS A O 1
ATOM 2767 N N . SER A 1 360 ? 102.216 7.064 -1.518 1.00 42.31 360 SER A N 1
ATOM 2768 C CA . SER A 1 360 ? 101.621 8.393 -1.675 1.00 42.31 360 SER A CA 1
ATOM 2769 C C . SER A 1 360 ? 100.111 8.264 -1.865 1.00 42.31 360 SER A C 1
ATOM 2771 O O . SER A 1 360 ? 99.602 8.274 -2.983 1.00 42.31 360 SER A O 1
ATOM 2773 N N . ASP A 1 361 ? 99.391 8.123 -0.750 1.00 40.03 361 ASP A N 1
ATOM 2774 C CA . ASP A 1 361 ? 97.941 8.313 -0.729 1.00 40.03 361 ASP A CA 1
ATOM 2775 C C . ASP A 1 361 ? 97.648 9.811 -0.910 1.00 40.03 361 ASP A C 1
ATOM 2777 O O . ASP A 1 361 ? 98.032 10.647 -0.089 1.00 40.03 361 ASP A O 1
ATOM 2781 N N . VAL A 1 362 ? 96.991 10.167 -2.016 1.00 46.50 362 VAL A N 1
ATOM 2782 C CA . VAL A 1 362 ? 96.541 11.541 -2.269 1.00 46.50 362 VAL A CA 1
ATOM 2783 C C . VAL A 1 362 ? 95.280 11.782 -1.445 1.00 46.50 362 VAL A C 1
ATOM 2785 O O . VAL A 1 362 ? 94.196 11.319 -1.798 1.00 46.50 362 VAL A O 1
ATOM 2788 N N . VAL A 1 363 ? 95.414 12.508 -0.338 1.00 44.31 363 VAL A N 1
ATOM 2789 C CA . VAL A 1 363 ? 94.272 12.938 0.474 1.00 44.31 363 VAL A CA 1
ATOM 2790 C C . VAL A 1 363 ? 93.804 14.305 -0.021 1.00 44.31 363 VAL A C 1
ATOM 2792 O O . VAL A 1 363 ? 94.497 15.306 0.141 1.00 44.31 363 VAL A O 1
ATOM 2795 N N . VAL A 1 364 ? 92.615 14.351 -0.624 1.00 43.59 364 VAL A N 1
ATOM 2796 C CA . VAL A 1 364 ? 91.938 15.601 -0.998 1.00 43.59 364 VAL A CA 1
ATOM 2797 C C . VAL A 1 364 ? 90.965 15.966 0.120 1.00 43.59 364 VAL A C 1
ATOM 2799 O O . VAL A 1 364 ? 89.955 15.291 0.306 1.00 43.59 364 VAL A O 1
ATOM 2802 N N . LEU A 1 365 ? 91.255 17.029 0.871 1.00 37.66 365 LEU A N 1
ATOM 2803 C CA . LEU A 1 365 ? 90.306 17.604 1.827 1.00 37.66 365 LEU A CA 1
ATOM 2804 C C . LEU A 1 365 ? 89.574 18.782 1.164 1.00 37.66 365 LEU A C 1
ATOM 2806 O O . LEU A 1 365 ? 90.239 19.706 0.691 1.00 37.66 365 LEU A O 1
ATOM 2810 N N . PRO A 1 366 ? 88.231 18.801 1.122 1.00 38.00 366 PRO A N 1
ATOM 2811 C CA . PRO A 1 366 ? 87.505 20.003 0.743 1.00 38.00 366 PRO A CA 1
ATOM 2812 C C . PRO A 1 366 ? 87.635 21.049 1.860 1.00 38.00 366 PRO A C 1
ATOM 2814 O O . PRO A 1 366 ? 87.369 20.761 3.028 1.00 38.00 366 PRO A O 1
ATOM 2817 N N . ALA A 1 367 ? 88.049 22.267 1.508 1.00 40.81 367 ALA A N 1
ATOM 2818 C CA . ALA A 1 367 ? 88.051 23.390 2.440 1.00 40.81 367 ALA A CA 1
ATOM 2819 C C . ALA A 1 367 ? 86.602 23.761 2.833 1.00 40.81 367 ALA A C 1
ATOM 2821 O O . ALA A 1 367 ? 85.707 23.686 1.984 1.00 40.81 367 ALA A O 1
ATOM 2822 N N . PRO A 1 368 ? 86.343 24.146 4.096 1.00 40.97 368 PRO A N 1
ATOM 2823 C CA . PRO A 1 368 ? 84.996 24.454 4.557 1.00 40.97 368 PRO A CA 1
ATOM 2824 C C . PRO A 1 368 ? 84.458 25.732 3.899 1.00 40.97 368 PRO A C 1
ATOM 2826 O O . PRO A 1 368 ? 85.195 26.692 3.674 1.00 40.97 368 PRO A O 1
ATOM 2829 N N . PHE A 1 369 ? 83.155 25.728 3.603 1.00 39.66 369 PHE A N 1
ATOM 2830 C CA . PHE A 1 369 ? 82.406 26.885 3.109 1.00 39.66 369 PHE A CA 1
ATOM 2831 C C . PHE A 1 369 ? 82.632 28.116 4.002 1.00 39.66 369 PHE A C 1
ATOM 2833 O O . PHE A 1 369 ? 82.451 28.041 5.217 1.00 39.66 369 PHE A O 1
ATOM 2840 N N . ALA A 1 370 ? 82.971 29.256 3.395 1.00 41.25 370 ALA A N 1
ATOM 2841 C CA . ALA A 1 370 ? 82.910 30.558 4.057 1.00 41.25 370 ALA A CA 1
ATOM 2842 C C . ALA A 1 370 ? 81.456 31.090 4.044 1.00 41.25 370 ALA A C 1
ATOM 2844 O O . ALA A 1 370 ? 80.733 30.829 3.077 1.00 41.25 370 ALA A O 1
ATOM 2845 N N . PRO A 1 371 ? 81.005 31.786 5.105 1.00 38.22 371 PRO A N 1
ATOM 2846 C CA . PRO A 1 371 ? 79.595 32.088 5.332 1.00 38.22 371 PRO A CA 1
ATOM 2847 C C . PRO A 1 371 ? 79.089 33.287 4.518 1.00 38.22 371 PRO A C 1
ATOM 2849 O O . PRO A 1 371 ? 79.858 34.071 3.965 1.00 38.22 371 PRO A O 1
ATOM 2852 N N . ALA A 1 372 ? 77.761 33.380 4.461 1.00 43.22 372 ALA A N 1
ATOM 2853 C CA . ALA A 1 372 ? 76.990 34.402 3.772 1.00 43.22 372 ALA A CA 1
ATOM 2854 C C . ALA A 1 372 ? 77.086 35.797 4.427 1.00 43.22 372 ALA A C 1
ATOM 2856 O O . ALA A 1 372 ? 77.183 35.905 5.646 1.00 43.22 372 ALA A O 1
ATOM 2857 N N . GLU A 1 373 ? 76.952 36.809 3.561 1.00 40.16 373 GLU A N 1
ATOM 2858 C CA . GLU A 1 373 ? 76.616 38.224 3.805 1.00 40.16 373 GLU A CA 1
ATOM 2859 C C . GLU A 1 373 ? 77.635 39.123 4.532 1.00 40.16 373 GLU A C 1
ATOM 2861 O O . GLU A 1 373 ? 77.868 39.004 5.729 1.00 40.16 373 GLU A O 1
ATOM 2866 N N . ALA A 1 374 ? 78.136 40.132 3.806 1.00 35.84 374 ALA A N 1
ATOM 2867 C CA . ALA A 1 374 ? 78.265 41.503 4.305 1.00 35.84 374 ALA A CA 1
ATOM 2868 C C . ALA A 1 374 ? 78.402 42.494 3.132 1.00 35.84 374 ALA A C 1
ATOM 2870 O O . ALA A 1 374 ? 79.011 42.210 2.104 1.00 35.84 374 ALA A O 1
ATOM 2871 N N . GLU A 1 375 ? 77.764 43.635 3.329 1.00 36.59 375 GLU A N 1
ATOM 2872 C CA . GLU A 1 375 ? 77.368 44.697 2.407 1.00 36.59 375 GLU A CA 1
ATOM 2873 C C . GLU A 1 375 ? 78.438 45.808 2.255 1.00 36.59 375 GLU A C 1
ATOM 2875 O O . GLU A 1 375 ? 79.359 45.885 3.068 1.00 36.59 375 GLU A O 1
ATOM 2880 N N . LEU A 1 376 ? 78.196 46.724 1.297 1.00 34.75 376 LEU A N 1
ATOM 2881 C CA . LEU A 1 376 ? 78.784 48.073 1.091 1.00 34.75 376 LEU A CA 1
ATOM 2882 C C . LEU A 1 376 ? 80.195 48.095 0.459 1.00 34.75 376 LEU A C 1
ATOM 2884 O O . LEU A 1 376 ? 81.106 47.406 0.901 1.00 34.75 376 LEU A O 1
ATOM 2888 N N . ILE A 1 377 ? 80.449 48.846 -0.623 1.00 36.81 377 ILE A N 1
ATOM 2889 C CA . ILE A 1 377 ? 80.200 50.287 -0.856 1.00 36.81 377 ILE A CA 1
ATOM 2890 C C . ILE A 1 377 ? 79.621 50.542 -2.252 1.00 36.81 377 ILE A C 1
ATOM 2892 O O . ILE A 1 377 ? 80.120 49.911 -3.214 1.00 36.81 377 ILE A O 1
#

Organism: NCBI:txid121402

Mean predicted aligned error: 22.28 Å

Secondary structure (DSSP, 8-state):
---S---SS--EEEEETTPPTT-EEE-HHHHTT--HHHHHHHHHHHHSSSTT-EEEEEES--SEEEEE-TTS-EEEEE-S---TTT-SEEEEEEEEEES-SS--EEEEEEEEEEEP-S----B-SSSS------TTPPTT--------B--S-TTTT----------SS----SSEEEEEETTPPTT-EEEE-----SS-GGGG--EEEEE--TT---EEE-TTT-EEEESS---TTS-SEEEEEEEEE--SSSPPEEEEEEEEEEE---S--------------SSHHHHHHHHHHHHHHHHHHHHHHHHHHHHHHHHHHTT-S--PPPPEEE-TTS-EEE--SS----------SS------PPPPPPPP-----

pLDDT: mean 71.48, std 19.17, range [26.86, 96.19]

Nearest PDB structures (foldseek):
  5szq-assembly1_A  TM=4.453E-01  e=5.775E-20  Mus musculus
  5dzv-assembly1_B  TM=5.808E-01  e=2.811E-16  Mus musculus
  5szn-assembly1_A  TM=5.338E-01  e=4.594E-15  Mus musculus
  5szm-assembly1_A  TM=4.145E-01  e=2.254E-15  Mus musculus
  4zi9-assembly1_B  TM=3.336E-01  e=1.047E-15  Mus musculus

InterPro domains:
  IPR002126 Cadherin-like [PF00028] (39-114)
  IPR002126 Cadherin-like [PF00028] (181-266)
  IPR002126 Cadherin-like [PR00205] (89-101)
  IPR002126 Cadherin-like [PR00205] (103-122)
  IPR002126 Cadherin-like [PR00205] (122-135)
  IPR002126 Cadherin-like [PR00205] (142-159)
  IPR002126 Cadherin-like [PS50268] (14-124)
  IPR002126 Cadherin-like [PS50268] (125-277)
  IPR002126 Cadherin-like [SM00112] (41-122)
  IPR002126 Cadherin-like [SM00112] (193-274)
  IPR015919 Cadherin-like superfamily [SSF49313] (22-116)
  IPR015919 Cadherin-like superfamily [SSF49313] (118-166)
  IPR015919 Cadherin-like superfamily [SSF49313] (174-267)
  IPR020894 Cadherin conserved site [PS00232] (112-122)
  IPR032455 Cadherin, cytoplasmic C-terminal domain [PF16492] (289-362)
  IPR050174 Protocadherin/Cadherin-related Cell Adhesion [PTHR24028] (47-169)

Radius of gyration: 47.83 Å; Cα contacts (8 Å, |Δi|>4): 506; chains: 1; bounding box: 152×83×94 Å

Foldseek 3Di:
DAQFDPQPDAAEWEDAAPDDFFAFTFFCCVRSVNQLVVQLVVCCVPPVDNFSGKDKFKDDDDQWGWDQDPRRTTTITGNDGDDCLVPQKDWIKMKIWIPDVVIDIDIDTHMYGHDWDLPWDWAWPDPDDDWDDDPPDDPPDDGDDTDTATSTDDPSRDDDDDDDPPPVDDDDDLEAEWEDELAFAFFAWTDADDDADPDDDQQRQKFKDKDWPPPDPQWDADGRGRTITGHGHDDPPDDQKTKMKMKMWGRDVVIDIDIGIYIYGYDYDDDDDPPPPPPDPDPPPDPCPVVVVVVVVVVVVVVVVVVVVVVVVVVVVVVCVVVPPPDDDWDWDADPVGDIDTDDPDDDDDDDDDPDDPDDDDDDDDDDDDDDDDDDD

Solvent-accessible surface area (backbone atoms only — not comparable to full-atom values): 23931 Å² total; per-residue (Å²): 123,77,70,59,60,88,60,97,62,82,53,72,41,64,41,60,42,78,50,61,60,65,42,80,52,46,53,53,19,69,73,44,61,38,45,47,70,58,50,19,50,57,38,32,75,75,65,81,47,93,45,25,57,67,52,74,44,72,67,70,96,59,54,54,43,82,44,78,45,105,80,59,39,40,28,40,24,33,61,38,81,48,50,40,84,81,54,44,65,45,80,47,35,38,37,41,31,41,69,40,90,79,59,50,63,38,76,50,70,38,36,39,36,41,42,80,66,81,83,66,71,73,38,57,91,58,100,69,87,88,79,90,78,65,96,85,62,65,88,92,59,88,84,81,86,86,68,66,51,36,79,48,57,73,77,63,29,57,85,79,88,74,82,76,76,79,54,99,66,87,85,84,61,84,56,47,74,42,78,43,58,57,84,40,48,58,62,37,82,71,50,72,56,81,86,84,59,91,60,67,71,65,40,35,41,58,38,42,46,74,50,58,56,96,89,54,74,45,64,44,60,36,43,79,68,29,40,32,23,28,60,41,57,73,54,94,89,55,71,60,60,45,70,33,43,32,42,38,31,40,58,36,92,79,60,52,71,50,78,47,43,34,36,38,35,57,40,78,88,71,82,82,79,78,74,85,72,75,84,66,84,77,79,89,77,85,76,60,59,68,58,48,51,51,50,52,50,55,53,50,54,51,51,52,51,51,51,52,51,50,49,52,50,50,52,52,51,57,60,46,60,76,66,64,85,74,80,75,80,76,63,76,51,74,47,98,88,77,51,75,50,80,65,74,91,87,74,91,76,93,81,85,80,82,90,77,76,102,70,87,80,86,81,83,76,85,79,80,85,81,83,84,90,86,83,88,136